Protein AF-A0A8S3SKM0-F1 (afdb_monomer)

Secondary structure (DSSP, 8-state):
-EETT-B----BTTEEEE---TTHHHHTHHHHHHHHHHHHHTSSS-EEEEESB-TTSBB--EE--HHHHHHIIIIIIHHHHHTSBSPPPGGGEEEEEEEEE-TTS-EEEEEEEEEEEE---S---S--B-TTS---EEETTEEE-SPPHHHHHHHHHHHHHHHHHHHHHHHHHHHHHHHHHHHHHHHHHHHHHHHHHHHHHHHHHHHHHHHHHHHHHHHHHHHHHHHHHHHHHHHHHHHHHHHHHHHHHHHHHHHHHHHHHHHHHHHHHHHHHHHHHHHHHHHHHHHHHHHHHHHHHHHHHHHHHHHHHHHHHHHHHHHHHHHHHHHHHHHHHHHHHHHHHHHHHHHHHTTSSSSHHHHHHHHHHHHHHHHHHHHHHHTTHHHHHHHHTTS-TT-S---------------

Mean predicted aligned error: 19.41 Å

Solvent-accessible surface area (backbone atoms only — not comparable to full-atom values): 22201 Å² total; per-residue (Å²): 118,45,44,42,86,43,65,82,49,68,63,32,62,42,33,44,57,32,65,28,61,87,64,32,69,77,78,41,42,29,58,51,44,22,48,52,52,26,9,28,56,51,22,83,40,52,22,34,42,34,37,8,17,33,83,79,21,35,30,74,23,22,88,48,47,80,80,47,49,57,49,49,40,66,72,27,46,48,50,17,48,68,40,26,39,69,82,71,57,77,88,45,44,48,80,46,79,35,44,24,15,46,98,85,68,47,69,46,81,46,25,21,29,42,38,41,37,37,48,53,44,94,74,77,86,70,75,34,20,31,81,86,70,42,29,29,32,51,42,91,54,44,80,47,61,69,58,51,71,70,57,54,52,49,52,53,52,51,53,52,54,52,50,56,51,50,53,56,47,51,55,50,51,55,55,46,52,56,49,52,54,56,47,53,56,49,52,55,56,48,53,57,49,51,56,51,49,54,52,51,51,51,52,51,53,52,50,52,52,51,52,53,53,50,49,54,52,48,57,53,48,51,53,53,48,55,53,49,50,54,53,48,52,52,52,53,53,51,50,50,52,53,51,50,52,51,50,53,52,48,50,53,49,50,52,50,50,52,52,50,48,53,50,49,52,52,51,48,55,52,48,52,54,48,50,53,53,49,52,52,51,53,54,51,51,51,55,51,50,52,53,51,52,55,51,50,52,53,53,52,51,53,50,54,56,49,55,53,51,51,54,53,53,53,52,52,52,54,54,53,52,54,53,52,52,54,50,52,54,51,48,53,54,51,54,52,52,51,53,54,53,52,54,54,52,54,61,58,55,74,68,63,68,73,57,60,62,58,52,51,57,50,51,56,54,52,52,56,49,51,59,52,51,59,58,58,60,47,65,43,52,66,53,52,53,62,50,54,74,66,69,58,96,72,66,93,59,78,82,78,76,86,85,81,85,84,88,78,91,86,133

Structure (mmCIF, N/CA/C/O backbone):
data_AF-A0A8S3SKM0-F1
#
_entry.id   AF-A0A8S3SKM0-F1
#
loop_
_atom_site.group_PDB
_atom_site.id
_atom_site.type_symbol
_atom_site.label_atom_id
_atom_site.label_alt_id
_atom_site.label_comp_id
_atom_site.label_asym_id
_atom_site.label_entity_id
_atom_site.label_seq_id
_atom_site.pdbx_PDB_ins_code
_atom_site.Cartn_x
_atom_site.Cartn_y
_atom_site.Cartn_z
_atom_site.occupancy
_atom_site.B_iso_or_equiv
_atom_site.auth_seq_id
_atom_site.auth_comp_id
_atom_site.auth_asym_id
_atom_site.auth_atom_id
_atom_site.pdbx_PDB_model_num
ATOM 1 N N . MET A 1 1 ? 50.215 23.364 -49.208 1.00 65.25 1 MET A N 1
ATOM 2 C CA . MET A 1 1 ? 51.535 23.162 -49.844 1.00 65.25 1 MET A CA 1
ATOM 3 C C . MET A 1 1 ? 52.084 21.810 -49.416 1.00 65.25 1 MET A C 1
ATOM 5 O O . MET A 1 1 ? 52.097 21.535 -48.217 1.00 65.25 1 MET A O 1
ATOM 9 N N . LEU A 1 2 ? 52.495 20.975 -50.371 1.00 75.94 2 LEU A N 1
ATOM 10 C CA . LEU A 1 2 ? 53.088 19.649 -50.145 1.00 75.94 2 LEU A CA 1
ATOM 11 C C . LEU A 1 2 ? 54.585 19.679 -50.475 1.00 75.94 2 LEU A C 1
ATOM 13 O O . LEU A 1 2 ? 55.017 20.489 -51.280 1.00 75.94 2 LEU A O 1
ATOM 17 N N . ARG A 1 3 ? 55.396 18.837 -49.830 1.00 76.69 3 ARG A N 1
ATOM 18 C CA . ARG A 1 3 ? 56.860 18.814 -50.017 1.00 76.69 3 ARG A CA 1
ATOM 19 C C . ARG A 1 3 ? 57.258 17.658 -50.941 1.00 76.69 3 ARG A C 1
ATOM 21 O O . ARG A 1 3 ? 56.814 16.548 -50.668 1.00 76.69 3 ARG A O 1
ATOM 28 N N . SER A 1 4 ? 58.100 17.884 -51.954 1.00 67.69 4 SER A N 1
ATOM 29 C CA . SER A 1 4 ? 58.366 16.897 -53.027 1.00 67.69 4 SER A CA 1
ATOM 30 C C . SER A 1 4 ? 59.002 15.568 -52.574 1.00 67.69 4 SER A C 1
ATOM 32 O O . SER A 1 4 ? 58.715 14.517 -53.127 1.00 67.69 4 SER A O 1
ATOM 34 N N . TRP A 1 5 ? 59.812 15.547 -51.513 1.00 62.16 5 TRP A N 1
ATOM 35 C CA . TRP A 1 5 ? 60.407 14.304 -50.971 1.00 62.16 5 TRP A CA 1
ATOM 36 C C . TRP A 1 5 ? 59.648 13.752 -49.753 1.00 62.16 5 TRP A C 1
ATOM 38 O O . TRP A 1 5 ? 60.113 12.817 -49.099 1.00 62.16 5 TRP A O 1
ATOM 48 N N . ARG A 1 6 ? 58.516 14.358 -49.369 1.00 72.69 6 ARG A N 1
ATOM 49 C CA . ARG A 1 6 ? 57.767 13.931 -48.182 1.00 72.69 6 ARG A CA 1
ATOM 50 C C . ARG A 1 6 ? 56.782 12.833 -48.562 1.00 72.69 6 ARG A C 1
ATOM 52 O O . ARG A 1 6 ? 55.899 13.064 -49.381 1.00 72.69 6 ARG A O 1
ATOM 59 N N . LYS A 1 7 ? 56.874 11.691 -47.879 1.00 79.12 7 LYS A N 1
ATOM 60 C CA . LYS A 1 7 ? 55.834 10.660 -47.925 1.00 79.12 7 LYS A CA 1
ATOM 61 C C . LYS A 1 7 ? 54.557 11.185 -47.271 1.00 79.12 7 LYS A C 1
ATOM 63 O O . LYS A 1 7 ? 54.585 11.577 -46.102 1.00 79.12 7 LYS A O 1
ATOM 68 N N . ILE A 1 8 ? 53.456 11.221 -48.020 1.00 82.31 8 ILE A N 1
ATOM 69 C CA . ILE A 1 8 ? 52.147 11.688 -47.522 1.00 82.31 8 ILE A CA 1
ATOM 70 C C . ILE A 1 8 ? 51.291 10.560 -46.922 1.00 82.31 8 ILE A C 1
ATOM 72 O O . ILE A 1 8 ? 50.182 10.803 -46.446 1.00 82.31 8 ILE A O 1
ATOM 76 N N . GLY A 1 9 ? 51.834 9.342 -46.889 1.00 84.06 9 GLY A N 1
ATOM 77 C CA . GLY A 1 9 ? 51.214 8.139 -46.342 1.00 84.06 9 GLY A CA 1
ATOM 78 C C . GLY A 1 9 ? 51.423 6.954 -47.277 1.00 84.06 9 GLY A C 1
ATOM 79 O O . GLY A 1 9 ? 52.206 7.041 -48.218 1.00 84.06 9 GLY A O 1
ATOM 80 N N . SER A 1 10 ? 50.709 5.865 -47.016 1.00 83.88 10 SER A N 1
ATOM 81 C CA . SER A 1 10 ? 50.500 4.771 -47.965 1.00 83.88 10 SER A CA 1
ATOM 82 C C . SER A 1 10 ? 49.074 4.838 -48.507 1.00 83.88 10 SER A C 1
ATOM 84 O O . SER A 1 10 ? 48.193 5.423 -47.863 1.00 83.88 10 SER A O 1
ATOM 86 N N . GLU A 1 11 ? 48.834 4.216 -49.660 1.00 85.19 11 GLU A N 1
ATOM 87 C CA . GLU A 1 11 ? 47.469 3.976 -50.121 1.00 85.19 11 GLU A CA 1
ATOM 88 C C . GLU A 1 11 ? 46.674 3.213 -49.054 1.00 85.19 11 GLU A C 1
ATOM 90 O O . GLU A 1 11 ? 47.198 2.374 -48.314 1.00 85.19 11 GLU A O 1
ATOM 95 N N . SER A 1 12 ? 45.398 3.556 -48.933 1.00 85.69 12 SER A N 1
ATOM 96 C CA . SER A 1 12 ? 44.498 2.990 -47.933 1.00 85.69 12 SER A CA 1
ATOM 97 C C . SER A 1 12 ? 43.090 2.885 -48.500 1.00 85.69 12 SER A C 1
ATOM 99 O O . SER A 1 12 ? 42.807 3.291 -49.630 1.00 85.69 12 SER A O 1
ATOM 101 N N . ARG A 1 13 ? 42.158 2.356 -47.705 1.00 86.12 13 ARG A N 1
ATOM 102 C CA . ARG A 1 13 ? 40.736 2.330 -48.066 1.00 86.12 13 ARG A CA 1
ATOM 103 C C . ARG A 1 13 ? 40.221 3.716 -48.475 1.00 86.12 13 ARG A C 1
ATOM 105 O O . ARG A 1 13 ? 39.498 3.816 -49.447 1.00 86.12 13 ARG A O 1
ATOM 112 N N . ASN A 1 14 ? 40.676 4.782 -47.829 1.00 90.69 14 ASN A N 1
ATOM 113 C CA . ASN A 1 14 ? 40.256 6.160 -48.094 1.00 90.69 14 ASN A CA 1
ATOM 114 C C . ASN A 1 14 ? 41.277 7.022 -48.862 1.00 90.69 14 ASN A C 1
ATOM 116 O O . ASN A 1 14 ? 41.064 8.226 -49.000 1.00 90.69 14 ASN A O 1
ATOM 120 N N . ARG A 1 15 ? 42.392 6.461 -49.346 1.00 91.62 15 ARG A N 1
ATOM 121 C CA . ARG A 1 15 ? 43.408 7.215 -50.099 1.00 91.62 15 ARG A CA 1
ATOM 122 C C . ARG A 1 15 ? 43.912 6.429 -51.295 1.00 91.62 15 ARG A C 1
ATOM 124 O O . ARG A 1 15 ? 44.290 5.271 -51.148 1.00 91.62 15 ARG A O 1
ATOM 131 N N . GLU A 1 16 ? 43.943 7.085 -52.446 1.00 93.75 16 GLU A N 1
ATOM 132 C CA . GLU A 1 16 ? 44.497 6.547 -53.689 1.00 93.75 16 GLU A CA 1
ATOM 133 C C . GLU A 1 16 ? 45.525 7.519 -54.269 1.00 93.75 16 GLU A C 1
ATOM 135 O O . GLU A 1 16 ? 45.275 8.728 -54.294 1.00 93.75 16 GLU A O 1
ATOM 140 N N . PHE A 1 17 ? 46.647 6.998 -54.762 1.00 93.69 17 PHE A N 1
ATOM 141 C CA . PHE A 1 17 ? 47.714 7.766 -55.391 1.00 93.69 17 PHE A CA 1
ATOM 142 C C . PHE A 1 17 ? 47.797 7.456 -56.890 1.00 93.69 17 PHE A C 1
ATOM 144 O O . PHE A 1 17 ? 47.601 6.328 -57.348 1.00 93.69 17 PHE A O 1
ATOM 151 N N . LYS A 1 18 ? 48.048 8.490 -57.693 1.00 93.75 18 LYS A N 1
ATOM 152 C CA . LYS A 1 18 ? 48.291 8.374 -59.131 1.00 93.75 18 LYS A CA 1
ATOM 153 C C . LYS A 1 18 ? 49.439 9.282 -59.541 1.00 93.75 18 LYS A C 1
ATOM 155 O O . LYS A 1 18 ? 49.450 10.483 -59.244 1.00 93.75 18 LYS A O 1
ATOM 160 N N . ARG A 1 19 ? 50.392 8.724 -60.286 1.00 91.88 19 ARG A N 1
ATOM 161 C CA . ARG A 1 19 ? 51.505 9.486 -60.863 1.00 91.88 19 ARG A CA 1
ATOM 162 C C . ARG A 1 19 ? 50.976 10.412 -61.953 1.00 91.88 19 ARG A C 1
ATOM 164 O O . ARG A 1 19 ? 50.227 9.986 -62.821 1.00 91.88 19 ARG A O 1
ATOM 171 N N . GLY A 1 20 ? 51.361 11.685 -61.900 1.00 82.06 20 GLY A N 1
ATOM 172 C CA . GLY A 1 20 ? 50.853 12.730 -62.798 1.00 82.06 20 GLY A CA 1
ATOM 173 C C . GLY A 1 20 ? 51.740 13.035 -64.010 1.00 82.06 20 GLY A C 1
ATOM 174 O O . GLY A 1 20 ? 51.517 14.045 -64.669 1.00 82.06 20 GLY A O 1
ATOM 175 N N . GLY A 1 21 ? 52.771 12.228 -64.276 1.00 81.88 21 GLY A N 1
ATOM 176 C CA . GLY A 1 21 ? 53.769 12.504 -65.315 1.00 81.88 21 GLY A CA 1
ATOM 177 C C . GLY A 1 21 ? 53.271 12.302 -66.754 1.00 81.88 21 GLY A C 1
ATOM 178 O O . GLY A 1 21 ? 52.314 11.572 -67.015 1.00 81.88 21 GLY A O 1
ATOM 179 N N . GLY A 1 22 ? 53.962 12.924 -67.715 1.00 82.56 22 GLY A N 1
ATOM 180 C CA . GLY A 1 22 ? 53.690 12.758 -69.147 1.00 82.56 22 GLY A CA 1
ATOM 181 C C . GLY A 1 22 ? 52.309 13.277 -69.566 1.00 82.56 22 GLY A C 1
ATOM 182 O O . GLY A 1 22 ? 51.889 14.356 -69.158 1.00 82.56 22 GLY A O 1
ATOM 183 N N . LYS A 1 23 ? 51.593 12.508 -70.397 1.00 82.62 23 LYS A N 1
ATOM 184 C CA . LYS A 1 23 ? 50.250 12.857 -70.901 1.00 82.62 23 LYS A CA 1
ATOM 185 C C . LYS A 1 23 ? 49.100 12.399 -69.990 1.00 82.62 23 LYS A C 1
ATOM 187 O O . LYS A 1 23 ? 47.937 12.522 -70.367 1.00 82.62 23 LYS A O 1
ATOM 192 N N . TYR A 1 24 ? 49.400 11.928 -68.775 1.00 87.56 24 TYR A N 1
ATOM 193 C CA . TYR A 1 24 ? 48.413 11.361 -67.846 1.00 87.56 24 TYR A CA 1
ATOM 194 C C . TYR A 1 24 ? 47.194 12.271 -67.613 1.00 87.56 24 TYR A C 1
ATOM 196 O O . TYR A 1 24 ? 46.057 11.794 -67.626 1.00 87.56 24 TYR A O 1
ATOM 204 N N . ALA A 1 25 ? 47.420 13.582 -67.449 1.00 82.56 25 ALA A N 1
ATOM 205 C CA . ALA A 1 25 ? 46.348 14.560 -67.245 1.00 82.56 25 ALA A CA 1
ATOM 206 C C . ALA A 1 25 ? 45.284 14.541 -68.349 1.00 82.56 25 ALA A C 1
ATOM 208 O O . ALA A 1 25 ? 44.127 14.804 -68.049 1.00 82.56 25 ALA A O 1
ATOM 209 N N . TYR A 1 26 ? 45.659 14.236 -69.590 1.00 81.69 26 TYR A N 1
ATOM 210 C CA . TYR A 1 26 ? 44.753 14.269 -70.737 1.00 81.69 26 TYR A CA 1
ATOM 211 C C . TYR A 1 26 ? 44.230 12.876 -71.099 1.00 81.69 26 TYR A C 1
ATOM 213 O O . TYR A 1 26 ? 43.053 12.740 -71.426 1.00 81.69 26 TYR A O 1
ATOM 221 N N . ASP A 1 27 ? 45.071 11.846 -70.978 1.00 86.38 27 ASP A N 1
ATOM 222 C CA . ASP A 1 27 ? 44.755 10.505 -71.483 1.00 86.38 27 ASP A CA 1
ATOM 223 C C . ASP A 1 27 ? 44.021 9.628 -70.451 1.00 86.38 27 ASP A C 1
ATOM 225 O O . ASP A 1 27 ? 43.181 8.802 -70.814 1.00 86.38 27 ASP A O 1
ATOM 229 N N . HIS A 1 28 ? 44.317 9.793 -69.156 1.00 90.44 28 HIS A N 1
ATOM 230 C CA . HIS A 1 28 ? 43.879 8.849 -68.115 1.00 90.44 28 HIS A CA 1
ATOM 231 C C . HIS A 1 28 ? 43.112 9.496 -66.965 1.00 90.44 28 HIS A C 1
ATOM 233 O O . HIS A 1 28 ? 42.230 8.859 -66.388 1.00 90.44 28 HIS A O 1
ATOM 239 N N . LEU A 1 29 ? 43.375 10.774 -66.671 1.00 92.44 29 LEU A N 1
ATOM 240 C CA . LEU A 1 29 ? 42.788 11.460 -65.521 1.00 92.44 29 LEU A CA 1
ATOM 241 C C . LEU A 1 29 ? 41.256 11.403 -65.509 1.00 92.44 29 LEU A C 1
ATOM 243 O O . LEU A 1 29 ? 40.680 11.123 -64.466 1.00 92.44 29 LEU A O 1
ATOM 247 N N . LYS A 1 30 ? 40.582 11.620 -66.645 1.00 93.56 30 LYS A N 1
ATOM 248 C CA . LYS A 1 30 ? 39.110 11.569 -66.712 1.00 93.56 30 LYS A CA 1
ATOM 249 C C . LYS A 1 30 ? 38.563 10.202 -66.289 1.00 93.56 30 LYS A C 1
ATOM 251 O O . LYS A 1 30 ? 37.610 10.132 -65.513 1.00 93.56 30 LYS A O 1
ATOM 256 N N . THR A 1 31 ? 39.168 9.133 -66.801 1.00 92.38 31 THR A N 1
ATOM 257 C CA . THR A 1 31 ? 38.761 7.751 -66.521 1.00 92.38 31 THR A CA 1
ATOM 258 C C . THR A 1 31 ? 39.038 7.390 -65.068 1.00 92.38 31 THR A C 1
ATOM 260 O O . THR A 1 31 ? 38.145 6.893 -64.384 1.00 92.38 31 THR A O 1
ATOM 263 N N . ASP A 1 32 ? 40.233 7.706 -64.565 1.00 93.50 32 ASP A N 1
ATOM 264 C CA . ASP A 1 32 ? 40.599 7.430 -63.176 1.00 93.50 32 ASP A CA 1
ATOM 265 C C . ASP A 1 32 ? 39.731 8.228 -62.197 1.00 93.50 32 ASP A C 1
ATOM 267 O O . ASP A 1 32 ? 39.242 7.672 -61.215 1.00 93.50 32 ASP A O 1
ATOM 271 N N . VAL A 1 33 ? 39.440 9.498 -62.490 1.00 94.88 33 VAL A N 1
ATOM 272 C CA . VAL A 1 33 ? 38.486 10.293 -61.707 1.00 94.88 33 VAL A CA 1
ATOM 273 C C . VAL A 1 33 ? 37.133 9.593 -61.640 1.00 94.88 33 VAL A C 1
ATOM 275 O O . VAL A 1 33 ? 36.631 9.384 -60.541 1.00 94.88 33 VAL A O 1
ATOM 278 N N . GLY A 1 34 ? 36.567 9.175 -62.776 1.00 94.38 34 GLY A N 1
ATOM 279 C CA . GLY A 1 34 ? 35.285 8.466 -62.799 1.00 94.38 34 GLY A CA 1
ATOM 280 C C . GLY A 1 34 ? 35.302 7.200 -61.936 1.00 94.38 34 GLY A C 1
ATOM 281 O O . GLY A 1 34 ? 34.452 7.020 -61.065 1.00 94.38 34 GLY A O 1
ATOM 282 N N . VAL A 1 35 ? 36.310 6.347 -62.126 1.00 94.19 35 VAL A N 1
ATOM 283 C CA . VAL A 1 35 ? 36.425 5.054 -61.437 1.00 94.19 35 VAL A CA 1
ATOM 284 C C . VAL A 1 35 ? 36.625 5.219 -59.930 1.00 94.19 35 VAL A C 1
ATOM 286 O O . VAL A 1 35 ? 35.926 4.582 -59.140 1.00 94.19 35 VAL A O 1
ATOM 289 N N . TYR A 1 36 ? 37.570 6.057 -59.507 1.00 94.62 36 TYR A N 1
ATOM 290 C CA . TYR A 1 36 ? 37.900 6.198 -58.090 1.00 94.62 36 TYR A CA 1
ATOM 291 C C . TYR A 1 36 ? 36.865 7.022 -57.331 1.00 94.62 36 TYR A C 1
ATOM 293 O O . TYR A 1 36 ? 36.547 6.672 -56.196 1.00 94.62 36 TYR A O 1
ATOM 301 N N . VAL A 1 37 ? 36.276 8.051 -57.949 1.00 94.81 37 VAL A N 1
ATOM 302 C CA . VAL A 1 37 ? 35.158 8.780 -57.333 1.00 94.81 37 VAL A CA 1
ATOM 303 C C . VAL A 1 37 ? 33.952 7.857 -57.163 1.00 94.81 37 VAL A C 1
ATOM 305 O O . VAL A 1 37 ? 33.386 7.817 -56.073 1.00 94.81 37 VAL A O 1
ATOM 308 N N . CYS A 1 38 ? 33.614 7.047 -58.173 1.00 94.62 38 CYS A N 1
ATOM 309 C CA . CYS A 1 38 ? 32.574 6.019 -58.067 1.00 94.62 38 CYS A CA 1
ATOM 310 C C . CYS A 1 38 ? 32.870 5.027 -56.925 1.00 94.62 38 CYS A C 1
ATOM 312 O O . CYS A 1 38 ? 32.029 4.804 -56.053 1.00 94.62 38 CYS A O 1
ATOM 314 N N . ALA A 1 39 ? 34.100 4.508 -56.856 1.00 93.81 39 ALA A N 1
ATOM 315 C CA . ALA A 1 39 ? 34.514 3.583 -55.802 1.00 93.81 39 ALA A CA 1
ATOM 316 C C . ALA A 1 39 ? 34.422 4.180 -54.390 1.00 93.81 39 ALA A C 1
ATOM 318 O O . ALA A 1 39 ? 34.027 3.469 -53.462 1.00 93.81 39 ALA A O 1
ATOM 319 N N . PHE A 1 40 ? 34.775 5.459 -54.221 1.00 94.50 40 PHE A N 1
ATOM 320 C CA . PHE A 1 40 ? 34.655 6.157 -52.942 1.00 94.50 40 PHE A CA 1
ATOM 321 C C . PHE A 1 40 ? 33.202 6.461 -52.576 1.00 94.50 40 PHE A C 1
ATOM 323 O O . PHE A 1 40 ? 32.838 6.267 -51.424 1.00 94.50 40 PHE A O 1
ATOM 330 N N . LEU A 1 41 ? 32.346 6.852 -53.524 1.00 92.81 41 LEU A N 1
ATOM 331 C CA . LEU A 1 41 ? 30.915 7.071 -53.259 1.00 92.81 41 LEU A CA 1
ATOM 332 C C . LEU A 1 41 ? 30.184 5.791 -52.859 1.00 92.81 41 LEU A C 1
ATOM 334 O O . LEU A 1 41 ? 29.281 5.819 -52.024 1.00 92.81 41 LEU A O 1
ATOM 338 N N . ASN A 1 42 ? 30.598 4.664 -53.438 1.00 92.50 42 ASN A N 1
ATOM 339 C CA . ASN A 1 42 ? 30.105 3.346 -53.057 1.00 92.50 42 ASN A CA 1
ATOM 340 C C . ASN A 1 42 ? 30.741 2.801 -51.776 1.00 92.50 42 ASN A C 1
ATOM 342 O O . ASN A 1 42 ? 30.366 1.728 -51.296 1.00 92.50 42 ASN A O 1
ATOM 346 N N . SER A 1 43 ? 31.706 3.530 -51.218 1.00 84.44 43 SER A N 1
ATOM 347 C CA . SER A 1 43 ? 32.221 3.294 -49.882 1.00 84.44 43 SER A CA 1
ATOM 348 C C . SER A 1 43 ? 31.453 4.163 -48.882 1.00 84.44 43 SER A C 1
ATOM 350 O O . SER A 1 43 ? 31.091 5.301 -49.157 1.00 84.44 43 SER A O 1
ATOM 352 N N . GLU A 1 44 ? 31.181 3.639 -47.691 1.00 79.19 44 GLU A N 1
ATOM 353 C CA . GLU A 1 44 ? 30.495 4.389 -46.623 1.00 79.19 44 GLU A CA 1
ATOM 354 C C . GLU A 1 44 ? 31.422 5.381 -45.896 1.00 79.19 44 GLU A C 1
ATOM 356 O O . GLU A 1 44 ? 31.136 5.822 -44.780 1.00 79.19 44 GLU A O 1
ATOM 361 N N . GLU A 1 45 ? 32.560 5.706 -46.501 1.00 85.81 45 GLU A N 1
ATOM 362 C CA . GLU A 1 45 ? 33.641 6.491 -45.924 1.00 85.81 45 GLU A CA 1
ATOM 363 C C . GLU A 1 45 ? 34.022 7.633 -46.869 1.00 85.81 45 GLU A C 1
ATOM 365 O O . GLU A 1 45 ? 33.766 7.594 -48.070 1.00 85.81 45 GLU A O 1
ATOM 370 N N . GLU A 1 46 ? 34.628 8.678 -46.311 1.00 92.06 46 GLU A N 1
ATOM 371 C CA . GLU A 1 46 ? 35.256 9.726 -47.113 1.00 92.06 46 GLU A CA 1
ATOM 372 C C . GLU A 1 46 ? 36.522 9.172 -47.777 1.00 92.06 46 GLU A C 1
ATOM 374 O O . GLU A 1 46 ? 37.279 8.441 -47.139 1.00 92.06 46 GLU A O 1
ATOM 379 N N . GLY A 1 47 ? 36.768 9.534 -49.036 1.00 94.12 47 GLY A N 1
ATOM 380 C CA . GLY A 1 47 ? 37.937 9.095 -49.797 1.00 94.12 47 GLY A CA 1
ATOM 381 C C . GLY A 1 47 ? 38.633 10.244 -50.517 1.00 94.12 47 GLY A C 1
ATOM 382 O O . GLY A 1 47 ? 37.989 11.219 -50.890 1.00 94.12 47 GLY A O 1
ATOM 383 N N . THR A 1 48 ? 39.949 10.160 -50.720 1.00 95.25 48 THR A N 1
ATOM 384 C CA . THR A 1 48 ? 40.718 11.164 -51.474 1.00 95.25 48 THR A CA 1
ATOM 385 C C . THR A 1 48 ? 41.607 10.520 -52.534 1.00 95.25 48 THR A C 1
ATOM 387 O O . THR A 1 48 ? 42.417 9.644 -52.232 1.00 95.25 48 THR A O 1
ATOM 390 N N . LEU A 1 49 ? 41.472 10.990 -53.776 1.00 95.38 49 LEU A N 1
ATOM 391 C CA . LEU A 1 49 ? 42.364 10.679 -54.891 1.00 95.38 49 LEU A CA 1
ATOM 392 C C . LEU A 1 49 ? 43.422 11.783 -55.015 1.00 95.38 49 LEU A C 1
ATOM 394 O O . LEU A 1 49 ? 43.074 12.953 -55.190 1.00 95.38 49 LEU A O 1
ATOM 398 N N . PHE A 1 50 ? 44.698 11.409 -54.948 1.00 95.69 50 PHE A N 1
ATOM 399 C CA . PHE A 1 50 ? 45.833 12.309 -55.137 1.00 95.69 50 PHE A CA 1
ATOM 400 C C . PHE A 1 50 ? 46.498 12.045 -56.485 1.00 95.69 50 PHE A C 1
ATOM 402 O O . PHE A 1 50 ? 46.986 10.945 -56.737 1.00 95.69 50 PHE A O 1
ATOM 409 N N . ILE A 1 51 ? 46.574 13.072 -57.328 1.00 95.44 51 ILE A N 1
ATOM 410 C CA . ILE A 1 51 ? 47.286 13.028 -58.608 1.00 95.44 51 ILE A CA 1
ATOM 411 C C . ILE A 1 51 ? 48.570 13.847 -58.506 1.00 95.44 51 ILE A C 1
ATOM 413 O O . ILE A 1 51 ? 48.548 14.989 -58.045 1.00 95.44 51 ILE A O 1
ATOM 417 N N . GLY A 1 52 ? 49.683 13.272 -58.959 1.00 93.12 52 GLY A N 1
ATOM 418 C CA . GLY A 1 52 ? 51.030 13.800 -58.726 1.00 93.12 52 GLY A CA 1
ATOM 419 C C . GLY A 1 52 ? 51.707 13.168 -57.506 1.00 93.12 52 GLY A C 1
ATOM 420 O O . GLY A 1 52 ? 52.595 13.773 -56.910 1.00 93.12 52 GLY A O 1
ATOM 421 N N . VAL A 1 53 ? 51.277 11.971 -57.106 1.00 93.25 53 VAL A N 1
ATOM 422 C CA . VAL A 1 53 ? 51.864 11.202 -56.001 1.00 93.25 53 VAL A CA 1
ATOM 423 C C . VAL A 1 53 ? 52.089 9.784 -56.500 1.00 93.25 53 VAL A C 1
ATOM 425 O O . VAL A 1 53 ? 51.200 9.214 -57.127 1.00 93.25 53 VAL A O 1
ATOM 428 N N . ASN A 1 54 ? 53.275 9.230 -56.274 1.00 90.50 54 ASN A N 1
ATOM 429 C CA . ASN A 1 54 ? 53.564 7.858 -56.677 1.00 90.50 54 ASN A CA 1
ATOM 430 C C . ASN A 1 54 ? 53.039 6.826 -55.672 1.00 90.50 54 ASN A C 1
ATOM 432 O O . ASN A 1 54 ? 52.618 7.175 -54.570 1.00 90.50 54 ASN A O 1
ATOM 436 N N . ASP A 1 55 ? 53.075 5.552 -56.056 1.00 87.56 55 ASP A N 1
ATOM 437 C CA . ASP A 1 55 ? 52.507 4.444 -55.273 1.00 87.56 55 ASP A CA 1
ATOM 438 C C . ASP A 1 55 ? 53.192 4.281 -53.898 1.00 87.56 55 ASP A C 1
ATOM 440 O O . ASP A 1 55 ? 52.606 3.785 -52.939 1.00 87.56 55 ASP A O 1
ATOM 444 N N . GLU A 1 56 ? 54.424 4.781 -53.760 1.00 88.06 56 GLU A N 1
ATOM 445 C CA . GLU A 1 56 ? 55.185 4.818 -52.504 1.00 88.06 56 GLU A CA 1
ATOM 446 C C . GLU A 1 56 ? 54.790 5.997 -51.591 1.00 88.06 56 GLU A C 1
ATOM 448 O O . GLU A 1 56 ? 55.352 6.163 -50.500 1.00 88.06 56 GLU A O 1
ATOM 453 N N . GLY A 1 57 ? 53.858 6.841 -52.045 1.00 87.88 57 GLY A N 1
ATOM 454 C CA . GLY A 1 57 ? 53.370 8.030 -51.354 1.00 87.88 57 GLY A CA 1
ATOM 455 C C . GLY A 1 57 ? 54.268 9.259 -51.482 1.00 87.88 57 GLY A C 1
ATOM 456 O O . GLY A 1 57 ? 54.103 10.204 -50.706 1.00 87.88 57 GLY A O 1
ATOM 457 N N . THR A 1 58 ? 55.227 9.263 -52.410 1.00 90.75 58 THR A N 1
ATOM 458 C CA . THR A 1 58 ? 56.144 10.389 -52.647 1.00 90.75 58 THR A CA 1
ATOM 459 C C . THR A 1 58 ? 55.519 11.403 -53.605 1.00 90.75 58 THR A C 1
ATOM 461 O O . THR A 1 58 ? 54.933 11.040 -54.626 1.00 90.75 58 THR A O 1
ATOM 464 N N . VAL A 1 59 ? 55.633 12.691 -53.273 1.00 92.12 59 VAL A N 1
ATOM 465 C CA . VAL A 1 59 ? 55.016 13.795 -54.022 1.00 92.12 59 VAL A CA 1
ATOM 466 C C . VAL A 1 59 ? 55.874 14.187 -55.226 1.00 92.12 59 VAL A C 1
ATOM 468 O O . VAL A 1 59 ? 56.834 14.938 -55.106 1.00 92.12 59 VAL A O 1
ATOM 471 N N . GLU A 1 60 ? 55.492 13.734 -56.413 1.00 90.56 60 GLU A N 1
ATOM 472 C CA . GLU A 1 60 ? 56.177 14.082 -57.668 1.00 90.56 60 GLU A CA 1
ATOM 473 C C . GLU A 1 60 ? 55.614 15.373 -58.290 1.00 90.56 60 GLU A C 1
ATOM 475 O O . GLU A 1 60 ? 56.331 16.136 -58.933 1.00 90.56 60 GLU A O 1
ATOM 480 N N . GLY A 1 61 ? 54.336 15.657 -58.035 1.00 90.19 61 GLY A N 1
ATOM 481 C CA . GLY A 1 61 ? 53.584 16.734 -58.665 1.00 90.19 61 GLY A CA 1
ATOM 482 C C . GLY A 1 61 ? 53.183 16.432 -60.110 1.00 90.19 61 GLY A C 1
ATOM 483 O O . GLY A 1 61 ? 53.618 15.466 -60.734 1.00 90.19 61 GLY A O 1
ATOM 484 N N . ILE A 1 62 ? 52.311 17.282 -60.633 1.00 90.81 62 ILE A N 1
ATOM 485 C CA . ILE A 1 62 ? 51.970 17.403 -62.044 1.00 90.81 62 ILE A CA 1
ATOM 486 C C . ILE A 1 62 ? 52.239 18.840 -62.484 1.00 90.81 62 ILE A C 1
ATOM 488 O O . ILE A 1 62 ? 51.982 19.786 -61.734 1.00 90.81 62 ILE A O 1
ATOM 492 N N . GLU A 1 63 ? 52.768 19.012 -63.693 1.00 89.38 63 GLU A N 1
ATOM 493 C CA . GLU A 1 63 ? 52.981 20.333 -64.271 1.00 89.38 63 GLU A CA 1
ATOM 494 C C . GLU A 1 63 ? 51.632 20.990 -64.590 1.00 89.38 63 GLU A C 1
ATOM 496 O O . GLU A 1 63 ? 50.909 20.589 -65.503 1.00 89.38 63 GLU A O 1
ATOM 501 N N . CYS A 1 64 ? 51.271 21.998 -63.799 1.00 88.81 64 CYS A N 1
ATOM 502 C CA . CYS A 1 64 ? 49.968 22.638 -63.844 1.00 88.81 64 CYS A CA 1
ATOM 503 C C . CYS A 1 64 ? 50.094 24.139 -63.548 1.00 88.81 64 CYS A C 1
ATOM 505 O O . CYS A 1 64 ? 50.083 24.600 -62.404 1.00 88.81 64 CYS A O 1
ATOM 507 N N . GLU A 1 65 ? 50.212 24.925 -64.616 1.00 87.25 65 GLU A N 1
ATOM 508 C CA . GLU A 1 65 ? 50.101 26.382 -64.554 1.00 87.25 65 GLU A CA 1
ATOM 509 C C . GLU A 1 65 ? 48.705 26.823 -64.110 1.00 87.25 65 GLU A C 1
ATOM 511 O O . GLU A 1 65 ? 47.715 26.136 -64.354 1.00 87.25 65 GLU A O 1
ATOM 516 N N . GLN A 1 66 ? 48.602 28.032 -63.552 1.00 84.06 66 GLN A N 1
ATOM 517 C CA . GLN A 1 66 ? 47.324 28.586 -63.096 1.00 84.06 66 GLN A CA 1
ATOM 518 C C . GLN A 1 66 ? 46.244 28.593 -64.190 1.00 84.06 66 GLN A C 1
ATOM 520 O O . GLN A 1 66 ? 45.090 28.290 -63.913 1.00 84.06 66 GLN A O 1
ATOM 525 N N . ARG A 1 67 ? 46.615 28.875 -65.448 1.00 84.62 67 ARG A N 1
ATOM 526 C CA . ARG A 1 67 ? 45.680 28.845 -66.589 1.00 84.62 67 ARG A CA 1
ATOM 527 C C . ARG A 1 67 ? 45.185 27.434 -66.926 1.00 84.62 67 ARG A C 1
ATOM 529 O O . ARG A 1 67 ? 44.090 27.299 -67.457 1.00 84.62 67 ARG A O 1
ATOM 536 N N . LYS A 1 68 ? 45.976 26.398 -66.620 1.00 87.44 68 LYS A N 1
ATOM 537 C CA . LYS A 1 68 ? 45.649 24.989 -66.891 1.00 87.44 68 LYS A CA 1
ATOM 538 C C . LYS A 1 68 ? 44.768 24.371 -65.800 1.00 87.44 68 LYS A C 1
ATOM 540 O O . LYS A 1 68 ? 44.118 23.369 -66.079 1.00 87.44 68 LYS A O 1
ATOM 545 N N . GLU A 1 69 ? 44.711 24.948 -64.593 1.00 91.56 69 GLU A N 1
ATOM 546 C CA . GLU A 1 69 ? 43.838 24.454 -63.511 1.00 91.56 69 GLU A CA 1
ATOM 547 C C . GLU A 1 69 ? 42.370 24.427 -63.932 1.00 91.56 69 GLU A C 1
ATOM 549 O O . GLU A 1 69 ? 41.689 23.416 -63.766 1.00 91.56 69 GLU A O 1
ATOM 554 N N . ASP A 1 70 ? 41.905 25.529 -64.519 1.00 89.88 70 ASP A N 1
ATOM 555 C CA . ASP A 1 70 ? 40.529 25.686 -64.975 1.00 89.88 70 ASP A CA 1
ATOM 556 C C . ASP A 1 70 ? 40.175 24.676 -66.069 1.00 89.88 70 ASP A C 1
ATOM 558 O O . ASP A 1 70 ? 39.119 24.053 -65.994 1.00 89.88 70 ASP A O 1
ATOM 562 N N . THR A 1 71 ? 41.069 24.470 -67.040 1.00 91.31 71 THR A N 1
ATOM 563 C CA . THR A 1 71 ? 40.919 23.472 -68.112 1.00 91.31 71 THR A CA 1
ATOM 564 C C . THR A 1 71 ? 40.874 22.056 -67.541 1.00 91.31 71 THR A C 1
ATOM 566 O O . THR A 1 71 ? 39.935 21.310 -67.802 1.00 91.31 71 THR A O 1
ATOM 569 N N . ILE A 1 72 ? 41.835 21.682 -66.689 1.00 92.00 72 ILE A N 1
ATOM 570 C CA . ILE A 1 72 ? 41.861 20.352 -66.060 1.00 92.00 72 ILE A CA 1
ATOM 571 C C . ILE A 1 72 ? 40.593 20.127 -65.230 1.00 92.00 72 ILE A C 1
ATOM 573 O O . ILE A 1 72 ? 40.003 19.046 -65.266 1.00 92.00 72 ILE A O 1
ATOM 577 N N . ARG A 1 73 ? 40.130 21.146 -64.500 1.00 93.31 73 ARG A N 1
ATOM 578 C CA . ARG A 1 73 ? 38.912 21.027 -63.706 1.00 93.31 73 ARG A CA 1
ATOM 579 C C . ARG A 1 73 ? 37.660 20.892 -64.574 1.00 93.31 73 ARG A C 1
ATOM 581 O O . ARG A 1 73 ? 36.928 19.923 -64.395 1.00 93.31 73 ARG A O 1
ATOM 588 N N . LYS A 1 74 ? 37.418 21.835 -65.487 1.00 92.44 74 LYS A N 1
ATOM 589 C CA . LYS A 1 74 ? 36.165 21.940 -66.254 1.00 92.44 74 LYS A CA 1
ATOM 590 C C . LYS A 1 74 ? 36.052 20.907 -67.370 1.00 92.44 74 LYS A C 1
ATOM 592 O O . LYS A 1 74 ? 34.949 20.423 -67.612 1.00 92.44 74 LYS A O 1
ATOM 597 N N . ASP A 1 75 ? 37.166 20.552 -68.009 1.00 91.38 75 ASP A N 1
ATOM 598 C CA . ASP A 1 75 ? 37.156 19.729 -69.225 1.00 91.38 75 ASP A CA 1
ATOM 599 C C . ASP A 1 75 ? 37.503 18.260 -68.948 1.00 91.38 75 ASP A C 1
ATOM 601 O O . ASP A 1 75 ? 37.195 17.385 -69.760 1.00 91.38 75 ASP A O 1
ATOM 605 N N . ILE A 1 76 ? 38.103 17.960 -67.788 1.00 92.88 76 ILE A N 1
ATOM 606 C CA . ILE A 1 76 ? 38.590 16.610 -67.465 1.00 92.88 76 ILE A CA 1
ATOM 607 C C . ILE A 1 76 ? 37.951 16.072 -66.183 1.00 92.88 76 ILE A C 1
ATOM 609 O O . ILE A 1 76 ? 37.249 15.060 -66.230 1.00 92.88 76 ILE A O 1
ATOM 613 N N . ILE A 1 77 ? 38.142 16.755 -65.049 1.00 94.75 77 ILE A N 1
ATOM 614 C CA . ILE A 1 77 ? 37.666 16.276 -63.741 1.00 94.75 77 ILE A CA 1
ATOM 615 C C . ILE A 1 77 ? 36.139 16.329 -63.656 1.00 94.75 77 ILE A C 1
ATOM 617 O O . ILE A 1 77 ? 35.503 15.306 -63.405 1.00 94.75 77 ILE A O 1
ATOM 621 N N . ASP A 1 78 ? 35.535 17.496 -63.890 1.00 94.31 78 ASP A N 1
ATOM 622 C CA . ASP A 1 78 ? 34.085 17.663 -63.776 1.00 94.31 78 ASP A CA 1
ATOM 623 C C . ASP A 1 78 ? 33.322 16.758 -64.765 1.00 94.31 78 ASP A C 1
ATOM 625 O O . ASP A 1 78 ? 32.337 16.150 -64.349 1.00 94.31 78 ASP A O 1
ATOM 629 N N . PRO A 1 79 ? 33.750 16.564 -66.031 1.00 93.31 79 PRO A N 1
ATOM 630 C CA . PRO A 1 79 ? 33.120 15.599 -66.929 1.00 93.31 79 PRO A CA 1
ATOM 631 C C . PRO A 1 79 ? 33.289 14.144 -66.482 1.00 93.31 79 PRO A C 1
ATOM 633 O O . PRO A 1 79 ? 32.371 13.355 -66.684 1.00 93.31 79 PRO A O 1
ATOM 636 N N . GLY A 1 80 ? 34.422 13.782 -65.868 1.00 93.50 80 GLY A N 1
ATOM 637 C CA . GLY A 1 80 ? 34.621 12.453 -65.277 1.00 93.50 80 GLY A CA 1
ATOM 638 C C . GLY A 1 80 ? 33.654 12.175 -64.123 1.00 93.50 80 GLY A C 1
ATOM 639 O O . GLY A 1 80 ? 33.093 11.087 -64.038 1.00 93.50 80 GLY A O 1
ATOM 640 N N . ILE A 1 81 ? 33.391 13.179 -63.282 1.00 95.38 81 ILE A N 1
ATOM 641 C CA . ILE A 1 81 ? 32.433 13.086 -62.169 1.00 95.38 81 ILE A CA 1
ATOM 642 C C . ILE A 1 81 ? 30.983 13.111 -62.677 1.00 95.38 81 ILE A C 1
ATOM 644 O O . ILE A 1 81 ? 30.169 12.305 -62.245 1.00 95.38 81 ILE A O 1
ATOM 648 N N . LYS A 1 82 ? 30.650 13.988 -63.633 1.00 93.75 82 LYS A N 1
ATOM 649 C CA . LYS A 1 82 ? 29.304 14.086 -64.240 1.00 93.75 82 LYS A CA 1
ATOM 650 C C . LYS A 1 82 ? 28.879 12.829 -65.000 1.00 93.75 82 LYS A C 1
ATOM 652 O O . LYS A 1 82 ? 27.692 12.629 -65.238 1.00 93.75 82 LYS A O 1
ATOM 657 N N . ALA A 1 83 ? 29.843 12.015 -65.416 1.00 93.81 83 ALA A N 1
ATOM 658 C CA . ALA A 1 83 ? 29.600 10.738 -66.068 1.00 93.81 83 ALA A CA 1
ATOM 659 C C . ALA A 1 83 ? 29.111 9.644 -65.101 1.00 93.81 83 ALA A C 1
ATOM 661 O O . ALA A 1 83 ? 28.696 8.583 -65.563 1.00 93.81 83 ALA A O 1
ATOM 662 N N . ILE A 1 84 ? 29.174 9.882 -63.787 1.00 95.81 84 ILE A N 1
ATOM 663 C CA . ILE A 1 84 ? 28.727 8.940 -62.762 1.00 95.81 84 ILE A CA 1
ATOM 664 C C . ILE A 1 84 ? 27.220 9.092 -62.545 1.00 95.81 84 ILE A C 1
ATOM 666 O O . ILE A 1 84 ? 26.711 10.210 -62.444 1.00 95.81 84 ILE A O 1
ATOM 670 N N . LYS A 1 85 ? 26.516 7.963 -62.446 1.00 94.19 85 LYS A N 1
ATOM 671 C CA . LYS A 1 85 ? 25.094 7.892 -62.107 1.00 94.19 85 LYS A CA 1
ATOM 672 C C . LYS A 1 85 ? 24.894 7.156 -60.788 1.00 94.19 85 LYS A C 1
ATOM 674 O O . LYS A 1 85 ? 25.581 6.172 -60.563 1.00 94.19 85 LYS A O 1
ATOM 679 N N . PRO A 1 86 ? 23.970 7.587 -59.916 1.00 93.50 86 PRO A N 1
ATOM 680 C CA . PRO A 1 86 ? 23.197 8.833 -59.976 1.00 93.50 86 PRO A CA 1
ATOM 681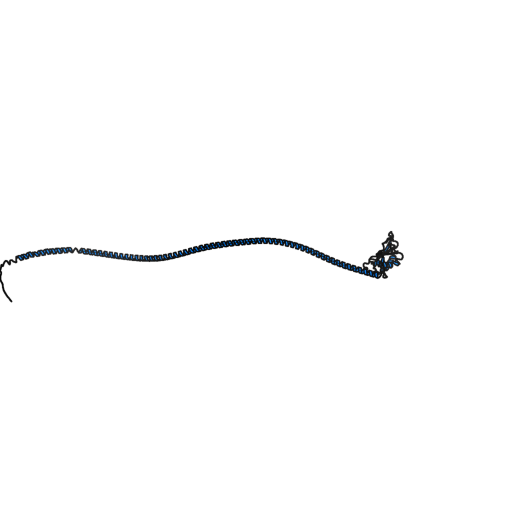 C C . PRO A 1 86 ? 24.070 10.094 -59.935 1.00 93.50 86 PRO A C 1
ATOM 683 O O . PRO A 1 86 ? 25.231 10.037 -59.534 1.00 93.50 86 PRO A O 1
ATOM 686 N N . ASP A 1 87 ? 23.498 11.230 -60.341 1.00 92.94 87 ASP A N 1
ATOM 687 C CA . ASP A 1 87 ? 24.231 12.497 -60.404 1.00 92.94 87 ASP A CA 1
ATOM 688 C C . ASP A 1 87 ? 24.798 12.896 -59.035 1.00 92.94 87 ASP A C 1
ATOM 690 O O . ASP A 1 87 ? 24.116 12.870 -58.007 1.00 92.94 87 ASP A O 1
ATOM 694 N N . ILE A 1 88 ? 26.064 13.307 -59.036 1.00 92.19 88 ILE A N 1
ATOM 695 C CA . ILE A 1 88 ? 26.784 13.695 -57.825 1.00 92.19 88 ILE A CA 1
ATOM 696 C C . ILE A 1 88 ? 26.603 15.191 -57.586 1.00 92.19 88 ILE A C 1
ATOM 698 O O . ILE A 1 88 ? 26.977 16.026 -58.412 1.00 92.19 88 ILE A O 1
ATOM 702 N N . PHE A 1 89 ? 26.089 15.551 -56.411 1.00 89.81 89 PHE A N 1
ATOM 703 C CA . PHE A 1 89 ? 25.979 16.954 -56.024 1.00 89.81 89 PHE A CA 1
ATOM 704 C C . PHE A 1 89 ? 27.366 17.598 -55.844 1.00 89.81 89 PHE A C 1
ATOM 706 O O . PHE A 1 89 ? 28.234 17.005 -55.200 1.00 89.81 89 PHE A O 1
ATOM 713 N N . PRO A 1 90 ? 27.580 18.855 -56.286 1.00 88.50 90 PRO A N 1
ATOM 714 C CA . PRO A 1 90 ? 28.870 19.543 -56.149 1.00 88.50 90 PRO A CA 1
ATOM 715 C C . PRO A 1 90 ? 29.407 19.635 -54.714 1.00 88.50 90 PRO A C 1
ATOM 717 O O . PRO A 1 90 ? 30.607 19.747 -54.505 1.00 88.50 90 PRO A O 1
ATOM 720 N N . LYS A 1 91 ? 28.530 19.583 -53.702 1.00 91.38 91 LYS A N 1
ATOM 721 C CA . LYS A 1 91 ? 28.929 19.598 -52.284 1.00 91.38 91 LYS A CA 1
ATOM 722 C C . LYS A 1 91 ? 29.502 18.265 -51.798 1.00 91.38 91 LYS A C 1
ATOM 724 O O . LYS A 1 91 ? 30.112 18.257 -50.726 1.00 91.38 91 LYS A O 1
ATOM 729 N N . SER A 1 92 ? 29.300 17.182 -52.547 1.00 91.06 92 SER A N 1
ATOM 730 C CA . SER A 1 92 ? 29.742 15.823 -52.220 1.00 91.06 92 SER A CA 1
ATOM 731 C C . SER A 1 92 ? 31.200 15.565 -52.589 1.00 91.06 92 SER A C 1
ATOM 733 O O . SER A 1 92 ? 31.738 14.529 -52.214 1.00 91.06 92 SER A O 1
ATOM 735 N N . TYR A 1 93 ? 31.864 16.500 -53.274 1.00 95.50 93 TYR A N 1
ATOM 736 C CA . TYR A 1 93 ? 33.294 16.416 -53.534 1.00 95.50 93 TYR A CA 1
ATOM 737 C C . TYR A 1 93 ? 33.978 17.783 -53.447 1.00 95.50 93 TYR A C 1
ATOM 739 O O . TYR A 1 93 ? 33.346 18.834 -53.532 1.00 95.50 93 TYR A O 1
ATOM 747 N N . THR A 1 94 ? 35.294 17.778 -53.270 1.00 96.69 94 THR A N 1
ATOM 748 C CA . THR A 1 94 ? 36.133 18.973 -53.375 1.00 96.69 94 THR A CA 1
ATOM 749 C C . THR A 1 94 ? 37.351 18.653 -54.220 1.00 96.69 94 THR A C 1
ATOM 751 O O . THR A 1 94 ? 37.942 17.593 -54.049 1.00 96.69 94 THR A O 1
ATOM 754 N N . VAL A 1 95 ? 37.728 19.572 -55.107 1.00 96.06 95 VAL A N 1
ATOM 755 C CA . VAL A 1 95 ? 38.964 19.478 -55.893 1.00 96.06 95 VAL A CA 1
ATOM 756 C C . VAL A 1 95 ? 39.868 20.624 -55.472 1.00 96.06 95 VAL A C 1
ATOM 758 O O . VAL A 1 95 ? 39.434 21.781 -55.512 1.00 96.06 95 VAL A O 1
ATOM 761 N N . LYS A 1 96 ? 41.094 20.306 -55.062 1.00 95.62 96 LYS A N 1
ATOM 762 C CA . LYS A 1 96 ? 42.120 21.276 -54.672 1.00 95.62 96 LYS A CA 1
ATOM 763 C C . LYS A 1 96 ? 43.370 21.076 -55.512 1.00 95.62 96 LYS A C 1
ATOM 765 O O . LYS A 1 96 ? 43.779 19.947 -55.755 1.00 95.62 96 LYS A O 1
ATOM 770 N N . PHE A 1 97 ? 43.986 22.182 -55.905 1.00 94.69 97 PHE A N 1
ATOM 771 C CA . PHE A 1 97 ? 45.286 22.193 -56.560 1.00 94.69 97 PHE A CA 1
ATOM 772 C C . PHE A 1 97 ? 46.311 22.722 -55.558 1.00 94.69 97 PHE A C 1
ATOM 774 O O . PHE A 1 97 ? 46.311 23.899 -55.199 1.00 94.69 97 PHE A O 1
ATOM 781 N N . THR A 1 98 ? 47.161 21.836 -55.050 1.00 93.44 98 THR A N 1
ATOM 782 C CA . THR A 1 98 ? 48.100 22.153 -53.975 1.00 93.44 98 THR A CA 1
ATOM 783 C C . THR A 1 98 ? 49.516 22.264 -54.523 1.00 93.44 98 THR A C 1
ATOM 785 O O . THR A 1 98 ? 50.065 21.286 -55.016 1.00 93.44 98 THR A O 1
ATOM 788 N N . HIS A 1 99 ? 50.153 23.427 -54.382 1.00 92.19 99 HIS A N 1
ATOM 789 C CA . HIS A 1 99 ? 51.548 23.622 -54.800 1.00 92.19 99 HIS A CA 1
ATOM 790 C C . HIS A 1 99 ? 52.526 22.645 -54.131 1.00 92.19 99 HIS A C 1
ATOM 792 O O . HIS A 1 99 ? 52.432 22.387 -52.919 1.00 92.19 99 HIS A O 1
ATOM 798 N N . VAL A 1 100 ? 53.488 22.167 -54.925 1.00 90.88 100 VAL A N 1
ATOM 799 C CA . VAL A 1 100 ? 54.634 21.370 -54.474 1.00 90.88 100 VAL A CA 1
ATOM 800 C C . VAL A 1 100 ? 55.810 22.292 -54.148 1.00 90.88 100 VAL A C 1
ATOM 802 O O . VAL A 1 100 ? 56.123 23.210 -54.904 1.00 90.88 100 VAL A O 1
ATOM 805 N N . CYS A 1 101 ? 56.467 22.053 -53.017 1.00 89.50 101 CYS A N 1
ATOM 806 C CA . CYS A 1 101 ? 57.559 22.866 -52.496 1.00 89.50 101 CYS A CA 1
ATOM 807 C C . CYS A 1 101 ? 58.821 22.044 -52.217 1.00 89.50 101 CYS A C 1
ATOM 809 O O . CYS A 1 101 ? 58.740 20.864 -51.867 1.00 89.50 101 CYS A O 1
ATOM 811 N N . ASP A 1 102 ? 59.974 22.707 -52.294 1.00 84.62 102 ASP A N 1
ATOM 812 C CA . ASP A 1 102 ? 61.286 22.172 -51.941 1.00 84.62 102 ASP A CA 1
ATOM 813 C C . ASP A 1 102 ? 61.541 22.209 -50.414 1.00 84.62 102 ASP A C 1
ATOM 815 O O . ASP A 1 102 ? 60.702 22.685 -49.638 1.00 84.62 102 ASP A O 1
ATOM 819 N N . LYS A 1 103 ? 62.692 21.693 -49.948 1.00 81.31 103 LYS A N 1
ATOM 820 C CA . LYS A 1 103 ? 63.123 21.548 -48.538 1.00 81.31 103 LYS A CA 1
ATOM 821 C C . LYS A 1 103 ? 62.969 22.820 -47.735 1.00 81.31 103 LYS A C 1
ATOM 823 O O . LYS A 1 103 ? 62.543 22.779 -46.578 1.00 81.31 103 LYS A O 1
ATOM 828 N N . ASN A 1 104 ? 63.183 23.932 -48.415 1.00 84.12 104 ASN A N 1
ATOM 829 C CA . ASN A 1 104 ? 63.137 25.282 -47.888 1.00 84.12 104 ASN A CA 1
ATOM 830 C C . ASN A 1 104 ? 61.739 25.932 -47.980 1.00 84.12 104 ASN A C 1
ATOM 832 O O . ASN A 1 104 ? 61.606 27.121 -47.725 1.00 84.12 104 ASN A O 1
ATOM 836 N N . LYS A 1 105 ? 60.690 25.164 -48.322 1.00 79.75 105 LYS A N 1
ATOM 837 C CA . LYS A 1 105 ? 59.297 25.612 -48.546 1.00 79.75 105 LYS A CA 1
ATOM 838 C C . LYS A 1 105 ? 59.095 26.554 -49.744 1.00 79.75 105 LYS A C 1
ATOM 840 O O . LYS A 1 105 ? 58.009 27.106 -49.892 1.00 79.75 105 LYS A O 1
ATOM 845 N N . TRP A 1 106 ? 60.084 26.691 -50.623 1.00 85.00 106 TRP A N 1
ATOM 846 C CA . TRP A 1 106 ? 59.928 27.391 -51.900 1.00 85.00 106 TRP A CA 1
ATOM 847 C C . TRP A 1 106 ? 59.151 26.530 -52.890 1.00 85.00 106 TRP A C 1
ATOM 849 O O . TRP A 1 106 ? 59.397 25.331 -52.979 1.00 85.00 106 TRP A O 1
ATOM 859 N N . GLN A 1 107 ? 58.213 27.121 -53.625 1.00 84.38 107 GLN A N 1
ATOM 860 C CA . GLN A 1 107 ? 57.459 26.427 -54.668 1.00 84.38 107 GLN A CA 1
ATOM 861 C C . GLN A 1 107 ? 58.392 25.920 -55.781 1.00 84.38 107 GLN A C 1
ATOM 863 O O . GLN A 1 107 ? 59.240 26.662 -56.271 1.00 84.38 107 GLN A O 1
ATOM 868 N N . ILE A 1 108 ? 58.213 24.664 -56.196 1.00 84.94 108 ILE A N 1
ATOM 869 C CA . ILE A 1 108 ? 58.970 24.052 -57.293 1.00 84.94 108 ILE A CA 1
ATOM 870 C C . ILE A 1 108 ? 58.209 24.287 -58.597 1.00 84.94 108 ILE A C 1
ATOM 872 O O . ILE A 1 108 ? 57.274 23.555 -58.924 1.00 84.94 108 ILE A O 1
ATOM 876 N N . GLY A 1 109 ? 58.608 25.324 -59.337 1.00 86.06 109 GLY A N 1
ATOM 877 C CA . GLY A 1 109 ? 58.033 25.651 -60.644 1.00 86.06 109 GLY A CA 1
ATOM 878 C C . GLY A 1 109 ? 56.500 25.702 -60.629 1.00 86.06 109 GLY A C 1
ATOM 879 O O . GLY A 1 109 ? 55.890 26.208 -59.687 1.00 86.06 109 GLY A O 1
ATOM 880 N N . ASN A 1 110 ? 55.873 25.134 -61.659 1.00 88.50 110 ASN A N 1
ATOM 881 C CA . ASN A 1 110 ? 54.415 25.003 -61.766 1.00 88.50 110 ASN A CA 1
ATOM 882 C C . ASN A 1 110 ? 53.903 23.630 -61.294 1.00 88.50 110 ASN A C 1
ATOM 884 O O . ASN A 1 110 ? 52.849 23.183 -61.742 1.00 88.50 110 ASN A O 1
ATOM 888 N N . LEU A 1 111 ? 54.638 22.933 -60.419 1.00 91.62 111 LEU A N 1
ATOM 889 C CA . LEU A 1 111 ? 54.218 21.622 -59.925 1.00 91.62 111 LEU A CA 1
ATOM 890 C C . LEU A 1 111 ? 53.125 21.749 -58.862 1.00 91.62 111 LEU A C 1
ATOM 892 O O . LEU A 1 111 ? 53.268 22.459 -57.858 1.00 91.62 111 LEU A O 1
ATOM 896 N N . LYS A 1 112 ? 52.038 21.007 -59.065 1.00 92.62 112 LYS A N 1
ATOM 897 C CA . LYS A 1 112 ? 50.904 20.920 -58.141 1.00 92.62 112 LYS A CA 1
ATOM 898 C C . LYS A 1 112 ? 50.510 19.465 -57.920 1.00 92.62 112 LYS A C 1
ATOM 900 O O . LYS A 1 112 ? 50.810 18.609 -58.737 1.00 92.62 112 LYS A O 1
ATOM 905 N N . VAL A 1 113 ? 49.839 19.181 -56.817 1.00 94.12 113 VAL A N 1
ATOM 906 C CA . VAL A 1 113 ? 49.114 17.928 -56.586 1.00 94.12 113 VAL A CA 1
ATOM 907 C C . VAL A 1 113 ? 47.634 18.240 -56.688 1.00 94.12 113 VAL A C 1
ATOM 909 O O . VAL A 1 113 ? 47.175 19.224 -56.107 1.00 94.12 113 VAL A O 1
ATOM 912 N N . ILE A 1 114 ? 46.895 17.418 -57.425 1.00 95.56 114 ILE A N 1
ATOM 913 C CA . ILE A 1 114 ? 45.437 17.528 -57.488 1.00 95.56 114 ILE A CA 1
ATOM 914 C C . ILE A 1 114 ?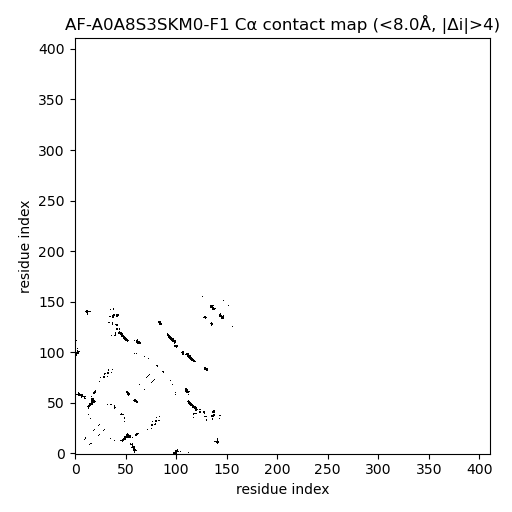 44.865 16.596 -56.425 1.00 95.56 114 ILE A C 1
ATOM 916 O O . ILE A 1 114 ? 45.145 15.400 -56.435 1.00 95.56 114 ILE A O 1
ATOM 920 N N . GLU A 1 115 ? 44.073 17.143 -55.514 1.00 95.75 115 GLU A N 1
ATOM 921 C CA . GLU A 1 115 ? 43.405 16.406 -54.445 1.00 95.75 115 GLU A CA 1
ATOM 922 C C . GLU A 1 115 ? 41.904 16.416 -54.720 1.00 95.75 115 GLU A C 1
ATOM 924 O O . GLU A 1 115 ? 41.281 17.480 -54.717 1.00 95.75 115 GLU A O 1
ATOM 929 N N . ILE A 1 116 ? 41.324 15.244 -54.971 1.00 97.19 116 ILE A N 1
ATOM 930 C CA . ILE A 1 116 ? 39.883 15.075 -55.170 1.00 97.19 116 ILE A CA 1
ATOM 931 C C . ILE A 1 116 ? 39.340 14.305 -53.975 1.00 97.19 116 ILE A C 1
ATOM 933 O O . ILE A 1 116 ? 39.482 13.087 -53.897 1.00 97.19 116 ILE A O 1
ATOM 937 N N . THR A 1 117 ? 38.729 15.024 -53.040 1.00 96.75 117 THR A N 1
ATOM 938 C CA . THR A 1 117 ? 38.103 14.444 -51.847 1.00 96.75 117 THR A CA 1
ATOM 939 C C . THR A 1 117 ? 36.619 14.235 -52.099 1.00 96.75 117 THR A C 1
ATOM 941 O O . THR A 1 117 ? 35.914 15.186 -52.427 1.00 96.75 117 THR A O 1
ATOM 944 N N . VAL A 1 118 ? 36.147 13.010 -51.913 1.00 96.12 118 VAL A N 1
ATOM 945 C CA . VAL A 1 118 ? 34.753 12.577 -52.008 1.00 96.12 118 VAL A CA 1
ATOM 946 C C . VAL A 1 118 ? 34.223 12.382 -50.598 1.00 96.12 118 VAL A C 1
ATOM 948 O O . VAL A 1 118 ? 34.759 11.573 -49.845 1.00 96.12 118 VAL A O 1
ATOM 951 N N . LYS A 1 119 ? 33.178 13.121 -50.233 1.00 93.94 119 LYS A N 1
ATOM 952 C CA . LYS A 1 119 ? 32.584 13.059 -48.897 1.00 93.94 119 LYS A CA 1
ATOM 953 C C . LYS A 1 119 ? 31.806 11.767 -48.694 1.00 93.94 119 LYS A C 1
ATOM 955 O O . LYS A 1 119 ? 31.202 11.234 -49.623 1.00 93.94 119 LYS A O 1
ATOM 960 N N . LYS A 1 120 ? 31.753 11.334 -47.435 1.00 88.81 120 LYS A N 1
ATOM 961 C CA . LYS A 1 120 ? 30.932 10.208 -46.994 1.00 88.81 120 LYS A CA 1
ATOM 962 C C . LYS A 1 120 ? 29.457 10.405 -47.367 1.00 88.81 120 LYS A C 1
ATOM 964 O O . LYS A 1 120 ? 28.875 11.455 -47.096 1.00 88.81 120 LYS A O 1
ATOM 969 N N . VAL A 1 121 ? 28.841 9.347 -47.892 1.00 85.19 121 VAL A N 1
ATOM 970 C CA . VAL A 1 121 ? 27.390 9.246 -48.094 1.00 85.19 121 VAL A CA 1
ATOM 971 C C . VAL A 1 121 ? 26.770 8.576 -46.863 1.00 85.19 121 VAL A C 1
ATOM 973 O O . VAL A 1 121 ? 27.066 7.420 -46.569 1.00 85.19 121 VAL A O 1
ATOM 976 N N . GLU A 1 122 ? 25.927 9.293 -46.113 1.00 76.81 122 GLU A N 1
ATOM 977 C CA . GLU A 1 122 ? 25.352 8.789 -44.848 1.00 76.81 122 GLU A CA 1
ATOM 978 C C . GLU A 1 122 ? 24.420 7.585 -45.042 1.00 76.81 122 GLU A C 1
ATOM 980 O O . GLU A 1 122 ? 24.389 6.678 -44.209 1.00 76.81 122 GLU A O 1
ATOM 985 N N . GLN A 1 123 ? 23.671 7.564 -46.147 1.00 76.38 123 GLN A N 1
ATOM 986 C CA . GLN A 1 123 ? 22.732 6.497 -46.487 1.00 76.38 123 GLN A CA 1
ATOM 987 C C . GLN A 1 123 ? 22.851 6.147 -47.969 1.00 76.38 123 GLN A C 1
ATOM 989 O O . GLN A 1 123 ? 22.190 6.726 -48.827 1.00 76.38 123 GLN A O 1
ATOM 994 N N . LEU A 1 124 ? 23.718 5.185 -48.273 1.00 82.56 124 LEU A N 1
ATOM 995 C CA . LEU A 1 124 ? 23.857 4.658 -49.625 1.00 82.56 124 LEU A CA 1
ATOM 996 C C . LEU A 1 124 ? 22.662 3.740 -49.944 1.00 82.56 124 LEU A C 1
ATOM 998 O O . LEU A 1 124 ? 22.624 2.588 -49.509 1.00 82.56 124 LEU A O 1
ATOM 1002 N N . THR A 1 125 ? 21.663 4.273 -50.652 1.00 80.88 125 THR A N 1
ATOM 1003 C CA . THR A 1 125 ? 20.428 3.559 -51.035 1.00 80.88 125 THR A CA 1
ATOM 1004 C C . THR A 1 125 ? 20.576 2.760 -52.330 1.00 80.88 125 THR A C 1
ATOM 1006 O O . THR A 1 125 ? 19.920 1.732 -52.502 1.00 80.88 125 THR A O 1
ATOM 1009 N N . GLN A 1 126 ? 21.467 3.203 -53.215 1.00 88.62 126 GLN A N 1
ATOM 1010 C CA . GLN A 1 126 ? 21.817 2.563 -54.480 1.00 88.62 126 GLN A CA 1
ATOM 1011 C C . GLN A 1 126 ? 23.310 2.738 -54.758 1.00 88.62 126 GLN A C 1
ATOM 1013 O O . GLN A 1 126 ? 23.932 3.647 -54.209 1.00 88.62 126 GLN A O 1
ATOM 1018 N N . LEU A 1 127 ? 23.873 1.861 -55.588 1.00 92.81 127 LEU A N 1
ATOM 1019 C CA . LEU A 1 127 ? 25.261 1.963 -56.030 1.00 92.81 127 LEU A CA 1
ATOM 1020 C C . LEU A 1 127 ? 25.382 2.997 -57.154 1.00 92.81 127 LEU A C 1
ATOM 1022 O O . LEU A 1 127 ? 24.498 3.118 -57.998 1.00 92.81 127 LEU A O 1
ATOM 1026 N N . TYR A 1 128 ? 26.490 3.725 -57.144 1.00 94.38 128 TYR A N 1
ATOM 1027 C CA . TYR A 1 128 ? 26.932 4.586 -58.223 1.00 94.38 128 TYR A CA 1
ATOM 1028 C C . TYR A 1 128 ? 27.632 3.756 -59.309 1.00 94.38 128 TYR A C 1
ATOM 1030 O O . TYR A 1 128 ? 28.360 2.808 -59.005 1.00 94.38 128 TYR A O 1
ATOM 1038 N N . GLU A 1 129 ? 27.452 4.138 -60.564 1.00 95.12 129 GLU A N 1
ATOM 1039 C CA . GLU A 1 129 ? 28.040 3.532 -61.758 1.00 95.12 129 GLU A CA 1
ATOM 1040 C C . GLU A 1 129 ? 28.690 4.610 -62.630 1.00 95.12 129 GLU A C 1
ATOM 1042 O O . GLU A 1 129 ? 28.264 5.764 -62.620 1.00 95.12 129 GLU A O 1
ATOM 1047 N N . VAL A 1 130 ? 29.737 4.265 -63.377 1.00 93.81 130 VAL A N 1
ATOM 1048 C CA . VAL A 1 130 ? 30.325 5.170 -64.384 1.00 93.81 130 VAL A CA 1
ATOM 1049 C C . VAL A 1 130 ? 29.601 5.020 -65.737 1.00 93.81 130 VAL A C 1
ATOM 1051 O O . VAL A 1 130 ? 28.724 4.178 -65.887 1.00 93.81 130 VAL A O 1
ATOM 1054 N N . PHE A 1 131 ? 29.969 5.822 -66.745 1.00 81.00 131 PHE A N 1
ATOM 1055 C CA . PHE A 1 131 ? 29.252 5.976 -68.030 1.00 81.00 131 PHE A CA 1
ATOM 1056 C C . PHE A 1 131 ? 28.869 4.685 -68.785 1.00 81.00 131 PHE A C 1
ATOM 1058 O O . PHE A 1 131 ? 27.939 4.706 -69.585 1.00 81.00 131 PHE A O 1
ATOM 1065 N N . ASN A 1 132 ? 29.568 3.571 -68.571 1.00 83.69 132 ASN A N 1
ATOM 1066 C CA . ASN A 1 132 ? 29.300 2.285 -69.224 1.00 83.69 132 ASN A CA 1
ATOM 1067 C C . ASN A 1 132 ? 28.494 1.296 -68.352 1.00 83.69 132 ASN A C 1
ATOM 1069 O O . ASN A 1 132 ? 28.389 0.128 -68.719 1.00 83.69 132 ASN A O 1
ATOM 1073 N N . GLY A 1 133 ? 27.946 1.739 -67.214 1.00 87.31 133 GLY A N 1
ATOM 1074 C CA . GLY A 1 133 ? 27.241 0.885 -66.249 1.00 87.31 133 GLY A CA 1
ATOM 1075 C C . GLY A 1 133 ? 28.170 0.112 -65.307 1.00 87.31 133 GLY A C 1
ATOM 1076 O O . GLY A 1 133 ? 27.716 -0.712 -64.514 1.00 87.31 133 GLY A O 1
ATOM 1077 N N . ASP A 1 134 ? 29.482 0.360 -65.367 1.00 94.56 134 ASP A N 1
ATOM 1078 C CA . ASP A 1 134 ? 30.428 -0.296 -64.476 1.00 94.56 134 ASP A CA 1
ATOM 1079 C C . ASP A 1 134 ? 30.332 0.271 -63.056 1.00 94.56 134 ASP A C 1
ATOM 1081 O O . ASP A 1 134 ? 30.493 1.471 -62.808 1.00 94.56 134 ASP A O 1
ATOM 1085 N N . VAL A 1 135 ? 30.158 -0.628 -62.093 1.00 95.00 135 VAL A N 1
ATOM 1086 C CA . VAL A 1 135 ? 30.154 -0.296 -60.669 1.00 95.00 135 VAL A CA 1
ATOM 1087 C C . VAL A 1 135 ? 31.498 -0.662 -60.058 1.00 95.00 135 VAL A C 1
ATOM 1089 O O . VAL A 1 135 ? 31.953 -1.804 -60.164 1.00 95.00 135 VAL A O 1
ATOM 1092 N N . TYR A 1 136 ? 32.107 0.290 -59.358 1.00 93.62 136 TYR A N 1
ATOM 1093 C CA . TYR A 1 136 ? 33.340 0.080 -58.606 1.00 93.62 136 TYR A CA 1
ATOM 1094 C C . TYR A 1 136 ? 33.083 0.303 -57.120 1.00 93.62 136 TYR A C 1
ATOM 1096 O O . TYR A 1 136 ? 32.328 1.193 -56.742 1.00 93.62 136 TYR A O 1
ATOM 1104 N N . ILE A 1 137 ? 33.725 -0.490 -56.267 1.00 90.69 137 ILE A N 1
ATOM 1105 C CA . ILE A 1 137 ? 33.695 -0.324 -54.810 1.00 90.69 137 ILE A CA 1
ATOM 1106 C C . ILE A 1 137 ? 35.110 -0.307 -54.259 1.00 90.69 137 ILE A C 1
ATOM 1108 O O . ILE A 1 137 ? 36.023 -0.932 -54.807 1.00 90.69 137 ILE A O 1
ATOM 1112 N N . ARG A 1 138 ? 35.301 0.385 -53.141 1.00 89.12 138 ARG A N 1
ATOM 1113 C CA . ARG A 1 138 ? 36.591 0.429 -52.460 1.00 89.12 138 ARG A CA 1
ATOM 1114 C C . ARG A 1 138 ? 36.723 -0.691 -51.419 1.00 89.12 138 ARG A C 1
ATOM 1116 O O . ARG A 1 138 ? 35.853 -0.870 -50.565 1.00 89.12 138 ARG A O 1
ATOM 1123 N N . ARG A 1 139 ? 37.823 -1.444 -51.501 1.00 81.56 139 ARG A N 1
ATOM 1124 C CA . ARG A 1 139 ? 38.304 -2.425 -50.511 1.00 81.56 139 ARG A CA 1
ATOM 1125 C C . ARG A 1 139 ? 39.595 -1.916 -49.866 1.00 81.56 139 ARG A C 1
ATOM 1127 O O . ARG A 1 139 ? 40.126 -0.887 -50.283 1.00 81.56 139 ARG A O 1
ATOM 1134 N N . ASP A 1 140 ? 40.080 -2.612 -48.844 1.00 74.56 140 ASP A N 1
ATOM 1135 C CA . ASP A 1 140 ? 41.226 -2.194 -48.026 1.00 74.56 140 ASP A CA 1
ATOM 1136 C C . ASP A 1 140 ? 42.505 -2.068 -48.874 1.00 74.56 140 ASP A C 1
ATOM 1138 O O . ASP A 1 140 ? 43.228 -3.033 -49.094 1.00 74.56 140 ASP A O 1
ATOM 1142 N N . GLY A 1 141 ? 42.736 -0.864 -49.410 1.00 69.31 141 GLY A N 1
ATOM 1143 C CA . GLY A 1 141 ? 43.866 -0.532 -50.282 1.00 69.31 141 GLY A CA 1
ATOM 1144 C C . GLY A 1 141 ? 43.692 -0.863 -51.770 1.00 69.31 141 GLY A C 1
ATOM 1145 O O . GLY A 1 141 ? 44.643 -0.713 -52.521 1.00 69.31 141 GLY A O 1
ATOM 1146 N N . SER A 1 142 ? 42.517 -1.301 -52.239 1.00 82.06 142 SER A N 1
ATOM 1147 C CA . SER A 1 142 ? 42.303 -1.563 -53.674 1.00 82.06 142 SER A CA 1
ATOM 1148 C C . SER A 1 142 ? 40.878 -1.271 -54.132 1.00 82.06 142 SER A C 1
ATOM 1150 O O . SER A 1 142 ? 39.917 -1.370 -53.368 1.00 82.06 142 SER A O 1
ATOM 1152 N N . LYS A 1 143 ? 40.716 -0.913 -55.409 1.00 88.00 143 LYS A N 1
ATOM 1153 C CA . LYS A 1 143 ? 39.395 -0.864 -56.046 1.00 88.00 143 LYS A CA 1
ATOM 1154 C C . LYS A 1 143 ? 38.974 -2.264 -56.497 1.00 88.00 143 LYS A C 1
ATOM 1156 O O . LYS A 1 143 ? 39.785 -3.029 -57.011 1.00 88.00 143 LYS A O 1
ATOM 1161 N N . GLN A 1 144 ? 37.699 -2.591 -56.332 1.00 89.44 144 GLN A N 1
ATOM 1162 C CA . GLN A 1 144 ? 37.068 -3.768 -56.915 1.00 89.44 144 GLN A CA 1
ATOM 1163 C C . GLN A 1 144 ? 36.058 -3.309 -57.954 1.00 89.44 144 GLN A C 1
ATOM 1165 O O . GLN A 1 144 ? 35.124 -2.584 -57.629 1.00 89.44 144 GLN A O 1
ATOM 1170 N N . GLY A 1 145 ? 36.226 -3.774 -59.182 1.00 88.81 145 GLY A N 1
ATOM 1171 C CA . GLY A 1 145 ? 35.245 -3.593 -60.232 1.00 88.81 145 GLY A CA 1
ATOM 1172 C C . GLY A 1 145 ? 35.849 -3.813 -61.620 1.00 88.81 145 GLY A C 1
ATOM 1173 O O . GLY A 1 145 ? 37.068 -3.979 -61.723 1.00 88.81 145 GLY A O 1
ATOM 1174 N N . PRO A 1 146 ? 35.011 -3.819 -62.663 1.00 93.38 146 PRO A N 1
ATOM 1175 C CA . PRO A 1 146 ? 33.558 -3.661 -62.576 1.00 93.38 146 PRO A CA 1
ATOM 1176 C C . PRO A 1 146 ? 32.879 -4.830 -61.850 1.00 93.38 146 PRO A C 1
ATOM 1178 O O . PRO A 1 146 ? 33.270 -5.991 -61.999 1.00 93.38 146 PRO A O 1
ATOM 1181 N N . LEU A 1 147 ? 31.918 -4.525 -60.974 1.00 92.81 147 LEU A N 1
ATOM 1182 C CA . LEU A 1 147 ? 31.171 -5.545 -60.244 1.00 92.81 147 LEU A CA 1
ATOM 1183 C C . LEU A 1 147 ? 30.248 -6.314 -61.186 1.00 92.81 147 LEU A C 1
ATOM 1185 O O . LEU A 1 147 ? 29.558 -5.740 -62.023 1.00 92.81 147 LEU A O 1
ATOM 1189 N N . LYS A 1 148 ? 30.184 -7.632 -60.995 1.00 92.50 148 LYS A N 1
ATOM 1190 C CA . LYS A 1 148 ? 29.216 -8.483 -61.691 1.00 92.50 148 LYS A CA 1
ATOM 1191 C C . LYS A 1 148 ? 27.822 -8.326 -61.079 1.00 92.50 148 LYS A C 1
ATOM 1193 O O . LYS A 1 148 ? 27.682 -8.043 -59.889 1.00 92.50 148 LYS A O 1
ATOM 1198 N N . VAL A 1 149 ? 26.787 -8.618 -61.868 1.00 90.00 149 VAL A N 1
ATOM 1199 C CA . VAL A 1 149 ? 25.369 -8.534 -61.458 1.00 90.00 149 VAL A CA 1
ATOM 1200 C C . VAL A 1 149 ? 25.091 -9.262 -60.136 1.00 90.00 149 VAL A C 1
ATOM 1202 O O . VAL A 1 149 ? 24.429 -8.717 -59.257 1.00 90.00 149 VAL A O 1
ATOM 1205 N N . ASN A 1 150 ? 25.649 -10.460 -59.945 1.00 90.94 150 ASN A N 1
ATOM 1206 C CA . ASN A 1 150 ? 25.487 -11.222 -58.703 1.00 90.94 150 ASN A CA 1
ATOM 1207 C C . ASN A 1 150 ? 26.096 -10.512 -57.478 1.00 90.94 150 ASN A C 1
ATOM 1209 O O . ASN A 1 150 ? 25.545 -10.592 -56.384 1.00 90.94 150 ASN A O 1
ATOM 1213 N N . GLN A 1 151 ? 27.207 -9.790 -57.650 1.00 91.25 151 GLN A N 1
ATOM 1214 C CA . GLN A 1 151 ? 27.847 -9.022 -56.577 1.00 91.25 151 GLN A CA 1
ATOM 1215 C C . GLN A 1 151 ? 27.015 -7.788 -56.204 1.00 91.25 151 GLN A C 1
ATOM 1217 O O . GLN A 1 151 ? 26.884 -7.474 -55.022 1.00 91.25 151 GLN A O 1
ATOM 1222 N N . ILE A 1 152 ? 26.409 -7.129 -57.196 1.00 91.00 152 ILE A N 1
ATOM 1223 C CA . ILE A 1 152 ? 25.488 -5.999 -56.997 1.00 91.00 152 ILE A CA 1
ATOM 1224 C C . ILE A 1 152 ? 24.226 -6.456 -56.242 1.00 91.00 152 ILE A C 1
ATOM 1226 O O . ILE A 1 152 ? 23.806 -5.818 -55.274 1.00 91.00 152 ILE A O 1
ATOM 1230 N N . GLN A 1 153 ? 23.642 -7.594 -56.633 1.00 89.81 153 GLN A N 1
ATOM 1231 C CA . GLN A 1 153 ? 22.479 -8.175 -55.950 1.00 89.81 153 GLN A CA 1
ATOM 1232 C C . GLN A 1 153 ? 22.788 -8.551 -54.497 1.00 89.81 153 GLN A C 1
ATOM 1234 O O . GLN A 1 153 ? 22.003 -8.252 -53.595 1.00 89.81 153 GLN A O 1
ATOM 1239 N N . GLU A 1 154 ? 23.943 -9.171 -54.255 1.00 89.06 154 GLU A N 1
ATOM 1240 C CA . GLU A 1 154 ? 24.359 -9.543 -52.905 1.00 89.06 154 GLU A CA 1
ATOM 1241 C C . GLU A 1 154 ? 24.567 -8.310 -52.014 1.00 89.06 154 GLU A C 1
ATOM 1243 O O . GLU A 1 154 ? 24.104 -8.292 -50.872 1.00 89.06 154 GLU A O 1
ATOM 1248 N N . TRP A 1 155 ? 25.155 -7.234 -52.548 1.00 89.44 155 TRP A N 1
ATOM 1249 C CA . TRP A 1 155 ? 25.271 -5.963 -51.831 1.00 89.44 155 TRP A CA 1
ATOM 1250 C C . TRP A 1 155 ? 23.898 -5.413 -51.405 1.00 89.44 155 TRP A C 1
ATOM 1252 O O . TRP A 1 155 ? 23.697 -5.077 -50.232 1.00 89.44 155 TRP A O 1
ATOM 1262 N N . HIS A 1 156 ? 22.911 -5.402 -52.310 1.00 87.81 156 HIS A N 1
ATOM 1263 C CA . HIS A 1 156 ? 21.545 -4.972 -51.982 1.00 87.81 156 HIS A CA 1
ATOM 1264 C C . HIS A 1 156 ? 20.898 -5.853 -50.903 1.00 87.81 156 HIS A C 1
ATOM 1266 O O . HIS A 1 156 ? 20.237 -5.340 -49.992 1.00 87.81 156 HIS A O 1
ATOM 1272 N N . ASN A 1 157 ? 21.096 -7.172 -50.969 1.00 88.19 157 ASN A N 1
ATOM 1273 C CA . ASN A 1 157 ? 20.578 -8.109 -49.973 1.00 88.19 157 ASN A CA 1
ATOM 1274 C C . ASN A 1 157 ? 21.184 -7.862 -48.588 1.00 88.19 157 ASN A C 1
ATOM 1276 O O . ASN A 1 157 ? 20.464 -7.873 -47.585 1.00 88.19 157 ASN A O 1
ATOM 1280 N N . GLN A 1 158 ? 22.491 -7.602 -48.518 1.00 85.88 158 GLN A N 1
ATOM 1281 C CA . GLN A 1 158 ? 23.170 -7.269 -47.267 1.00 85.88 158 GLN A CA 1
ATOM 1282 C C . GLN A 1 158 ? 22.633 -5.965 -46.677 1.00 85.88 158 GLN A C 1
ATOM 1284 O O . GLN A 1 158 ? 22.271 -5.936 -45.497 1.00 85.88 158 GLN A O 1
ATOM 1289 N N . LYS A 1 159 ? 22.464 -4.922 -47.500 1.00 84.69 159 LYS A N 1
ATOM 1290 C CA . LYS A 1 159 ? 21.875 -3.649 -47.065 1.00 84.69 159 LYS A CA 1
ATOM 1291 C C . LYS A 1 159 ? 20.472 -3.818 -46.490 1.00 84.69 159 LYS A C 1
ATOM 1293 O O . LYS A 1 159 ? 20.227 -3.385 -45.362 1.00 84.69 159 LYS A O 1
ATOM 1298 N N . LYS A 1 160 ? 19.587 -4.545 -47.180 1.00 84.44 160 LYS A N 1
ATOM 1299 C CA . LYS A 1 160 ? 18.234 -4.854 -46.678 1.00 84.44 160 LYS A CA 1
ATOM 1300 C C . LYS A 1 160 ? 18.266 -5.611 -45.347 1.00 84.44 160 LYS A C 1
ATOM 1302 O O . LYS A 1 160 ? 17.577 -5.224 -44.405 1.00 84.44 160 LYS A O 1
ATOM 1307 N N . LYS A 1 161 ? 19.105 -6.649 -45.228 1.00 85.00 161 LYS A N 1
ATOM 1308 C CA . LYS A 1 161 ? 19.264 -7.414 -43.976 1.00 85.00 161 LYS A CA 1
ATOM 1309 C C . LYS A 1 161 ? 19.749 -6.533 -42.822 1.00 85.00 161 LYS A C 1
ATOM 1311 O O . LYS A 1 161 ? 19.281 -6.706 -41.699 1.00 85.00 161 LYS A O 1
ATOM 1316 N N . THR A 1 162 ? 20.672 -5.602 -43.069 1.00 84.25 162 THR A N 1
ATOM 1317 C CA . THR A 1 162 ? 21.148 -4.675 -42.027 1.00 84.25 162 THR A CA 1
ATOM 1318 C C . THR A 1 162 ? 20.079 -3.675 -41.590 1.00 84.25 162 THR A C 1
ATOM 1320 O O . THR A 1 162 ? 19.964 -3.438 -40.390 1.00 84.25 162 THR A O 1
ATOM 1323 N N . GLY A 1 163 ? 19.261 -3.159 -42.516 1.00 83.00 163 GLY A N 1
ATOM 1324 C CA . GLY A 1 163 ? 18.113 -2.303 -42.192 1.00 83.00 163 GLY A CA 1
ATOM 1325 C C . GLY A 1 163 ? 17.111 -3.018 -41.285 1.00 83.00 163 GLY A C 1
ATOM 1326 O O . GLY A 1 163 ? 16.873 -2.576 -40.167 1.00 83.00 163 GLY A O 1
ATOM 1327 N N . LEU A 1 164 ? 16.669 -4.216 -41.684 1.00 83.12 164 LEU A N 1
ATOM 1328 C CA . LEU A 1 164 ? 15.746 -5.036 -40.885 1.00 83.12 164 LEU A CA 1
ATOM 1329 C C . LEU A 1 164 ? 16.290 -5.367 -39.487 1.00 83.12 164 LEU A C 1
ATOM 1331 O O . LEU A 1 164 ? 15.537 -5.431 -38.518 1.00 83.12 164 LEU A O 1
ATOM 1335 N N . LYS A 1 165 ? 17.603 -5.601 -39.356 1.00 85.81 165 LYS A N 1
ATOM 1336 C CA . LYS A 1 165 ? 18.228 -5.807 -38.041 1.00 85.81 165 LYS A CA 1
ATOM 1337 C C . LYS A 1 165 ? 18.159 -4.546 -37.180 1.00 85.81 165 LYS A C 1
ATOM 1339 O O . LYS A 1 165 ? 17.856 -4.676 -35.999 1.00 85.81 165 LYS A O 1
ATOM 1344 N N . LYS A 1 166 ? 18.426 -3.365 -37.748 1.00 85.56 166 LYS A N 1
ATOM 1345 C CA . LYS A 1 166 ? 18.332 -2.086 -37.026 1.00 85.56 166 LYS A CA 1
ATOM 1346 C C . LYS A 1 166 ? 16.906 -1.820 -36.547 1.00 85.56 166 LYS A C 1
ATOM 1348 O O . LYS A 1 166 ? 16.733 -1.495 -35.379 1.00 85.56 166 LYS A O 1
ATOM 1353 N N . ASP A 1 167 ? 15.907 -2.059 -37.392 1.00 85.44 167 ASP A N 1
ATOM 1354 C CA . ASP A 1 167 ? 14.499 -1.865 -37.023 1.00 85.44 167 ASP A CA 1
ATOM 1355 C C . ASP A 1 167 ? 14.082 -2.796 -35.876 1.00 85.44 167 ASP A C 1
ATOM 1357 O O . ASP A 1 167 ? 13.497 -2.356 -34.890 1.00 85.44 167 ASP A O 1
ATOM 1361 N N . ARG A 1 168 ? 14.482 -4.075 -35.936 1.00 91.19 168 ARG A N 1
ATOM 1362 C CA . ARG A 1 168 ? 14.237 -5.044 -34.852 1.00 91.19 168 ARG A CA 1
ATOM 1363 C C . ARG A 1 168 ? 14.956 -4.697 -33.551 1.00 91.19 168 ARG A C 1
ATOM 1365 O O . ARG A 1 168 ? 14.480 -5.073 -32.483 1.00 91.19 168 ARG A O 1
ATOM 1372 N N . ILE A 1 169 ? 16.135 -4.079 -33.627 1.00 92.38 169 ILE A N 1
ATOM 1373 C CA . ILE A 1 169 ? 16.861 -3.610 -32.440 1.00 92.38 169 ILE A CA 1
ATOM 1374 C C . ILE A 1 169 ? 16.096 -2.449 -31.816 1.00 92.38 169 ILE A C 1
ATOM 1376 O O . ILE A 1 169 ? 15.782 -2.522 -30.633 1.00 92.38 169 ILE A O 1
ATOM 1380 N N . LYS A 1 170 ? 15.704 -1.460 -32.622 1.00 91.81 170 LYS A N 1
ATOM 1381 C CA . LYS A 1 170 ? 14.931 -0.307 -32.159 1.00 91.81 170 LYS A CA 1
ATOM 1382 C C . LYS A 1 170 ? 13.610 -0.724 -31.502 1.00 91.81 170 LYS A C 1
ATOM 1384 O O . LYS A 1 170 ? 13.309 -0.292 -30.398 1.00 91.81 170 LYS A O 1
ATOM 1389 N N . GLU A 1 171 ? 12.877 -1.658 -32.110 1.00 93.25 171 GLU A N 1
ATOM 1390 C CA . GLU A 1 171 ? 11.646 -2.210 -31.524 1.00 93.25 171 GLU A CA 1
ATOM 1391 C C . GLU A 1 171 ? 11.901 -2.882 -30.160 1.00 93.25 171 GLU A C 1
ATOM 1393 O O . GLU A 1 171 ? 11.112 -2.754 -29.223 1.00 93.25 171 GLU A O 1
ATOM 1398 N N . LYS A 1 172 ? 13.014 -3.613 -30.020 1.00 93.31 172 LYS A N 1
ATOM 1399 C CA . LYS A 1 172 ? 13.390 -4.223 -28.737 1.00 93.31 172 LYS A CA 1
ATOM 1400 C C . LYS A 1 172 ? 13.775 -3.179 -27.693 1.00 93.31 172 LYS A C 1
ATOM 1402 O O . LYS A 1 172 ? 13.424 -3.374 -26.534 1.00 93.31 172 LYS A O 1
ATOM 1407 N N . GLU A 1 173 ? 14.478 -2.121 -28.084 1.00 93.50 173 GLU A N 1
ATOM 1408 C CA . GLU A 1 173 ? 14.846 -1.009 -27.201 1.00 93.50 173 GLU A CA 1
ATOM 1409 C C . GLU A 1 173 ? 13.597 -0.299 -26.665 1.00 93.50 173 GLU A C 1
ATOM 1411 O O . GLU A 1 173 ? 13.462 -0.143 -25.451 1.00 93.50 173 GLU A O 1
ATOM 1416 N N . ASP A 1 174 ? 12.631 0.012 -27.533 1.00 94.00 174 ASP A N 1
ATOM 1417 C CA . ASP A 1 174 ? 11.361 0.632 -27.136 1.00 94.00 174 ASP A CA 1
ATOM 1418 C C . ASP A 1 174 ? 10.580 -0.260 -26.149 1.00 94.00 174 ASP A C 1
ATOM 1420 O O . ASP A 1 174 ? 10.097 0.206 -25.114 1.00 94.00 174 ASP A O 1
ATOM 1424 N N . ARG A 1 175 ? 10.531 -1.578 -26.400 1.00 95.06 175 ARG A N 1
ATOM 1425 C CA . ARG A 1 175 ? 9.892 -2.554 -25.493 1.00 95.06 175 ARG A CA 1
ATOM 1426 C C . ARG A 1 175 ? 10.608 -2.716 -24.154 1.00 95.06 175 ARG A C 1
ATOM 1428 O O . ARG A 1 175 ? 9.966 -3.077 -23.166 1.00 95.06 175 ARG A O 1
ATOM 1435 N N . ILE A 1 176 ? 11.930 -2.556 -24.116 1.00 95.38 176 ILE A N 1
ATOM 1436 C CA . ILE A 1 176 ? 12.697 -2.587 -22.863 1.00 95.38 176 ILE A CA 1
ATOM 1437 C C . ILE A 1 176 ? 12.353 -1.350 -22.042 1.00 95.38 176 ILE A C 1
ATOM 1439 O O . ILE A 1 176 ? 11.997 -1.495 -20.876 1.00 95.38 176 ILE A O 1
ATOM 1443 N N . LYS A 1 177 ? 12.348 -0.175 -22.672 1.00 95.50 177 LYS A N 1
ATOM 1444 C CA . LYS A 1 177 ? 12.015 1.088 -22.014 1.00 95.50 177 LYS A CA 1
ATOM 1445 C C . LYS A 1 177 ? 10.618 1.065 -21.382 1.00 95.50 177 LYS A C 1
ATOM 1447 O O . LYS A 1 177 ? 10.470 1.385 -20.209 1.00 95.50 177 LYS A O 1
ATOM 1452 N N . GLU A 1 178 ? 9.613 0.569 -22.107 1.00 95.88 178 GLU A N 1
ATOM 1453 C CA . GLU A 1 178 ? 8.253 0.409 -21.567 1.00 95.88 178 GLU A CA 1
ATOM 1454 C C . GLU A 1 178 ? 8.216 -0.516 -20.334 1.00 95.88 178 GLU A C 1
ATOM 1456 O O . GLU A 1 178 ? 7.499 -0.271 -19.361 1.00 95.88 178 GLU A O 1
ATOM 1461 N N . LYS A 1 179 ? 9.000 -1.602 -20.344 1.00 95.00 179 LYS A N 1
ATOM 1462 C CA . LYS A 1 179 ? 9.086 -2.516 -19.197 1.00 95.00 179 LYS A CA 1
ATOM 1463 C C . LYS A 1 179 ? 9.793 -1.885 -18.003 1.00 95.00 179 LYS A C 1
ATOM 1465 O O . LYS A 1 179 ? 9.368 -2.148 -16.882 1.00 95.00 179 LYS A O 1
ATOM 1470 N N . GLU A 1 180 ? 10.840 -1.099 -18.228 1.00 95.19 180 GLU A N 1
ATOM 1471 C CA . GLU A 1 180 ? 11.551 -0.378 -17.168 1.00 95.19 180 GLU A CA 1
ATOM 1472 C C . GLU A 1 180 ? 10.628 0.619 -16.463 1.00 95.19 180 GLU A C 1
ATOM 1474 O O . GLU A 1 180 ? 10.575 0.635 -15.234 1.00 95.19 180 GLU A O 1
ATOM 1479 N N . ASP A 1 181 ? 9.829 1.375 -17.218 1.00 95.25 181 ASP A N 1
ATOM 1480 C CA . ASP A 1 181 ? 8.867 2.323 -16.647 1.00 95.25 181 ASP A CA 1
ATOM 1481 C C . ASP A 1 181 ? 7.794 1.602 -15.807 1.00 95.25 181 ASP A C 1
ATOM 1483 O O . ASP A 1 181 ? 7.500 2.001 -14.679 1.00 95.25 181 ASP A O 1
ATOM 1487 N N . ARG A 1 182 ? 7.285 0.456 -16.286 1.00 95.50 182 ARG A N 1
ATOM 1488 C CA . ARG A 1 182 ? 6.348 -0.390 -15.518 1.00 95.50 182 ARG A CA 1
ATOM 1489 C C . ARG A 1 182 ? 6.963 -1.011 -14.262 1.00 95.50 182 ARG A C 1
ATOM 1491 O O . ARG A 1 182 ? 6.226 -1.347 -13.334 1.00 95.50 182 ARG A O 1
ATOM 1498 N N . ILE A 1 183 ? 8.272 -1.261 -14.249 1.00 95.88 183 ILE A N 1
ATOM 1499 C CA . ILE A 1 183 ? 8.974 -1.773 -13.065 1.00 95.88 183 ILE A CA 1
ATOM 1500 C C . ILE A 1 183 ? 9.081 -0.665 -12.019 1.00 95.88 183 ILE A C 1
ATOM 1502 O O . ILE A 1 183 ? 8.696 -0.910 -10.880 1.00 95.88 183 ILE A O 1
ATOM 1506 N N . LYS A 1 184 ? 9.477 0.550 -12.414 1.00 95.19 184 LYS A N 1
ATOM 1507 C CA . LYS A 1 184 ? 9.549 1.705 -11.503 1.00 95.19 184 LYS A CA 1
ATOM 1508 C C . LYS A 1 184 ? 8.212 1.985 -10.815 1.00 95.19 184 LYS A C 1
ATOM 1510 O O . LYS A 1 184 ? 8.165 2.107 -9.597 1.00 95.19 184 LYS A O 1
ATOM 1515 N N . GLU A 1 185 ? 7.111 1.978 -11.569 1.00 95.50 185 GLU A N 1
ATOM 1516 C CA . GLU A 1 185 ? 5.765 2.157 -10.999 1.00 95.50 185 GLU A CA 1
ATOM 1517 C C . GLU A 1 185 ? 5.428 1.063 -9.964 1.00 95.50 185 GLU A C 1
ATOM 1519 O O . GLU A 1 185 ? 4.823 1.315 -8.921 1.00 95.50 185 GLU A O 1
ATOM 1524 N N . LYS A 1 186 ? 5.829 -0.188 -10.224 1.00 94.94 186 LYS A N 1
ATOM 1525 C CA . LYS A 1 186 ? 5.621 -1.288 -9.271 1.00 94.94 186 LYS A CA 1
ATOM 1526 C C . LYS A 1 186 ? 6.486 -1.154 -8.023 1.00 94.94 186 LYS A C 1
ATOM 1528 O O . LYS A 1 186 ? 6.007 -1.509 -6.950 1.00 94.94 186 LYS A O 1
ATOM 1533 N N . GLU A 1 187 ? 7.720 -0.682 -8.154 1.00 95.25 187 GLU A N 1
ATOM 1534 C CA . GLU A 1 187 ? 8.627 -0.453 -7.025 1.00 95.25 187 GLU A CA 1
ATOM 1535 C C . GLU A 1 187 ? 8.073 0.617 -6.076 1.00 95.25 187 GLU A C 1
ATOM 1537 O O . GLU A 1 187 ? 8.030 0.391 -4.867 1.00 95.25 187 GLU A O 1
ATOM 1542 N N . GLU A 1 188 ? 7.538 1.721 -6.605 1.00 95.44 188 GLU A N 1
ATOM 1543 C CA . GLU A 1 188 ? 6.873 2.752 -5.793 1.00 95.44 188 GLU A CA 1
ATOM 1544 C C . GLU A 1 188 ? 5.665 2.186 -5.031 1.00 95.44 188 GLU A C 1
ATOM 1546 O O . GLU A 1 188 ? 5.545 2.360 -3.816 1.00 95.44 188 GLU A O 1
ATOM 1551 N N . ARG A 1 189 ? 4.819 1.398 -5.706 1.00 95.50 189 ARG A N 1
ATOM 1552 C CA . ARG A 1 189 ? 3.668 0.733 -5.070 1.00 95.50 189 ARG A CA 1
ATOM 1553 C C . ARG A 1 189 ? 4.066 -0.288 -4.004 1.00 95.50 189 ARG A C 1
ATOM 1555 O O . ARG A 1 189 ? 3.288 -0.537 -3.081 1.00 95.50 189 ARG A O 1
ATOM 1562 N N . ILE A 1 190 ? 5.218 -0.944 -4.149 1.00 96.06 190 ILE A N 1
ATOM 1563 C CA . ILE A 1 190 ? 5.746 -1.863 -3.131 1.00 96.06 190 ILE A CA 1
ATOM 1564 C C . ILE A 1 190 ? 6.178 -1.065 -1.903 1.00 96.06 190 ILE A C 1
ATOM 1566 O O . ILE A 1 190 ? 5.768 -1.414 -0.799 1.00 96.06 190 ILE A O 1
ATOM 1570 N N . LYS A 1 191 ? 6.895 0.045 -2.096 1.00 96.31 191 LYS A N 1
ATOM 1571 C CA . LYS A 1 191 ? 7.338 0.914 -1.004 1.00 96.31 191 LYS A CA 1
ATOM 1572 C C . LYS A 1 191 ? 6.166 1.452 -0.171 1.00 96.31 191 LYS A C 1
ATOM 1574 O O . LYS A 1 191 ? 6.178 1.341 1.051 1.00 96.31 191 LYS A O 1
ATOM 1579 N N . GLU A 1 192 ? 5.100 1.931 -0.816 1.00 96.00 192 GLU A N 1
ATOM 1580 C CA . GLU A 1 192 ? 3.880 2.368 -0.112 1.00 96.00 192 GLU A CA 1
ATOM 1581 C C . GLU A 1 192 ? 3.227 1.237 0.702 1.00 96.00 192 GLU A C 1
ATOM 1583 O O . GLU A 1 192 ? 2.705 1.445 1.802 1.00 96.00 192 GLU A O 1
ATOM 1588 N N . ARG A 1 193 ? 3.235 0.009 0.167 1.00 95.88 193 ARG A N 1
ATOM 1589 C CA . ARG A 1 193 ? 2.697 -1.160 0.875 1.00 95.88 193 ARG A CA 1
ATOM 1590 C C . ARG A 1 193 ? 3.540 -1.524 2.090 1.00 95.88 193 ARG A C 1
ATOM 1592 O O . ARG A 1 193 ? 2.959 -1.883 3.111 1.00 95.88 193 ARG A O 1
ATOM 1599 N N . GLU A 1 194 ? 4.861 -1.430 1.997 1.00 95.69 194 GLU A N 1
ATOM 1600 C CA . GLU A 1 194 ? 5.770 -1.684 3.119 1.00 95.69 194 GLU A CA 1
ATOM 1601 C C . GLU A 1 194 ? 5.538 -0.691 4.264 1.00 95.69 194 GLU A C 1
ATOM 1603 O O . GLU A 1 194 ? 5.380 -1.108 5.412 1.00 95.69 194 GLU A O 1
ATOM 1608 N N . GLU A 1 195 ? 5.401 0.602 3.961 1.00 96.06 195 GLU A N 1
ATOM 1609 C CA . GLU A 1 195 ? 5.075 1.630 4.961 1.00 96.06 195 GLU A CA 1
ATOM 1610 C C . GLU A 1 195 ? 3.721 1.357 5.640 1.00 96.06 195 GLU A C 1
ATOM 1612 O O . GLU A 1 195 ? 3.581 1.457 6.866 1.00 96.06 195 GLU A O 1
ATOM 1617 N N . ARG A 1 196 ? 2.717 0.929 4.863 1.00 95.81 196 ARG A N 1
ATOM 1618 C CA . ARG A 1 196 ? 1.410 0.536 5.406 1.00 95.81 196 ARG A CA 1
ATOM 1619 C C . ARG A 1 196 ? 1.503 -0.686 6.322 1.00 95.81 196 ARG A C 1
ATOM 1621 O O . ARG A 1 196 ? 0.834 -0.707 7.355 1.00 95.81 196 ARG A O 1
ATOM 1628 N N . ILE A 1 197 ? 2.304 -1.691 5.963 1.00 95.88 197 ILE A N 1
ATOM 1629 C CA . ILE A 1 197 ? 2.518 -2.888 6.791 1.00 95.88 197 ILE A CA 1
ATOM 1630 C C . ILE A 1 197 ? 3.164 -2.500 8.124 1.00 95.88 197 ILE A C 1
ATOM 1632 O O . ILE A 1 197 ? 2.638 -2.876 9.169 1.00 95.88 197 ILE A O 1
ATOM 1636 N N . GLN A 1 198 ? 4.210 -1.669 8.112 1.00 95.44 198 GLN A N 1
ATOM 1637 C CA . GLN A 1 198 ? 4.864 -1.196 9.341 1.00 95.44 198 GLN A CA 1
ATOM 1638 C C . GLN A 1 198 ? 3.895 -0.445 10.270 1.00 95.44 198 GLN A C 1
ATOM 1640 O O . GLN A 1 198 ? 3.914 -0.622 11.491 1.00 95.44 198 GLN A O 1
ATOM 1645 N N . SER A 1 199 ? 3.009 0.379 9.701 1.00 96.00 199 SER A N 1
ATOM 1646 C CA . SER A 1 199 ? 1.971 1.076 10.469 1.00 96.00 199 SER A CA 1
ATOM 1647 C C . SER A 1 199 ? 0.996 0.099 11.143 1.00 96.00 199 SER A C 1
ATOM 1649 O O . SER A 1 199 ? 0.713 0.220 12.338 1.00 96.00 199 SER A O 1
ATOM 1651 N N . LEU A 1 200 ? 0.533 -0.914 10.402 1.00 94.50 200 LEU A N 1
ATOM 1652 C CA . LEU A 1 200 ? -0.363 -1.951 10.921 1.00 94.50 200 LEU A CA 1
ATOM 1653 C C . LEU A 1 200 ? 0.304 -2.806 12.005 1.00 94.50 200 LEU A C 1
ATOM 1655 O O . LEU A 1 200 ? -0.329 -3.130 13.009 1.00 94.50 200 LEU A O 1
ATOM 1659 N N . GLU A 1 201 ? 1.584 -3.140 11.852 1.00 95.12 201 GLU A N 1
ATOM 1660 C CA . GLU A 1 201 ? 2.351 -3.863 12.871 1.00 95.12 201 GLU A CA 1
ATOM 1661 C C . GLU A 1 201 ? 2.447 -3.071 14.177 1.00 95.12 201 GLU A C 1
ATOM 1663 O O . GLU A 1 201 ? 2.250 -3.626 15.262 1.00 95.12 201 GLU A O 1
ATOM 1668 N N . LYS A 1 202 ? 2.679 -1.755 14.093 1.00 95.12 202 LYS A N 1
ATOM 1669 C CA . LYS A 1 202 ? 2.679 -0.880 15.270 1.00 95.12 202 LYS A CA 1
ATOM 1670 C C . LYS A 1 202 ? 1.320 -0.889 15.976 1.00 95.12 202 LYS A C 1
ATOM 1672 O O . LYS A 1 202 ? 1.278 -1.063 17.195 1.00 95.12 202 LYS A O 1
ATOM 1677 N N . GLN A 1 203 ? 0.224 -0.769 15.224 1.00 94.62 203 GLN A N 1
ATOM 1678 C CA . GLN A 1 203 ? -1.133 -0.835 15.779 1.00 94.62 203 GLN A CA 1
ATOM 1679 C C . GLN A 1 203 ? -1.422 -2.189 16.440 1.00 94.62 203 GLN A C 1
ATOM 1681 O O . GLN A 1 203 ? -1.953 -2.231 17.550 1.00 94.62 203 GLN A O 1
ATOM 1686 N N . ASN A 1 204 ? -1.029 -3.297 15.809 1.00 94.00 204 ASN A N 1
ATOM 1687 C CA . ASN A 1 204 ? -1.194 -4.632 16.386 1.00 94.00 204 ASN A CA 1
ATOM 1688 C C . ASN A 1 204 ? -0.405 -4.797 17.691 1.00 94.00 204 ASN A C 1
ATOM 1690 O O . ASN A 1 204 ? -0.925 -5.355 18.656 1.00 94.00 204 ASN A O 1
ATOM 1694 N N . ASN A 1 205 ? 0.817 -4.267 17.761 1.00 94.75 205 ASN A N 1
ATOM 1695 C CA . ASN A 1 205 ? 1.622 -4.294 18.982 1.00 94.75 205 ASN A CA 1
ATOM 1696 C C . ASN A 1 205 ? 0.986 -3.475 20.118 1.00 94.75 205 ASN A C 1
ATOM 1698 O O . ASN A 1 205 ? 0.983 -3.905 21.274 1.00 94.75 205 ASN A O 1
ATOM 1702 N N . GLU A 1 206 ? 0.417 -2.309 19.811 1.00 94.69 206 GLU A N 1
ATOM 1703 C CA . GLU A 1 206 ? -0.331 -1.503 20.784 1.00 94.69 206 GLU A CA 1
ATOM 1704 C C . GLU A 1 206 ? -1.593 -2.230 21.268 1.00 94.69 206 GLU A C 1
ATOM 1706 O O . GLU A 1 206 ? -1.854 -2.280 22.473 1.00 94.69 206 GLU A O 1
ATOM 1711 N N . MET A 1 207 ? -2.326 -2.871 20.355 1.00 94.62 207 MET A N 1
ATOM 1712 C CA . MET A 1 207 ? -3.505 -3.671 20.684 1.00 94.62 207 MET A CA 1
ATOM 1713 C C . MET A 1 207 ? -3.152 -4.876 21.565 1.00 94.62 207 MET A C 1
ATOM 1715 O O . MET A 1 207 ? -3.844 -5.141 22.548 1.00 94.62 207 MET A O 1
ATOM 1719 N N . ALA A 1 208 ? -2.048 -5.570 21.280 1.00 94.19 208 ALA A N 1
ATOM 1720 C CA . ALA A 1 208 ? -1.559 -6.673 22.104 1.00 94.19 208 ALA A CA 1
ATOM 1721 C C . ALA A 1 208 ? -1.222 -6.209 23.533 1.00 94.19 208 ALA A C 1
ATOM 1723 O O . ALA A 1 208 ? -1.620 -6.851 24.508 1.00 94.19 208 ALA A O 1
ATOM 1724 N N . ARG A 1 209 ? -0.570 -5.046 23.677 1.00 94.19 209 ARG A N 1
ATOM 1725 C CA . ARG A 1 209 ? -0.305 -4.431 24.990 1.00 94.19 209 ARG A CA 1
ATOM 1726 C C . ARG A 1 209 ? -1.596 -4.061 25.719 1.00 94.19 209 ARG A C 1
ATOM 1728 O O . ARG A 1 209 ? -1.707 -4.313 26.916 1.00 94.19 209 ARG A O 1
ATOM 1735 N N . ALA A 1 210 ? -2.574 -3.483 25.021 1.00 93.44 210 ALA A N 1
ATOM 1736 C CA . ALA A 1 210 ? -3.876 -3.155 25.601 1.00 93.44 210 ALA A CA 1
ATOM 1737 C C . ALA A 1 210 ? -4.614 -4.414 26.083 1.00 93.44 210 ALA A C 1
ATOM 1739 O O . ALA A 1 210 ? -5.128 -4.430 27.200 1.00 93.44 210 ALA A O 1
ATOM 1740 N N . LYS A 1 211 ? -4.589 -5.491 25.290 1.00 95.19 211 LYS A N 1
ATOM 1741 C CA . LYS A 1 211 ? -5.162 -6.790 25.659 1.00 95.19 211 LYS A CA 1
ATOM 1742 C C . LYS A 1 211 ? -4.497 -7.371 26.908 1.00 95.19 211 LYS A C 1
ATOM 1744 O O . LYS A 1 211 ? -5.202 -7.814 27.805 1.00 95.19 211 LYS A O 1
ATOM 1749 N N . SER A 1 212 ? -3.168 -7.295 27.014 1.00 93.81 212 SER A N 1
ATOM 1750 C CA . SER A 1 212 ? -2.439 -7.731 28.215 1.00 93.81 212 SER A CA 1
ATOM 1751 C C . SER A 1 212 ? -2.831 -6.930 29.462 1.00 93.81 212 SER A C 1
ATOM 1753 O O . SER A 1 212 ? -3.018 -7.509 30.527 1.00 93.81 212 SER A O 1
ATOM 1755 N N . ARG A 1 213 ? -3.002 -5.604 29.340 1.00 94.50 213 ARG A N 1
ATOM 1756 C CA . ARG A 1 213 ? -3.464 -4.750 30.451 1.00 94.50 213 ARG A CA 1
ATOM 1757 C C . ARG A 1 213 ? -4.886 -5.090 30.884 1.00 94.50 213 ARG A C 1
ATOM 1759 O O . ARG A 1 213 ? -5.175 -5.074 32.075 1.00 94.50 213 ARG A O 1
ATOM 1766 N N . LEU A 1 214 ? -5.772 -5.360 29.926 1.00 93.19 214 LEU A N 1
ATOM 1767 C CA . LEU A 1 214 ? -7.133 -5.798 30.225 1.00 93.19 214 LEU A CA 1
ATOM 1768 C C . LEU A 1 214 ? -7.138 -7.164 30.913 1.00 93.19 214 LEU A C 1
ATOM 1770 O O . LEU A 1 214 ? -7.892 -7.318 31.862 1.00 93.19 214 LEU A O 1
ATOM 1774 N N . GLY A 1 215 ? -6.265 -8.090 30.501 1.00 92.94 215 GLY A N 1
ATOM 1775 C CA . GLY A 1 215 ? -6.062 -9.369 31.188 1.00 92.94 215 GLY A CA 1
ATOM 1776 C C . GLY A 1 215 ? -5.756 -9.178 32.673 1.00 92.94 215 GLY A C 1
ATOM 1777 O O . GLY A 1 215 ? -6.533 -9.618 33.506 1.00 92.94 215 GLY A O 1
ATOM 1778 N N . HIS A 1 216 ? -4.727 -8.393 33.010 1.00 91.94 216 HIS A N 1
ATOM 1779 C CA . HIS A 1 216 ? -4.403 -8.109 34.416 1.00 91.94 216 HIS A CA 1
ATOM 1780 C C . HIS A 1 216 ? -5.555 -7.460 35.195 1.00 91.94 216 HIS A C 1
ATOM 1782 O O . HIS A 1 216 ? -5.787 -7.799 36.348 1.00 91.94 216 HIS A O 1
ATOM 1788 N N . ARG A 1 217 ? -6.311 -6.548 34.568 1.00 92.94 217 ARG A N 1
ATOM 1789 C CA . ARG A 1 217 ? -7.487 -5.940 35.212 1.00 92.94 217 ARG A CA 1
ATOM 1790 C C . ARG A 1 217 ? -8.591 -6.956 35.488 1.00 92.94 217 ARG A C 1
ATOM 1792 O O . ARG A 1 217 ? -9.281 -6.810 36.492 1.00 92.94 217 ARG A O 1
ATOM 1799 N N . ILE A 1 218 ? -8.795 -7.920 34.592 1.00 92.81 218 ILE A N 1
ATOM 1800 C CA . ILE A 1 218 ? -9.760 -9.003 34.795 1.00 92.81 218 ILE A CA 1
ATOM 1801 C C . ILE A 1 218 ? -9.301 -9.853 35.979 1.00 92.81 218 ILE A C 1
ATOM 1803 O O . ILE A 1 218 ? -10.074 -9.975 36.921 1.00 92.81 218 ILE A O 1
ATOM 1807 N N . ASP A 1 219 ? -8.039 -10.292 35.997 1.00 92.69 219 ASP A N 1
ATOM 1808 C CA . ASP A 1 219 ? -7.473 -11.088 37.098 1.00 92.69 219 ASP A CA 1
ATOM 1809 C C . ASP A 1 219 ? -7.627 -10.382 38.463 1.00 92.69 219 ASP A C 1
ATOM 1811 O O . ASP A 1 219 ? -8.015 -10.991 39.461 1.00 92.69 219 ASP A O 1
ATOM 1815 N N . ASP A 1 220 ? -7.353 -9.073 38.522 1.00 93.31 220 ASP A N 1
ATOM 1816 C CA . ASP A 1 220 ? -7.528 -8.273 39.742 1.00 93.31 220 ASP A CA 1
ATOM 1817 C C . ASP A 1 220 ? -9.002 -8.179 40.161 1.00 93.31 220 ASP A C 1
ATOM 1819 O O . ASP A 1 220 ? -9.324 -8.220 41.350 1.00 93.31 220 ASP A O 1
ATOM 1823 N N . THR A 1 221 ? -9.910 -8.053 39.190 1.00 91.69 221 THR A N 1
ATOM 1824 C CA . THR A 1 221 ? -11.353 -7.980 39.456 1.00 91.69 221 THR A CA 1
ATOM 1825 C C . THR A 1 221 ? -11.889 -9.328 39.933 1.00 91.69 221 THR A C 1
ATOM 1827 O O . THR A 1 221 ? -12.697 -9.360 40.856 1.00 91.69 221 THR A O 1
ATOM 1830 N N . GLU A 1 222 ? -11.421 -10.436 39.356 1.00 93.88 222 GLU A N 1
ATOM 1831 C CA . GLU A 1 222 ? -11.763 -11.795 39.786 1.00 93.88 222 GLU A CA 1
ATOM 1832 C C . GLU A 1 222 ? -11.324 -12.038 41.231 1.00 93.88 222 GLU A C 1
ATOM 1834 O O . GLU A 1 222 ? -12.142 -12.453 42.049 1.00 93.88 222 GLU A O 1
ATOM 1839 N N . LYS A 1 223 ? -10.096 -11.650 41.602 1.00 93.88 223 LYS A N 1
ATOM 1840 C CA . LYS A 1 223 ? -9.641 -11.719 43.003 1.00 93.88 223 LYS A CA 1
ATOM 1841 C C . LYS A 1 223 ? -10.519 -10.908 43.954 1.00 93.88 223 LYS A C 1
ATOM 1843 O O . LYS A 1 223 ? -10.860 -11.383 45.034 1.00 93.88 223 LYS A O 1
ATOM 1848 N N . GLN A 1 224 ? -10.904 -9.690 43.565 1.00 92.88 224 GLN A N 1
ATOM 1849 C CA . GLN A 1 224 ? -11.809 -8.867 44.377 1.00 92.88 224 GLN A CA 1
ATOM 1850 C C . GLN A 1 224 ? -13.202 -9.491 44.509 1.00 92.88 224 GLN A C 1
ATOM 1852 O O . GLN A 1 224 ? -13.849 -9.340 45.546 1.00 92.88 224 GLN A O 1
ATOM 1857 N N . MET A 1 225 ? -13.685 -10.160 43.462 1.00 91.62 225 MET A N 1
ATOM 1858 C CA . MET A 1 225 ? -14.959 -10.875 43.484 1.00 91.62 225 MET A CA 1
ATOM 1859 C C . MET A 1 225 ? -14.896 -12.087 44.415 1.00 91.62 225 MET A C 1
ATOM 1861 O O . MET A 1 225 ? -15.772 -12.208 45.265 1.00 91.62 225 MET A O 1
ATOM 1865 N N . GLU A 1 226 ? -13.842 -12.906 44.339 1.00 93.44 226 GLU A N 1
ATOM 1866 C CA . GLU A 1 226 ? -13.628 -14.037 45.256 1.00 93.44 226 GLU A CA 1
ATOM 1867 C C . GLU A 1 226 ? -13.555 -13.585 46.724 1.00 93.44 226 GLU A C 1
ATOM 1869 O O . GLU A 1 226 ? -14.117 -14.221 47.616 1.00 93.44 226 GLU A O 1
ATOM 1874 N N . GLU A 1 227 ? -12.879 -12.467 47.001 1.00 93.56 227 GLU A N 1
ATOM 1875 C CA . GLU A 1 227 ? -12.798 -11.914 48.356 1.00 93.56 227 GLU A CA 1
ATOM 1876 C C . GLU A 1 227 ? -14.169 -11.435 48.855 1.00 93.56 227 GLU A C 1
ATOM 1878 O O . GLU A 1 227 ? -14.558 -11.722 49.990 1.00 93.56 227 GLU A O 1
ATOM 1883 N N . LYS A 1 228 ? -14.947 -10.763 47.997 1.00 92.50 228 LYS A N 1
ATOM 1884 C CA . LYS A 1 228 ? -16.323 -10.363 48.323 1.00 92.50 228 LYS A CA 1
ATOM 1885 C C . LYS A 1 228 ? -17.246 -11.557 48.534 1.00 92.50 228 LYS A C 1
ATOM 1887 O O . LYS A 1 228 ? -18.102 -11.484 49.412 1.00 92.50 228 LYS A O 1
ATOM 1892 N N . GLU A 1 229 ? -17.089 -12.622 47.757 1.00 94.25 229 GLU A N 1
ATOM 1893 C CA . GLU A 1 229 ? -17.875 -13.847 47.892 1.00 94.25 229 GLU A CA 1
ATOM 1894 C C . GLU A 1 229 ? -17.606 -14.519 49.241 1.00 94.25 229 GLU A C 1
ATOM 1896 O O . GLU A 1 229 ? -18.552 -14.796 49.975 1.00 94.25 229 GLU A O 1
ATOM 1901 N N . LYS A 1 230 ? -16.336 -14.622 49.658 1.00 93.69 230 LYS A N 1
ATOM 1902 C CA . LYS A 1 230 ? -15.976 -15.095 51.009 1.00 93.69 230 LYS A CA 1
ATOM 1903 C C . LYS A 1 230 ? -16.589 -14.245 52.119 1.00 93.69 230 LYS A C 1
ATOM 1905 O O . LYS A 1 230 ? -17.102 -14.785 53.096 1.00 93.69 230 LYS A O 1
ATOM 1910 N N . ILE A 1 231 ? -16.548 -12.917 51.986 1.00 92.94 231 ILE A N 1
ATOM 1911 C CA . ILE A 1 231 ? -17.174 -12.010 52.964 1.00 92.94 231 ILE A CA 1
ATOM 1912 C C . ILE A 1 231 ? -18.692 -12.231 53.004 1.00 92.94 231 ILE A C 1
ATOM 1914 O O . ILE A 1 231 ? -19.297 -12.195 54.076 1.00 92.94 231 ILE A O 1
ATOM 1918 N N . LEU A 1 232 ? -19.322 -12.441 51.848 1.00 92.56 232 LEU A N 1
ATOM 1919 C CA . LEU A 1 232 ? -20.757 -12.681 51.763 1.00 92.56 232 LEU A CA 1
ATOM 1920 C C . LEU A 1 232 ? -21.142 -14.015 52.412 1.00 92.56 232 LEU A C 1
ATOM 1922 O O . LEU A 1 232 ? -22.107 -14.048 53.172 1.00 92.56 232 LEU A O 1
ATOM 1926 N N . GLU A 1 233 ? -20.376 -15.081 52.174 1.00 93.12 233 GLU A N 1
ATOM 1927 C CA . GLU A 1 233 ? -20.566 -16.377 52.834 1.00 93.12 233 GLU A CA 1
ATOM 1928 C C . GLU A 1 233 ? -20.440 -16.264 54.356 1.00 93.12 233 GLU A C 1
ATOM 1930 O O . GLU A 1 233 ? -21.294 -16.777 55.080 1.00 93.12 233 GLU A O 1
ATOM 1935 N N . GLN A 1 234 ? -19.434 -15.535 54.852 1.00 92.56 234 GLN A N 1
ATOM 1936 C CA . GLN A 1 234 ? -19.276 -15.277 56.287 1.00 92.56 234 GLN A CA 1
ATOM 1937 C C . GLN A 1 234 ? -20.492 -14.554 56.874 1.00 92.56 234 GLN A C 1
ATOM 1939 O O . GLN A 1 234 ? -21.035 -14.991 57.887 1.00 92.56 234 GLN A O 1
ATOM 1944 N N . LYS A 1 235 ? -20.966 -13.491 56.213 1.00 92.31 235 LYS A N 1
ATOM 1945 C CA . LYS A 1 235 ? -22.159 -12.752 56.654 1.00 92.31 235 LYS A CA 1
ATOM 1946 C C . LYS A 1 235 ? -23.421 -13.606 56.638 1.00 92.31 235 LYS A C 1
ATOM 1948 O O . LYS A 1 235 ? -24.255 -13.464 57.525 1.00 92.31 235 LYS A O 1
ATOM 1953 N N . LEU A 1 236 ? -23.573 -14.479 55.644 1.00 93.12 236 LEU A N 1
ATOM 1954 C CA . LEU A 1 236 ? -24.711 -15.392 55.570 1.00 93.12 236 LEU A CA 1
ATOM 1955 C C . LEU A 1 236 ? -24.695 -16.378 56.745 1.00 93.12 236 LEU A C 1
ATOM 1957 O O . LEU A 1 236 ? -25.743 -16.682 57.310 1.00 93.12 236 LEU A O 1
ATOM 1961 N N . GLU A 1 237 ? -23.516 -16.863 57.128 1.00 91.88 237 GLU A N 1
ATOM 1962 C CA . GLU A 1 237 ? -23.360 -17.764 58.268 1.00 91.88 237 GLU A CA 1
ATOM 1963 C C . GLU A 1 237 ? -23.615 -17.058 59.610 1.00 91.88 237 GLU A C 1
ATOM 1965 O O . GLU A 1 237 ? -24.286 -17.609 60.483 1.00 91.88 237 GLU A O 1
ATOM 1970 N N . GLU A 1 238 ? -23.161 -15.810 59.759 1.00 90.31 238 GLU A N 1
ATOM 1971 C CA . GLU A 1 238 ? -23.519 -14.954 60.898 1.00 90.31 238 GLU A CA 1
ATOM 1972 C C . GLU A 1 238 ? -25.033 -14.710 60.970 1.00 90.31 238 GLU A C 1
ATOM 1974 O O . GLU A 1 238 ? -25.628 -14.843 62.037 1.00 90.31 238 GLU A O 1
ATOM 1979 N N . GLU A 1 239 ? -25.685 -14.418 59.840 1.00 90.19 239 GLU A N 1
ATOM 1980 C CA . GLU A 1 239 ? -27.136 -14.217 59.792 1.00 90.19 239 GLU A CA 1
ATOM 1981 C C . GLU A 1 239 ? -27.901 -15.486 60.197 1.00 90.19 239 GLU A C 1
ATOM 1983 O O . GLU A 1 239 ? -28.903 -15.400 60.910 1.00 90.19 239 GLU A O 1
ATOM 1988 N N . LYS A 1 240 ? -27.433 -16.674 59.783 1.00 90.62 240 LYS A N 1
ATOM 1989 C CA . LYS A 1 240 ? -28.014 -17.948 60.236 1.00 90.62 240 LYS A CA 1
ATOM 1990 C C . LYS A 1 240 ? -27.883 -18.115 61.746 1.00 90.62 240 LYS A C 1
ATOM 1992 O O . LYS A 1 240 ? -28.888 -18.425 62.380 1.00 90.62 240 LYS A O 1
ATOM 1997 N N . LYS A 1 241 ? -26.700 -17.857 62.319 1.00 90.31 241 LYS A N 1
ATOM 1998 C CA . LYS A 1 241 ? -26.491 -17.917 63.776 1.00 90.31 241 LYS A CA 1
ATOM 1999 C C . LYS A 1 241 ? -27.427 -16.975 64.522 1.00 90.31 241 LYS A C 1
ATOM 2001 O O . LYS A 1 241 ? -28.113 -17.413 65.435 1.00 90.31 241 LYS A O 1
ATOM 2006 N N . ILE A 1 242 ? -27.527 -15.721 64.079 1.00 89.75 242 ILE A N 1
ATOM 2007 C CA . ILE A 1 242 ? -28.428 -14.732 64.687 1.00 89.75 242 ILE A CA 1
ATOM 2008 C C . ILE A 1 242 ? -29.889 -15.193 64.596 1.00 89.75 242 ILE A C 1
ATOM 2010 O O . ILE A 1 242 ? -30.648 -15.042 65.549 1.00 89.75 242 ILE A O 1
ATOM 2014 N N . LYS A 1 243 ? -30.314 -15.767 63.462 1.00 86.94 243 LYS A N 1
ATOM 2015 C CA . LYS A 1 243 ? -31.676 -16.312 63.322 1.00 86.94 243 LYS A CA 1
ATOM 2016 C C . LYS A 1 243 ? -31.937 -17.485 64.261 1.00 86.94 243 LYS A C 1
ATOM 2018 O O . LYS A 1 243 ? -33.062 -17.622 64.735 1.00 86.94 243 LYS A O 1
ATOM 2023 N N . GLU A 1 244 ? -30.941 -18.329 64.494 1.00 89.12 244 GLU A N 1
ATOM 2024 C CA . GLU A 1 244 ? -31.047 -19.471 65.399 1.00 89.12 244 GLU A CA 1
ATOM 2025 C C . GLU A 1 244 ? -31.106 -19.009 66.862 1.00 89.12 244 GLU A C 1
ATOM 2027 O O . GLU A 1 244 ? -32.036 -19.391 67.567 1.00 89.12 244 GLU A O 1
ATOM 2032 N N . GLU A 1 245 ? -30.248 -18.067 67.265 1.00 87.81 245 GLU A N 1
ATOM 2033 C CA . GLU A 1 245 ? -30.304 -17.409 68.582 1.00 87.81 245 GLU A CA 1
ATOM 2034 C C . GLU A 1 245 ? -31.655 -16.713 68.818 1.00 87.81 245 GLU A C 1
ATOM 2036 O O . GLU A 1 245 ? -32.282 -16.903 69.858 1.00 87.81 245 GLU A O 1
ATOM 2041 N N . LEU A 1 246 ? -32.171 -15.967 67.832 1.00 87.56 246 LEU A N 1
ATOM 2042 C CA . LEU A 1 246 ? -33.493 -15.332 67.921 1.00 87.56 246 LEU A CA 1
ATOM 2043 C C . LEU A 1 246 ? -34.630 -16.352 68.021 1.00 87.56 246 LEU A C 1
ATOM 2045 O O . LEU A 1 246 ? -35.655 -16.075 68.647 1.00 87.56 246 LEU A O 1
ATOM 2049 N N . LYS A 1 247 ? -34.491 -17.516 67.380 1.00 89.31 247 LYS A N 1
ATOM 2050 C CA . LYS A 1 247 ? -35.476 -18.596 67.473 1.00 89.31 247 LYS A CA 1
ATOM 2051 C C . LYS A 1 247 ? -35.478 -19.194 68.879 1.00 89.31 247 LYS A C 1
ATOM 2053 O O . LYS A 1 247 ? -36.560 -19.353 69.440 1.00 89.31 247 LYS A O 1
ATOM 2058 N N . GLU A 1 248 ? -34.303 -19.466 69.442 1.00 86.62 248 GLU A N 1
ATOM 2059 C CA . GLU A 1 248 ? -34.155 -19.940 70.823 1.00 86.62 248 GLU A CA 1
ATOM 2060 C C . GLU A 1 248 ? -34.700 -18.915 71.825 1.00 86.62 248 GLU A C 1
ATOM 2062 O O . GLU A 1 248 ? -35.499 -19.260 72.694 1.00 86.62 248 GLU A O 1
ATOM 2067 N N . GLU A 1 249 ? -34.349 -17.636 71.672 1.00 85.88 249 GLU A N 1
ATOM 2068 C CA . GLU A 1 249 ? -34.821 -16.567 72.554 1.00 85.88 249 GLU A CA 1
ATOM 2069 C C . GLU A 1 249 ? -36.343 -16.397 72.466 1.00 85.88 249 GLU A C 1
ATOM 2071 O O . GLU A 1 249 ? -37.015 -16.258 73.492 1.00 85.88 249 GLU A O 1
ATOM 2076 N N . LYS A 1 250 ? -36.918 -16.492 71.259 1.00 86.88 250 LYS A N 1
ATOM 2077 C CA . LYS A 1 250 ? -38.372 -16.482 71.064 1.00 86.88 250 LYS A CA 1
ATOM 2078 C C . LYS A 1 250 ? -39.046 -17.671 71.753 1.00 86.88 250 LYS A C 1
ATOM 2080 O O . LYS A 1 250 ? -40.085 -17.478 72.381 1.00 86.88 250 LYS A O 1
ATOM 2085 N N . GLU A 1 251 ? -38.474 -18.869 71.659 1.00 87.50 251 GLU A N 1
ATOM 2086 C CA . GLU A 1 251 ? -39.009 -20.077 72.299 1.00 87.50 251 GLU A CA 1
ATOM 2087 C C . GLU A 1 251 ? -38.955 -19.971 73.833 1.00 87.50 251 GLU A C 1
ATOM 2089 O O . GLU A 1 251 ? -39.940 -20.268 74.514 1.00 87.50 251 GLU A O 1
ATOM 2094 N N . VAL A 1 252 ? -37.860 -19.438 74.387 1.00 85.38 252 VAL A N 1
ATOM 2095 C CA . VAL A 1 252 ? -37.739 -19.120 75.821 1.00 85.38 252 VAL A CA 1
ATOM 2096 C C . VAL A 1 252 ? -38.787 -18.087 76.248 1.00 85.38 252 VAL A C 1
ATOM 2098 O O . VAL A 1 252 ? -39.415 -18.234 77.303 1.00 85.38 252 VAL A O 1
ATOM 2101 N N . LEU A 1 253 ? -39.011 -17.048 75.439 1.00 83.81 253 LEU A N 1
ATOM 2102 C CA . LEU A 1 253 ? -40.001 -16.014 75.734 1.00 83.81 253 LEU A CA 1
ATOM 2103 C C . LEU A 1 253 ? -41.435 -16.566 75.697 1.00 83.81 253 LEU A C 1
ATOM 2105 O O . LEU A 1 253 ? -42.230 -16.242 76.578 1.00 83.81 253 LEU A O 1
ATOM 2109 N N . GLU A 1 254 ? -41.760 -17.416 74.718 1.00 84.44 254 GLU A N 1
ATOM 2110 C CA . GLU A 1 254 ? -43.054 -18.109 74.620 1.00 84.44 254 GLU A CA 1
ATOM 2111 C C . GLU A 1 254 ? -43.292 -19.017 75.831 1.00 84.44 254 GLU A C 1
ATOM 2113 O O . GLU A 1 254 ? -44.362 -18.956 76.440 1.00 84.44 254 GLU A O 1
ATOM 2118 N N . GLN A 1 255 ? -42.286 -19.790 76.251 1.00 83.19 255 GLN A N 1
ATOM 2119 C CA . GLN A 1 255 ? -42.379 -20.616 77.457 1.00 83.19 255 GLN A CA 1
ATOM 2120 C C . GLN A 1 255 ? -42.613 -19.770 78.716 1.00 83.19 255 GLN A C 1
ATOM 2122 O O . GLN A 1 255 ? -43.455 -20.115 79.550 1.00 83.19 255 GLN A O 1
ATOM 2127 N N . LYS A 1 256 ? -41.910 -18.638 78.851 1.00 85.50 256 LYS A N 1
ATOM 2128 C CA . LYS A 1 256 ? -42.080 -17.716 79.982 1.00 85.50 256 LYS A CA 1
ATOM 2129 C C . LYS A 1 256 ? -43.466 -17.064 79.987 1.00 85.50 256 LYS A C 1
ATOM 2131 O O . LYS A 1 256 ? -44.106 -17.003 81.035 1.00 85.50 256 LYS A O 1
ATOM 2136 N N . MET A 1 257 ? -43.952 -16.629 78.825 1.00 81.50 257 MET A N 1
ATOM 2137 C CA . MET A 1 257 ? -45.303 -16.085 78.658 1.00 81.50 257 MET A CA 1
ATOM 2138 C C . MET A 1 257 ? -46.379 -17.115 79.021 1.00 81.50 257 MET A C 1
ATOM 2140 O O . MET A 1 257 ? -47.329 -16.777 79.726 1.00 81.50 257 MET A O 1
ATOM 2144 N N . GLU A 1 258 ? -46.233 -18.377 78.606 1.00 84.62 258 GLU A N 1
ATOM 2145 C CA . GLU A 1 258 ? -47.200 -19.428 78.947 1.00 84.62 258 GLU A CA 1
ATOM 2146 C C . GLU A 1 258 ? -47.153 -19.782 80.448 1.00 84.62 258 GLU A C 1
ATOM 2148 O O . GLU A 1 258 ? -48.194 -19.993 81.077 1.00 84.62 258 GLU A O 1
ATOM 2153 N N . GLN A 1 259 ? -45.975 -19.758 81.082 1.00 81.88 259 GLN A N 1
ATOM 2154 C CA . GLN A 1 259 ? -45.854 -19.878 82.543 1.00 81.88 259 GLN A CA 1
ATOM 2155 C C . GLN A 1 259 ? -46.521 -18.713 83.292 1.00 81.88 259 GLN A C 1
ATOM 2157 O O . GLN A 1 259 ? -47.221 -18.922 84.289 1.00 81.88 259 GLN A O 1
ATOM 2162 N N . GLU A 1 260 ? -46.341 -17.476 82.830 1.00 82.75 260 GLU A N 1
ATOM 2163 C CA . GLU A 1 260 ? -46.991 -16.309 83.432 1.00 82.75 260 GLU A CA 1
ATOM 2164 C C . GLU A 1 260 ? -48.509 -16.348 83.237 1.00 82.75 260 GLU A C 1
ATOM 2166 O O . GLU A 1 260 ? -49.258 -16.109 84.189 1.00 82.75 260 GLU A O 1
ATOM 2171 N N . LYS A 1 261 ? -48.977 -16.734 82.046 1.00 84.75 261 LYS A N 1
ATOM 2172 C CA . LYS A 1 261 ? -50.397 -16.919 81.734 1.00 84.75 261 LYS A CA 1
ATOM 2173 C C . LYS A 1 261 ? -51.034 -17.995 82.608 1.00 84.75 261 LYS A C 1
ATOM 2175 O O . LYS A 1 261 ? -52.041 -17.721 83.255 1.00 84.75 261 LYS A O 1
ATOM 2180 N N . THR A 1 262 ? -50.433 -19.179 82.719 1.00 82.00 262 THR A N 1
ATOM 2181 C CA . THR A 1 262 ? -50.939 -20.249 83.602 1.00 82.00 262 THR A CA 1
ATOM 2182 C C . THR A 1 262 ? -50.960 -19.815 85.070 1.00 82.00 262 THR A C 1
ATOM 2184 O O . THR A 1 262 ? -51.927 -20.083 85.789 1.00 82.00 262 THR A O 1
ATOM 2187 N N . THR A 1 263 ? -49.953 -19.057 85.516 1.00 83.12 263 THR A N 1
ATOM 2188 C CA . THR A 1 263 ? -49.919 -18.463 86.862 1.00 83.12 263 THR A CA 1
ATOM 2189 C C . THR A 1 263 ? -51.043 -17.442 87.066 1.00 83.12 263 THR A C 1
ATOM 2191 O O . THR A 1 263 ? -51.702 -17.437 88.113 1.00 83.12 263 THR A O 1
ATOM 2194 N N . ALA A 1 264 ? -51.293 -16.579 86.079 1.00 78.38 264 ALA A N 1
ATOM 2195 C CA . ALA A 1 264 ? -52.376 -15.602 86.105 1.00 78.38 264 ALA A CA 1
ATOM 2196 C C . ALA A 1 264 ? -53.751 -16.288 86.108 1.00 78.38 264 ALA A C 1
ATOM 2198 O O . ALA A 1 264 ? -54.594 -15.959 86.943 1.00 78.38 264 ALA A O 1
ATOM 2199 N N . GLU A 1 265 ? -53.957 -17.304 85.272 1.00 84.25 265 GLU A N 1
ATOM 2200 C CA . GLU A 1 265 ? -55.173 -18.123 85.245 1.00 84.25 265 GLU A CA 1
ATOM 2201 C C . GLU A 1 265 ? -55.417 -18.842 86.579 1.00 84.25 265 GLU A C 1
ATOM 2203 O O . GLU A 1 265 ? -56.553 -18.936 87.047 1.00 84.25 265 GLU A O 1
ATOM 2208 N N . GLN A 1 266 ? -54.363 -19.337 87.236 1.00 83.38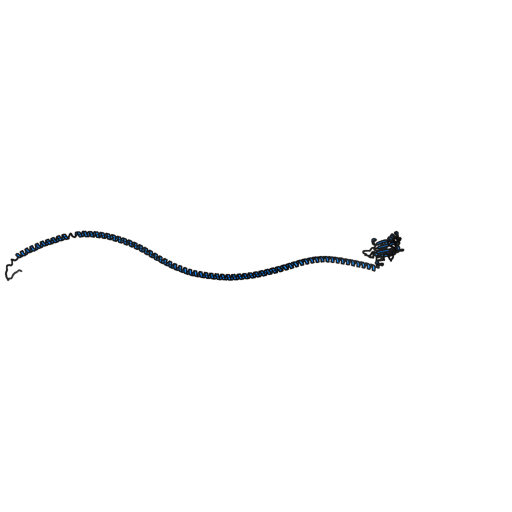 266 GLN A N 1
ATOM 2209 C CA . GLN A 1 266 ? -54.462 -19.946 88.564 1.00 83.38 266 GLN A CA 1
ATOM 2210 C C . GLN A 1 266 ? -54.891 -18.912 89.621 1.00 83.38 266 GLN A C 1
ATOM 2212 O O . GLN A 1 266 ? -55.743 -19.198 90.469 1.00 83.38 266 GLN A O 1
ATOM 2217 N N . LYS A 1 267 ? -54.337 -17.691 89.563 1.00 84.81 267 LYS A N 1
ATOM 2218 C CA . LYS A 1 267 ? -54.736 -16.572 90.435 1.00 84.81 267 LYS A CA 1
ATOM 2219 C C . LYS A 1 267 ? -56.190 -16.166 90.193 1.00 84.81 267 LYS A C 1
ATOM 2221 O O . LYS A 1 267 ? -56.921 -16.018 91.170 1.00 84.81 267 LYS A O 1
ATOM 2226 N N . ILE A 1 268 ? -56.621 -16.049 88.935 1.00 85.06 268 ILE A N 1
ATOM 2227 C CA . ILE A 1 268 ? -58.011 -15.742 88.566 1.00 85.06 268 ILE A CA 1
ATOM 2228 C C . ILE A 1 268 ? -58.950 -16.816 89.117 1.00 85.06 268 ILE A C 1
ATOM 2230 O O . ILE A 1 268 ? -59.847 -16.481 89.883 1.00 85.06 268 ILE A O 1
ATOM 2234 N N . ARG A 1 269 ? -58.678 -18.106 88.876 1.00 84.62 269 ARG A N 1
ATOM 2235 C CA . ARG A 1 269 ? -59.482 -19.214 89.428 1.00 84.62 269 ARG A CA 1
ATOM 2236 C C . ARG A 1 269 ? -59.591 -19.172 90.954 1.00 84.62 269 ARG A C 1
ATOM 2238 O O . ARG A 1 269 ? -60.640 -19.480 91.524 1.00 84.62 269 ARG A O 1
ATOM 2245 N N . ASN A 1 270 ? -58.517 -18.798 91.648 1.00 82.38 270 ASN A N 1
ATOM 2246 C CA . ASN A 1 270 ? -58.534 -18.643 93.103 1.00 82.38 270 ASN A CA 1
ATOM 2247 C C . ASN A 1 270 ? -59.357 -17.426 93.554 1.00 82.38 270 ASN A C 1
ATOM 2249 O O . ASN A 1 270 ? -60.070 -17.510 94.560 1.00 82.38 270 ASN A O 1
ATOM 2253 N N . MET A 1 271 ? -59.286 -16.314 92.820 1.00 82.94 271 MET A N 1
ATOM 2254 C CA . MET A 1 271 ? -60.111 -15.130 93.063 1.00 82.94 271 MET A CA 1
ATOM 2255 C C . MET A 1 271 ? -61.591 -15.408 92.791 1.00 82.94 271 MET A C 1
ATOM 2257 O O . MET A 1 271 ? -62.405 -15.098 93.651 1.00 82.94 271 MET A O 1
ATOM 2261 N N . GLU A 1 272 ? -61.943 -16.095 91.705 1.00 85.12 272 GLU A N 1
ATOM 2262 C CA . GLU A 1 272 ? -63.320 -16.514 91.398 1.00 85.12 272 GLU A CA 1
ATOM 2263 C C . GLU A 1 272 ? -63.894 -17.433 92.486 1.00 85.12 272 GLU A C 1
ATOM 2265 O O . GLU A 1 272 ? -65.033 -17.266 92.927 1.00 85.12 272 GLU A O 1
ATOM 2270 N N . LYS A 1 273 ? -63.096 -18.383 92.999 1.00 84.25 273 LYS A N 1
ATOM 2271 C CA . LYS A 1 273 ? -63.493 -19.219 94.148 1.00 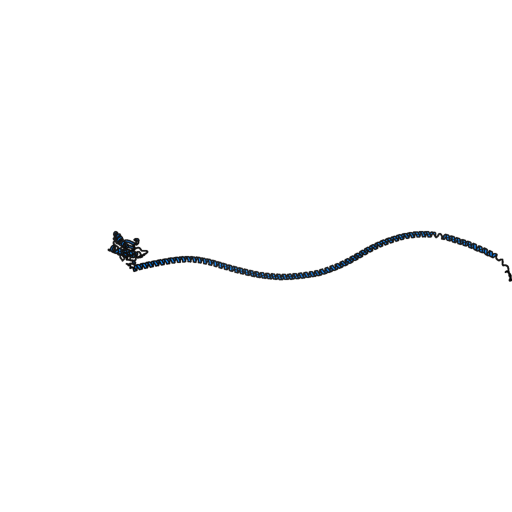84.25 273 LYS A CA 1
ATOM 2272 C C . LYS A 1 273 ? -63.772 -18.380 95.397 1.00 84.25 273 LYS A C 1
ATOM 2274 O O . LYS A 1 273 ? -64.725 -18.668 96.123 1.00 84.25 273 LYS A O 1
ATOM 2279 N N . ARG A 1 274 ? -62.950 -17.360 95.667 1.00 82.06 274 ARG A N 1
ATOM 2280 C CA . ARG A 1 274 ? -63.162 -16.415 96.777 1.00 82.06 274 ARG A CA 1
ATOM 2281 C C . ARG A 1 274 ? -64.400 -15.554 96.554 1.00 82.06 274 ARG A C 1
ATOM 2283 O O . ARG A 1 274 ? -65.202 -15.427 97.471 1.00 82.06 274 ARG A O 1
ATOM 2290 N N . GLU A 1 275 ? -64.590 -15.027 95.352 1.00 84.94 275 GLU A N 1
ATOM 2291 C CA . GLU A 1 275 ? -65.759 -14.234 94.980 1.00 84.94 275 GLU A CA 1
ATOM 2292 C C . GLU A 1 275 ? -67.045 -15.049 95.143 1.00 84.94 275 GLU A C 1
ATOM 2294 O O . GLU A 1 275 ? -68.004 -14.572 95.743 1.00 84.94 275 GLU A O 1
ATOM 2299 N N . LYS A 1 276 ? -67.051 -16.318 94.717 1.00 83.25 276 LYS A N 1
ATOM 2300 C CA . LYS A 1 276 ? -68.187 -17.228 94.915 1.00 83.25 276 LYS A CA 1
ATOM 2301 C C . LYS A 1 276 ? -68.489 -17.456 96.401 1.00 83.25 276 LYS A C 1
ATOM 2303 O O . LYS A 1 276 ? -69.654 -17.432 96.791 1.00 83.25 276 LYS A O 1
ATOM 2308 N N . LYS A 1 277 ? -67.458 -17.608 97.246 1.00 81.38 277 LYS A N 1
ATOM 2309 C CA . LYS A 1 277 ? -67.622 -17.674 98.713 1.00 81.38 277 LYS A CA 1
ATOM 2310 C C . LYS A 1 277 ? -68.179 -16.370 99.294 1.00 81.38 277 LYS A C 1
ATOM 2312 O O . LYS A 1 277 ? -69.075 -16.426 100.129 1.00 81.38 277 LYS A O 1
ATOM 2317 N N . PHE A 1 278 ? -67.698 -15.211 98.843 1.00 82.69 278 PHE A N 1
ATOM 2318 C CA . PHE A 1 278 ? -68.208 -13.913 99.294 1.00 82.69 278 PHE A CA 1
ATOM 2319 C C . PHE A 1 278 ? -69.654 -13.674 98.859 1.00 82.69 278 PHE A C 1
ATOM 2321 O O . PHE A 1 278 ? -70.461 -13.250 99.678 1.00 82.69 278 PHE A O 1
ATOM 2328 N N . LYS A 1 279 ? -70.019 -14.014 97.618 1.00 83.50 279 LYS A N 1
ATOM 2329 C CA . LYS A 1 279 ? -71.408 -13.940 97.136 1.00 83.50 279 LYS A CA 1
ATOM 2330 C C . LYS A 1 279 ? -72.339 -14.820 97.967 1.00 83.50 279 LYS A C 1
ATOM 2332 O O . LYS A 1 279 ? -73.412 -14.364 98.350 1.00 83.50 279 LYS A O 1
ATOM 2337 N N . GLN A 1 280 ? -71.907 -16.036 98.311 1.00 83.06 280 GLN A N 1
ATOM 2338 C CA . GLN A 1 280 ? -72.662 -16.906 99.215 1.00 83.06 280 GLN A CA 1
ATOM 2339 C C . GLN A 1 280 ? -72.836 -16.268 100.601 1.00 83.06 280 GLN A C 1
ATOM 2341 O O . GLN A 1 280 ? -73.930 -16.291 101.157 1.00 83.06 280 GLN A O 1
ATOM 2346 N N . HIS A 1 281 ? -71.778 -15.664 101.148 1.00 82.81 281 HIS A N 1
ATOM 2347 C CA . HIS A 1 281 ? -71.838 -14.998 102.448 1.00 82.81 281 HIS A CA 1
ATOM 2348 C C . HIS A 1 281 ? -72.777 -13.780 102.439 1.00 82.81 281 HIS A C 1
ATOM 2350 O O . HIS A 1 281 ? -73.605 -13.646 103.334 1.00 82.81 281 HIS A O 1
ATOM 2356 N N . ILE A 1 282 ? -72.726 -12.951 101.390 1.00 83.50 282 ILE A N 1
ATOM 2357 C CA . ILE A 1 282 ? -73.647 -11.820 101.191 1.00 83.50 282 ILE A CA 1
ATOM 2358 C C . ILE A 1 282 ? -75.098 -12.306 101.074 1.00 83.50 282 ILE A C 1
ATOM 2360 O O . ILE A 1 282 ? -75.994 -11.684 101.637 1.00 83.50 282 ILE A O 1
ATOM 2364 N N . SER A 1 283 ? -75.344 -13.419 100.375 1.00 82.12 283 SER A N 1
ATOM 2365 C CA . SER A 1 283 ? -76.686 -14.006 100.277 1.00 82.12 283 SER A CA 1
ATOM 2366 C C . SER A 1 283 ? -77.219 -14.455 101.637 1.00 82.12 283 SER A C 1
ATOM 2368 O O . SER A 1 283 ? -78.388 -14.229 101.932 1.00 82.12 283 SER A O 1
ATOM 2370 N N . ASN A 1 284 ? -76.374 -15.069 102.468 1.00 81.56 284 ASN A N 1
ATOM 2371 C CA . ASN A 1 284 ? -76.767 -15.485 103.813 1.00 81.56 284 ASN A CA 1
ATOM 2372 C C . ASN A 1 284 ? -77.083 -14.266 104.694 1.00 81.56 284 ASN A C 1
ATOM 2374 O O . ASN A 1 284 ? -78.141 -14.227 105.309 1.00 81.56 284 ASN A O 1
ATOM 2378 N N . LEU A 1 285 ? -76.228 -13.237 104.667 1.00 83.81 285 LEU A N 1
ATOM 2379 C CA . LEU A 1 285 ? -76.454 -11.994 105.411 1.00 83.81 285 LEU A CA 1
ATOM 2380 C C . LEU A 1 285 ? -77.738 -11.274 104.978 1.00 83.81 285 LEU A C 1
ATOM 2382 O O . LEU A 1 285 ? -78.448 -10.744 105.824 1.00 83.81 285 LEU A O 1
ATOM 2386 N N . LYS A 1 286 ? -78.075 -11.277 103.681 1.00 84.56 286 LYS A N 1
ATOM 2387 C CA . LYS A 1 286 ? -79.357 -10.733 103.200 1.00 84.5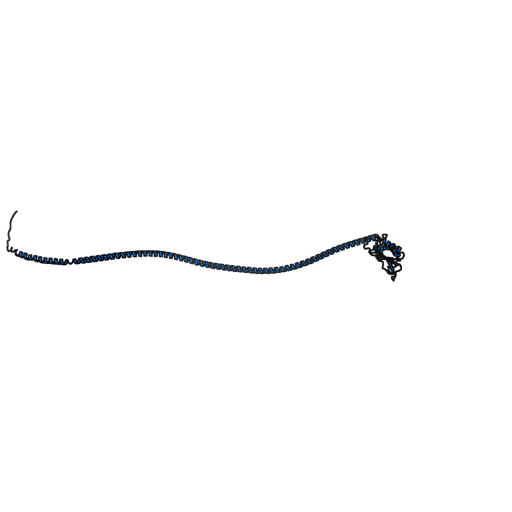6 286 LYS A CA 1
ATOM 2388 C C . LYS A 1 286 ? -80.558 -11.460 103.801 1.00 84.56 286 LYS A C 1
ATOM 2390 O O . LYS A 1 286 ? -81.504 -10.802 104.217 1.00 84.56 286 LYS A O 1
ATOM 2395 N N . ASN A 1 287 ? -80.506 -12.789 103.873 1.00 80.25 287 ASN A N 1
ATOM 2396 C CA . ASN A 1 287 ? -81.577 -13.578 104.483 1.00 80.25 287 ASN A CA 1
ATOM 2397 C C . ASN A 1 287 ? -81.702 -13.295 105.988 1.00 80.25 287 ASN A C 1
ATOM 2399 O O . ASN A 1 287 ? -82.812 -13.250 106.511 1.00 80.25 287 ASN A O 1
ATOM 2403 N N . ASP A 1 288 ? -80.579 -13.086 106.678 1.00 79.88 288 ASP A N 1
ATOM 2404 C CA . ASP A 1 288 ? -80.580 -12.740 108.102 1.00 79.88 288 ASP A CA 1
ATOM 2405 C C . ASP A 1 288 ? -81.142 -11.329 108.341 1.00 79.88 288 ASP A C 1
ATOM 2407 O O . ASP A 1 288 ? -81.958 -11.148 109.241 1.00 79.88 288 ASP A O 1
ATOM 2411 N N . ILE A 1 289 ? -80.787 -10.346 107.502 1.00 81.75 289 ILE A N 1
ATOM 2412 C CA . ILE A 1 289 ? -81.368 -8.992 107.550 1.00 81.75 289 ILE A CA 1
ATOM 2413 C C . ILE A 1 289 ? -82.883 -9.048 107.337 1.00 81.75 289 ILE A C 1
ATOM 2415 O O . ILE A 1 289 ? -83.618 -8.468 108.128 1.00 81.75 289 ILE A O 1
ATOM 2419 N N . GLN A 1 290 ? -83.357 -9.798 106.338 1.00 81.69 290 GLN A N 1
ATOM 2420 C CA . GLN A 1 290 ? -84.791 -9.941 106.076 1.00 81.69 290 GLN A CA 1
ATOM 2421 C C . GLN A 1 290 ? -85.535 -10.553 107.278 1.00 81.69 290 GLN A C 1
ATOM 2423 O O . GLN A 1 290 ? -86.599 -10.072 107.661 1.00 81.69 290 GLN A O 1
ATOM 2428 N N . LYS A 1 291 ? -84.949 -11.563 107.937 1.00 79.06 291 LYS A N 1
ATOM 2429 C CA . LYS A 1 291 ? -85.504 -12.127 109.180 1.00 79.06 291 LYS A CA 1
ATOM 2430 C C . LYS A 1 291 ? -85.545 -11.112 110.322 1.00 79.06 291 LYS A C 1
ATOM 2432 O O . LYS A 1 291 ? -86.516 -11.088 111.076 1.00 79.06 291 LYS A O 1
ATOM 2437 N N . PHE A 1 292 ? -84.509 -10.285 110.471 1.00 78.94 292 PHE A N 1
ATOM 2438 C CA . PHE A 1 292 ? -84.493 -9.233 111.489 1.00 78.94 292 PHE A CA 1
ATOM 2439 C C . PHE A 1 292 ? -85.505 -8.120 111.195 1.00 78.94 292 PHE A C 1
ATOM 2441 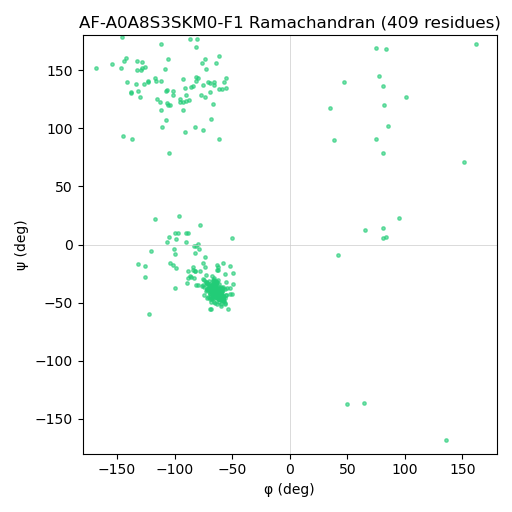O O . PHE A 1 292 ? -86.126 -7.616 112.127 1.00 78.94 292 PHE A O 1
ATOM 2448 N N . GLU A 1 293 ? -85.724 -7.764 109.928 1.00 80.25 293 GLU A N 1
ATOM 2449 C CA . GLU A 1 293 ? -86.764 -6.812 109.520 1.00 80.25 293 GLU A CA 1
ATOM 2450 C C . GLU A 1 293 ? -88.172 -7.342 109.830 1.00 80.25 293 GLU A C 1
ATOM 2452 O O . GLU A 1 293 ? -88.999 -6.612 110.378 1.00 80.25 293 GLU A O 1
ATOM 2457 N N . GLU A 1 294 ? -88.437 -8.625 109.565 1.00 76.25 294 GLU A N 1
ATOM 2458 C CA . GLU A 1 294 ? -89.701 -9.280 109.931 1.00 76.25 294 GLU A CA 1
ATOM 2459 C C . GLU A 1 294 ? -89.929 -9.264 111.453 1.00 76.25 294 GLU A C 1
ATOM 2461 O O . GLU A 1 294 ? -91.012 -8.887 111.905 1.00 76.25 294 GLU A O 1
ATOM 2466 N N . GLN A 1 295 ? -88.898 -9.569 112.251 1.00 74.44 295 GLN A N 1
ATOM 2467 C CA . GLN A 1 295 ? -88.961 -9.491 113.719 1.00 74.44 295 GLN A CA 1
ATOM 2468 C C . 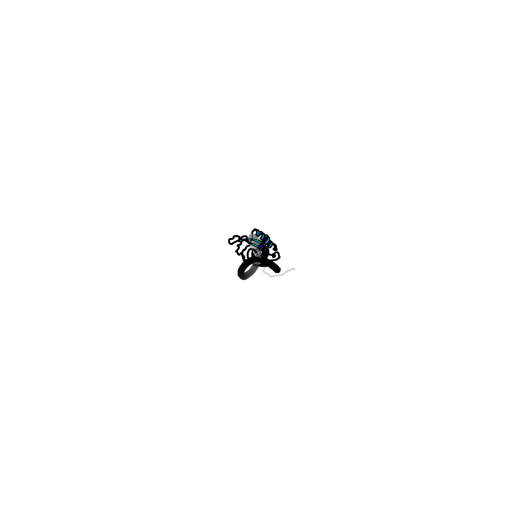GLN A 1 295 ? -89.136 -8.055 114.241 1.00 74.44 295 GLN A C 1
ATOM 2470 O O . GLN A 1 295 ? -89.855 -7.818 115.216 1.00 74.44 295 GLN A O 1
ATOM 2475 N N . HIS A 1 296 ? -88.490 -7.072 113.612 1.00 76.88 296 HIS A N 1
ATOM 2476 C CA . HIS A 1 296 ? -88.643 -5.667 113.983 1.00 76.88 296 HIS A CA 1
ATOM 2477 C C . HIS A 1 296 ? -90.073 -5.180 113.712 1.00 76.88 296 HIS A C 1
ATOM 2479 O O . HIS A 1 296 ? -90.662 -4.492 114.549 1.00 76.88 296 HIS A O 1
ATOM 2485 N N . ASN A 1 297 ? -90.670 -5.580 112.587 1.00 75.06 297 ASN A N 1
ATOM 2486 C CA . ASN A 1 297 ? -92.041 -5.214 112.235 1.00 75.06 297 ASN A CA 1
ATOM 2487 C C . ASN A 1 297 ? -93.073 -5.825 113.195 1.00 75.06 297 ASN A C 1
ATOM 2489 O O . ASN A 1 297 ? -93.989 -5.117 113.615 1.00 75.06 297 ASN A O 1
ATOM 2493 N N . THR A 1 298 ? -92.904 -7.084 113.621 1.00 74.25 298 THR A N 1
ATOM 2494 C CA . THR A 1 298 ? -93.776 -7.688 114.647 1.00 74.25 298 THR A CA 1
ATOM 2495 C C . THR A 1 298 ? -93.630 -6.991 115.999 1.00 74.25 298 THR A C 1
ATOM 2497 O O . THR A 1 298 ? -94.628 -6.644 116.621 1.00 74.25 298 THR A O 1
ATOM 2500 N N . THR A 1 299 ? -92.401 -6.677 116.417 1.00 74.00 299 THR A N 1
ATOM 2501 C CA . THR A 1 299 ? -92.153 -5.989 117.699 1.00 74.00 299 THR A CA 1
ATOM 2502 C C . THR A 1 299 ? -92.696 -4.554 117.693 1.00 74.00 299 THR A C 1
ATOM 2504 O O . THR A 1 299 ? -93.192 -4.060 118.704 1.00 74.00 299 THR A O 1
ATOM 2507 N N . THR A 1 300 ? -92.649 -3.879 116.540 1.00 75.88 300 THR A N 1
ATOM 2508 C CA . THR A 1 300 ? -93.236 -2.541 116.358 1.00 75.88 300 THR A CA 1
ATOM 2509 C C . THR A 1 300 ? -94.765 -2.591 116.441 1.00 75.88 300 THR A C 1
ATOM 2511 O O . THR A 1 300 ? -95.368 -1.720 117.068 1.00 75.88 300 THR A O 1
ATOM 2514 N N . ALA A 1 301 ? -95.392 -3.626 115.872 1.00 72.31 301 ALA A N 1
ATOM 2515 C CA . ALA A 1 301 ? -96.833 -3.847 115.987 1.00 72.31 301 ALA A CA 1
ATOM 2516 C C . ALA A 1 301 ? -97.259 -4.152 117.437 1.00 72.31 301 ALA A C 1
ATOM 2518 O O . ALA A 1 301 ? -98.227 -3.565 117.925 1.00 72.31 301 ALA A O 1
ATOM 2519 N N . ASP A 1 302 ? -96.498 -4.983 118.155 1.00 74.25 302 ASP A N 1
ATOM 2520 C CA . ASP A 1 302 ? -96.754 -5.296 119.567 1.00 74.25 302 ASP A CA 1
ATOM 2521 C C . ASP A 1 302 ? -96.608 -4.059 120.467 1.00 74.25 302 ASP A C 1
ATOM 2523 O O . ASP A 1 302 ? -97.417 -3.838 121.373 1.00 74.25 302 ASP A O 1
ATOM 2527 N N . LYS A 1 303 ? -95.617 -3.200 120.186 1.00 78.44 303 LYS A N 1
ATOM 2528 C CA . LYS A 1 303 ? -95.438 -1.920 120.884 1.00 78.44 303 LYS A CA 1
ATOM 2529 C C . LYS A 1 303 ? -96.633 -0.982 120.667 1.00 78.44 303 LYS A C 1
ATOM 2531 O O . LYS A 1 303 ? -97.137 -0.425 121.639 1.00 78.44 303 LYS A O 1
ATOM 2536 N N . ALA A 1 304 ? -97.120 -0.847 119.432 1.00 74.12 304 ALA A N 1
ATOM 2537 C CA . ALA A 1 304 ? -98.286 -0.013 119.123 1.00 74.12 304 ALA A CA 1
ATOM 2538 C C . ALA A 1 304 ? -99.575 -0.525 119.801 1.00 74.12 304 ALA A C 1
ATOM 2540 O O . ALA A 1 304 ? -100.379 0.267 120.297 1.00 74.12 304 ALA A O 1
ATOM 2541 N N . ALA A 1 305 ? -99.754 -1.849 119.886 1.00 75.38 305 ALA A N 1
ATOM 2542 C CA . ALA A 1 305 ? -100.884 -2.464 120.585 1.00 75.38 305 ALA A CA 1
ATOM 2543 C C . ALA A 1 305 ? -100.832 -2.245 122.111 1.00 75.38 305 ALA A C 1
ATOM 2545 O O . ALA A 1 305 ? -101.865 -2.046 122.757 1.00 75.38 305 ALA A O 1
ATOM 2546 N N . LEU A 1 306 ? -99.631 -2.254 122.700 1.00 76.00 306 LEU A N 1
ATOM 2547 C CA . LEU A 1 306 ? -99.422 -1.934 124.115 1.00 76.00 306 LEU A CA 1
ATOM 2548 C C . LEU A 1 306 ? -99.678 -0.453 124.420 1.00 76.00 306 LEU A C 1
ATOM 2550 O O . LEU A 1 306 ? -100.331 -0.156 125.420 1.00 76.00 306 LEU A O 1
ATOM 2554 N N . GLU A 1 307 ? -99.229 0.463 123.560 1.00 77.31 307 GLU A N 1
ATOM 2555 C CA . GLU A 1 307 ? -99.473 1.903 123.723 1.00 77.31 307 GLU A CA 1
ATOM 2556 C C . GLU A 1 307 ? -100.976 2.232 123.701 1.00 77.31 307 GLU A C 1
ATOM 2558 O O . GLU A 1 307 ? -101.440 2.956 124.581 1.00 77.31 307 GLU A O 1
ATOM 2563 N N . GLN A 1 308 ? -101.761 1.619 122.801 1.00 76.25 308 GLN A N 1
ATOM 2564 C CA . GLN A 1 308 ? -103.228 1.754 122.804 1.00 76.25 308 GLN A CA 1
ATOM 2565 C C . GLN A 1 308 ? -103.879 1.228 124.092 1.00 76.25 308 GLN A C 1
ATOM 2567 O O . GLN A 1 308 ? -104.797 1.853 124.624 1.00 76.25 308 GLN A O 1
ATOM 2572 N N . ARG A 1 309 ? -103.408 0.093 124.627 1.00 76.56 309 ARG A N 1
ATOM 2573 C CA . ARG A 1 309 ? -103.920 -0.463 125.893 1.00 76.56 309 ARG A CA 1
ATOM 2574 C C . ARG A 1 309 ? -103.649 0.448 127.087 1.00 76.56 309 ARG A C 1
ATOM 2576 O O . ARG A 1 309 ? -104.506 0.568 127.958 1.00 76.56 309 ARG A O 1
ATOM 2583 N N . ILE A 1 310 ? -102.484 1.091 127.127 1.00 77.31 310 ILE A N 1
ATOM 2584 C CA . ILE A 1 310 ? -102.147 2.057 128.180 1.00 77.31 310 ILE A CA 1
ATOM 2585 C C . ILE A 1 310 ? -103.105 3.254 128.123 1.00 77.31 310 ILE A C 1
ATOM 2587 O O . ILE A 1 310 ? -103.634 3.644 129.161 1.00 77.31 310 ILE A O 1
ATOM 2591 N N . THR A 1 311 ? -103.422 3.755 126.923 1.00 78.06 311 THR A N 1
ATOM 2592 C CA . THR A 1 311 ? -104.339 4.899 126.769 1.00 78.06 311 THR A CA 1
ATOM 2593 C C . THR A 1 311 ? -105.758 4.580 127.250 1.00 78.06 311 THR A C 1
ATOM 2595 O O . THR A 1 311 ? -106.383 5.405 127.914 1.00 78.06 311 THR A O 1
ATOM 2598 N N . VAL A 1 312 ? -106.263 3.375 126.951 1.00 78.81 312 VAL A N 1
ATOM 2599 C CA . VAL A 1 312 ? -107.586 2.913 127.416 1.00 78.81 312 VAL A CA 1
ATOM 2600 C C . VAL A 1 312 ? -107.618 2.788 128.942 1.00 78.81 312 VAL A C 1
ATOM 2602 O O . VAL A 1 312 ? -108.536 3.296 129.582 1.00 78.81 312 VAL A O 1
ATOM 2605 N N . ASN A 1 313 ? -106.583 2.192 129.540 1.00 77.69 313 ASN A N 1
ATOM 2606 C CA . ASN A 1 313 ? -106.502 2.037 130.994 1.00 77.69 313 ASN A CA 1
ATOM 2607 C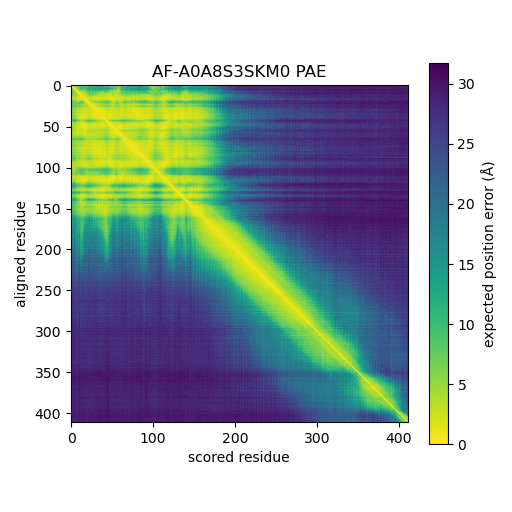 C . ASN A 1 313 ? -106.385 3.387 131.728 1.00 77.69 313 ASN A C 1
ATOM 2609 O O . ASN A 1 313 ? -106.896 3.540 132.839 1.00 77.69 313 ASN A O 1
ATOM 2613 N N . GLU A 1 314 ? -105.721 4.382 131.136 1.00 79.50 314 GLU A N 1
ATOM 2614 C CA . GLU A 1 314 ? -105.647 5.732 131.708 1.00 79.50 314 GLU A CA 1
ATOM 2615 C C . GLU A 1 314 ? -106.993 6.464 131.659 1.00 79.50 314 GLU A C 1
ATOM 2617 O O . GLU A 1 314 ? -107.330 7.164 132.615 1.00 79.50 314 GLU A O 1
ATOM 2622 N N . GLN A 1 315 ? -107.803 6.247 130.618 1.00 76.38 315 GLN A N 1
ATOM 2623 C CA . GLN A 1 315 ? -109.175 6.763 130.560 1.00 76.38 315 GLN A CA 1
ATOM 2624 C C . GLN A 1 315 ? -110.086 6.104 131.608 1.00 76.38 315 GLN A C 1
ATOM 2626 O O . GLN A 1 315 ? -110.780 6.821 132.331 1.00 76.38 315 GLN A O 1
ATOM 2631 N N . GLU A 1 316 ? -110.023 4.776 131.775 1.00 79.00 316 GLU A N 1
ATOM 2632 C CA . GLU A 1 316 ? -110.775 4.069 132.830 1.00 79.00 316 GLU A CA 1
ATOM 2633 C C . GLU A 1 316 ? -110.390 4.553 134.236 1.00 79.00 316 GLU A C 1
ATOM 2635 O O . GLU A 1 316 ? -111.247 4.737 135.103 1.00 79.00 316 GLU A O 1
ATOM 2640 N N . LYS A 1 317 ? -109.101 4.825 134.474 1.00 78.62 317 LYS A N 1
ATOM 2641 C CA . LYS A 1 317 ? -108.622 5.357 135.757 1.00 78.62 317 LYS A CA 1
ATOM 2642 C C . LYS A 1 317 ? -109.204 6.742 136.068 1.00 78.62 317 LYS A C 1
ATOM 2644 O O . LYS A 1 317 ? -109.547 7.008 137.221 1.00 78.62 317 LYS A O 1
ATOM 2649 N N . ILE A 1 318 ? -109.318 7.618 135.067 1.00 79.56 318 ILE A N 1
ATOM 2650 C CA . ILE A 1 318 ? -109.929 8.950 135.221 1.00 79.56 318 ILE A CA 1
ATOM 2651 C C . ILE A 1 318 ? -111.425 8.820 135.543 1.00 79.56 318 ILE A C 1
ATOM 2653 O O . ILE A 1 318 ? -111.935 9.523 136.417 1.00 79.56 318 ILE A O 1
ATOM 2657 N N . GLU A 1 319 ? -112.124 7.892 134.891 1.00 77.75 319 GLU A N 1
ATOM 2658 C CA . GLU A 1 319 ? -113.557 7.677 135.104 1.00 77.75 319 GLU A CA 1
ATOM 2659 C C . GLU A 1 319 ? -113.862 7.097 136.499 1.00 77.75 319 GLU A C 1
ATOM 2661 O O . GLU A 1 319 ? -114.785 7.551 137.182 1.00 77.75 319 GLU A O 1
ATOM 2666 N N . LEU A 1 320 ? -113.028 6.166 136.978 1.00 78.62 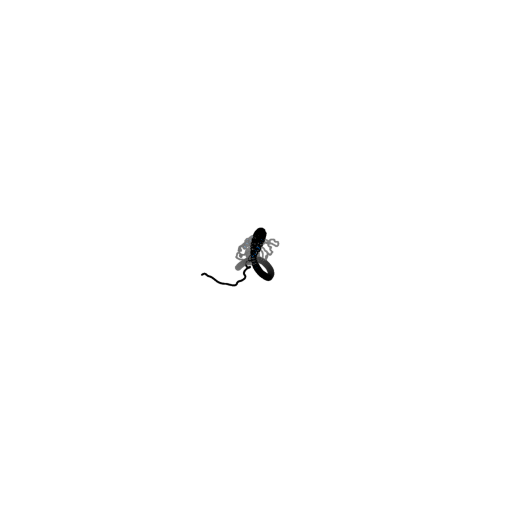320 LEU A N 1
ATOM 2667 C CA . LEU A 1 320 ? -113.110 5.627 138.339 1.00 78.62 320 LEU A CA 1
ATOM 2668 C C . LEU A 1 320 ? -112.839 6.693 139.411 1.00 78.62 320 LEU A C 1
ATOM 2670 O O . LEU A 1 320 ? -113.516 6.703 140.440 1.00 78.62 320 LEU A O 1
ATOM 2674 N N . ALA A 1 321 ? -111.901 7.615 139.170 1.00 77.06 321 ALA A N 1
ATOM 2675 C CA . ALA A 1 321 ? -111.630 8.725 140.085 1.00 77.06 321 ALA A CA 1
ATOM 2676 C C . ALA A 1 321 ? -112.835 9.677 140.209 1.00 77.06 321 ALA A C 1
ATOM 2678 O O . ALA A 1 321 ? -113.206 10.051 141.321 1.00 77.06 321 ALA A O 1
ATOM 2679 N N . ARG A 1 322 ? -113.507 9.990 139.092 1.00 81.25 322 ARG A N 1
ATOM 2680 C CA . ARG A 1 322 ? -114.727 10.820 139.080 1.00 81.25 322 ARG A CA 1
ATOM 2681 C C . ARG A 1 322 ? -115.862 10.180 139.886 1.00 81.25 322 ARG A C 1
ATOM 2683 O O . ARG A 1 322 ? -116.577 10.857 140.616 1.00 81.25 322 ARG A O 1
ATOM 2690 N N . ARG A 1 323 ? -116.006 8.856 139.782 1.00 79.62 323 ARG A N 1
ATOM 2691 C CA . ARG A 1 323 ? -117.045 8.091 140.487 1.00 79.62 323 ARG A CA 1
ATOM 2692 C C . ARG A 1 323 ? -116.782 7.978 141.991 1.00 79.62 323 ARG A C 1
ATOM 2694 O O . ARG A 1 323 ? -117.724 7.981 142.777 1.00 79.62 323 ARG A O 1
ATOM 2701 N N . ALA A 1 324 ? -115.513 7.913 142.394 1.00 75.25 324 ALA A N 1
ATOM 2702 C CA . ALA A 1 324 ? -115.124 7.976 143.802 1.00 75.25 324 ALA A CA 1
ATOM 2703 C C . ALA A 1 324 ? -115.434 9.352 144.421 1.00 75.25 324 ALA A C 1
ATOM 2705 O O . ALA A 1 324 ? -115.912 9.419 145.550 1.00 75.25 324 ALA A O 1
ATOM 2706 N N . GLU A 1 325 ? -115.231 10.437 143.671 1.00 82.38 325 GLU A N 1
ATOM 2707 C CA . GLU A 1 325 ? -115.561 11.797 144.116 1.00 82.38 325 GLU A CA 1
ATOM 2708 C C . GLU A 1 325 ? -117.081 12.016 144.260 1.00 82.38 325 GLU A C 1
ATOM 2710 O O . GLU A 1 325 ? -117.535 12.617 145.234 1.00 82.38 325 GLU A O 1
ATOM 2715 N N . GLU A 1 326 ? -117.889 11.474 143.341 1.00 79.12 326 GLU A N 1
ATOM 2716 C CA . GLU A 1 326 ? -119.358 11.486 143.450 1.00 79.12 326 GLU A CA 1
ATOM 2717 C C . GLU A 1 326 ? -119.845 10.759 144.719 1.00 79.12 326 GLU A C 1
ATOM 2719 O O . GLU A 1 326 ? -120.679 11.295 145.452 1.00 79.12 326 GLU A O 1
ATOM 2724 N N . LEU A 1 327 ? -119.272 9.590 145.027 1.00 80.00 327 LEU A N 1
ATOM 2725 C CA . LEU A 1 327 ? -119.607 8.816 146.227 1.00 80.00 327 LEU A CA 1
ATOM 2726 C C . LEU A 1 327 ? -119.177 9.508 147.531 1.00 80.00 327 LEU A C 1
ATOM 2728 O O . LEU A 1 327 ? -119.903 9.439 148.523 1.00 80.00 327 LEU A O 1
ATOM 2732 N N . GLU A 1 328 ? -118.034 10.199 147.551 1.00 80.25 328 GLU A N 1
ATOM 2733 C CA . GLU A 1 328 ? -117.588 10.947 148.737 1.00 80.25 328 GLU A CA 1
ATOM 2734 C C . GLU A 1 328 ? -118.501 12.156 149.016 1.00 80.25 328 GLU A C 1
ATOM 2736 O O . GLU A 1 328 ? -118.847 12.435 150.167 1.00 80.25 328 GLU A O 1
ATOM 2741 N N . ASN A 1 329 ? -118.976 12.834 147.967 1.00 79.62 329 ASN A N 1
ATOM 2742 C CA . ASN A 1 329 ? -119.955 13.914 148.102 1.00 79.62 329 ASN A CA 1
ATOM 2743 C C . ASN A 1 329 ? -121.317 13.406 148.604 1.00 79.62 329 ASN A C 1
ATOM 2745 O O . ASN A 1 329 ? -121.970 14.058 149.423 1.00 79.62 329 ASN A O 1
ATOM 2749 N N . GLU A 1 330 ? -121.742 12.225 148.154 1.00 79.00 330 GLU A N 1
ATOM 2750 C CA . GLU A 1 330 ? -122.972 11.583 148.620 1.00 79.00 330 GLU A CA 1
ATOM 2751 C C . GLU A 1 330 ? -122.862 11.126 150.085 1.00 79.00 330 GLU A C 1
ATOM 2753 O O . GLU A 1 330 ? -123.778 11.352 150.880 1.00 79.00 330 GLU A O 1
ATOM 2758 N N . LYS A 1 331 ? -121.697 10.602 150.485 1.00 78.75 331 LYS A N 1
ATOM 2759 C CA . LYS A 1 331 ? -121.372 10.289 151.882 1.00 78.75 331 LYS A CA 1
ATOM 2760 C C . LYS A 1 331 ? -121.425 11.529 152.779 1.00 78.75 331 LYS A C 1
ATOM 2762 O O . LYS A 1 331 ? -122.084 11.478 153.817 1.00 78.75 331 LYS A O 1
ATOM 2767 N N . MET A 1 332 ? -120.828 12.656 152.375 1.00 78.56 332 MET A N 1
ATOM 2768 C CA . MET A 1 332 ? -120.918 13.916 153.137 1.00 78.56 332 MET A CA 1
ATOM 2769 C C . MET A 1 332 ? -122.368 14.388 153.325 1.00 78.56 332 MET A C 1
ATOM 2771 O O . MET A 1 332 ? -122.733 14.897 154.389 1.00 78.56 332 MET A O 1
ATOM 2775 N N . ARG A 1 333 ? -123.226 14.198 152.316 1.00 79.19 333 ARG A N 1
ATOM 2776 C CA . ARG A 1 333 ? -124.647 14.565 152.392 1.00 79.19 333 ARG A CA 1
ATOM 2777 C C . ARG A 1 333 ? -125.415 13.692 153.391 1.00 79.19 333 ARG A C 1
ATOM 2779 O O . ARG A 1 333 ? -126.228 14.216 154.155 1.00 79.19 333 ARG A O 1
ATOM 2786 N N . LEU A 1 334 ? -125.134 12.389 153.414 1.00 77.31 334 LEU A N 1
ATOM 2787 C CA . LEU A 1 334 ? -125.723 11.446 154.369 1.00 77.31 334 LEU A CA 1
ATOM 2788 C C . LEU A 1 334 ? -125.229 11.693 155.801 1.00 77.31 334 LEU A C 1
ATOM 2790 O O . LEU A 1 334 ? -126.025 11.640 156.737 1.00 77.31 334 LEU A O 1
ATOM 2794 N N . GLU A 1 335 ? -123.953 12.033 155.992 1.00 76.25 335 GLU A N 1
ATOM 2795 C CA . GLU A 1 335 ? -123.409 12.401 157.308 1.00 76.25 335 GLU A CA 1
ATOM 2796 C C . GLU A 1 335 ? -124.091 13.649 157.889 1.00 76.25 335 GLU A C 1
ATOM 2798 O O . GLU A 1 335 ? -124.369 13.701 159.091 1.00 76.25 335 GLU A O 1
ATOM 2803 N N . HIS A 1 336 ? -124.433 14.630 157.046 1.00 76.44 336 HIS A N 1
ATOM 2804 C CA . HIS A 1 336 ? -125.194 15.802 157.479 1.00 76.44 336 HIS A CA 1
ATOM 2805 C C . HIS A 1 336 ? -126.628 15.432 157.894 1.00 76.44 336 HIS A C 1
ATOM 2807 O O . HIS A 1 336 ? -127.075 15.827 158.969 1.00 76.44 336 HIS A O 1
ATOM 2813 N N . GLN A 1 337 ? -127.306 14.572 157.123 1.00 73.50 337 GLN A N 1
ATOM 2814 C CA . GLN A 1 337 ? -128.645 14.076 157.468 1.00 73.50 337 GLN A CA 1
ATOM 2815 C C . GLN A 1 337 ? -128.670 13.267 158.770 1.00 73.50 337 GLN A C 1
ATOM 2817 O O . GLN A 1 337 ? -129.596 13.430 159.566 1.00 73.50 337 GLN A O 1
ATOM 2822 N N . ILE A 1 338 ? -127.652 12.434 159.019 1.00 72.56 338 ILE A N 1
ATOM 2823 C CA . ILE A 1 338 ? -127.503 11.666 160.267 1.00 72.56 338 ILE A CA 1
ATOM 2824 C C . ILE A 1 338 ? -127.302 12.605 161.463 1.00 72.56 338 ILE A C 1
ATOM 2826 O O . ILE A 1 338 ? -127.823 12.351 162.550 1.00 72.56 338 ILE A O 1
ATOM 2830 N N . LYS A 1 339 ? -126.565 13.706 161.284 1.00 75.25 339 LYS A N 1
ATOM 2831 C CA . LYS A 1 339 ? -126.349 14.705 162.338 1.00 75.25 339 LYS A CA 1
ATOM 2832 C C . LYS A 1 339 ? -127.644 15.432 162.711 1.00 75.25 339 LYS A C 1
ATOM 2834 O O . LYS A 1 339 ? -127.901 15.623 163.900 1.00 75.25 339 LYS A O 1
ATOM 2839 N N . ASP A 1 340 ? -128.474 15.759 161.727 1.00 70.75 340 ASP A N 1
ATOM 2840 C CA . ASP A 1 340 ? -129.764 16.418 161.954 1.00 70.75 340 ASP A CA 1
ATOM 2841 C C . ASP A 1 340 ? -130.773 15.483 162.637 1.00 70.75 340 ASP A C 1
ATOM 2843 O O . ASP A 1 340 ? -131.394 15.865 163.631 1.00 70.75 340 ASP A O 1
ATOM 2847 N N . THR A 1 341 ? -130.845 14.212 162.220 1.00 69.00 341 THR A N 1
ATOM 2848 C CA . THR A 1 341 ? -131.702 13.213 162.893 1.00 69.00 341 THR A CA 1
ATOM 2849 C C . THR A 1 341 ? -131.236 12.908 164.315 1.00 69.00 341 THR A C 1
ATOM 2851 O O . THR A 1 341 ? -132.056 12.694 165.207 1.00 69.00 341 THR A O 1
ATOM 2854 N N . LYS A 1 342 ? -129.924 12.930 164.578 1.00 68.88 342 LYS A N 1
ATOM 2855 C CA . LYS A 1 342 ? -129.378 12.724 165.928 1.00 68.88 342 LYS A CA 1
ATOM 2856 C C . LYS A 1 342 ? -129.753 13.863 166.887 1.00 68.88 342 LYS A C 1
ATOM 2858 O O . LYS A 1 342 ? -130.062 13.594 168.047 1.00 68.88 342 LYS A O 1
ATOM 2863 N N . ASN A 1 343 ? -129.813 15.100 166.393 1.00 64.06 343 ASN A N 1
ATOM 2864 C CA . ASN A 1 343 ? -130.267 16.257 167.170 1.00 64.06 343 ASN A CA 1
ATOM 2865 C C . ASN A 1 343 ? -131.789 16.240 167.432 1.00 64.06 343 ASN A C 1
ATOM 2867 O O . ASN A 1 343 ? -132.231 16.663 168.502 1.00 64.06 343 ASN A O 1
ATOM 2871 N N . GLU A 1 344 ? -132.603 15.709 166.513 1.00 65.25 344 GLU A N 1
ATOM 2872 C CA . GLU A 1 344 ? -134.050 15.521 166.734 1.00 65.25 344 GLU A CA 1
ATOM 2873 C C . GLU A 1 344 ? -134.362 14.391 167.732 1.00 65.25 344 GLU A C 1
ATOM 2875 O O . GLU A 1 344 ? -135.289 14.504 168.544 1.00 65.25 344 GLU A O 1
ATOM 2880 N N . VAL A 1 345 ? -133.544 13.333 167.755 1.00 65.12 345 VAL A N 1
ATOM 2881 C CA . VAL A 1 345 ? -133.658 12.238 168.733 1.00 65.12 345 VAL A CA 1
ATOM 2882 C C . VAL A 1 345 ? -133.258 12.687 170.148 1.00 65.12 345 VAL A C 1
ATOM 2884 O O . VAL A 1 345 ? -133.916 12.290 171.113 1.00 65.12 345 VAL A O 1
ATOM 2887 N N . GLU A 1 346 ? -132.259 13.563 170.313 1.00 60.31 346 GLU A N 1
ATOM 2888 C CA . GLU A 1 346 ? -131.933 14.151 171.630 1.00 60.31 346 GLU A CA 1
ATOM 2889 C C . GLU A 1 346 ? -133.020 15.110 172.145 1.00 60.31 346 GLU A C 1
ATOM 2891 O O . GLU A 1 346 ? -133.348 15.085 173.334 1.00 60.31 346 GLU A O 1
ATOM 2896 N N . LYS A 1 347 ? -133.668 15.880 171.259 1.00 57.88 347 LYS A N 1
ATOM 2897 C CA . LYS A 1 347 ? -134.839 16.708 171.609 1.00 57.88 347 LYS A CA 1
ATOM 2898 C C . LYS A 1 347 ? -136.039 15.876 172.077 1.00 57.88 347 LYS A C 1
ATOM 2900 O O . LYS A 1 347 ? -136.784 16.314 172.949 1.00 57.88 347 LYS A O 1
ATOM 2905 N N . SER A 1 348 ? -136.188 14.665 171.544 1.00 55.00 348 SER A N 1
ATOM 2906 C CA . SER A 1 348 ? -137.286 13.746 171.873 1.00 55.00 348 SER A CA 1
ATOM 2907 C C . SER A 1 348 ? -137.040 12.948 173.165 1.00 55.00 348 SER A C 1
ATOM 2909 O O . SER A 1 348 ? -137.991 12.538 173.827 1.00 55.00 348 SER A O 1
ATOM 2911 N N . LYS A 1 349 ? -135.777 12.782 173.591 1.00 51.91 349 LYS A N 1
ATOM 2912 C CA . LYS A 1 349 ? -135.420 12.159 174.882 1.00 51.91 349 LYS A CA 1
ATOM 2913 C C . LYS A 1 349 ? -135.653 13.078 176.090 1.00 51.91 349 LYS A C 1
ATOM 2915 O O . LYS A 1 349 ? -136.018 12.586 177.153 1.00 51.91 349 LYS A O 1
ATOM 2920 N N . ASN A 1 350 ? -135.544 14.396 175.916 1.00 51.75 350 ASN A N 1
ATOM 2921 C CA . ASN A 1 350 ? -135.751 15.385 176.985 1.00 51.75 350 ASN A CA 1
ATOM 2922 C C . ASN A 1 350 ? -137.230 15.704 177.307 1.00 51.75 350 ASN A C 1
ATOM 2924 O O . ASN A 1 350 ? -137.488 16.494 178.209 1.00 51.75 350 ASN A O 1
ATOM 2928 N N . MET A 1 351 ? -138.205 15.075 176.635 1.00 49.03 351 MET A N 1
ATOM 2929 C CA . MET A 1 351 ? -139.639 15.164 176.984 1.00 49.03 351 MET A CA 1
ATOM 2930 C C . MET A 1 351 ? -140.200 13.885 177.639 1.00 49.03 351 MET A C 1
ATOM 2932 O O . MET A 1 351 ? -141.380 13.830 177.968 1.00 49.03 351 MET A O 1
ATOM 2936 N N . SER A 1 352 ? -139.362 12.865 177.867 1.00 44.66 352 SER A N 1
ATOM 2937 C CA . SER A 1 352 ? -139.774 11.554 178.401 1.00 44.66 352 SER A CA 1
ATOM 2938 C C . SER A 1 352 ? -139.518 11.366 179.905 1.00 44.66 352 SER A C 1
ATOM 2940 O O . SER A 1 352 ? -139.984 10.375 180.457 1.00 44.66 352 SER A O 1
ATOM 2942 N N . SER A 1 353 ? -138.811 12.276 180.586 1.00 46.44 353 SER A N 1
ATOM 2943 C CA . SER A 1 353 ? -138.569 12.193 182.040 1.00 46.44 353 SER A CA 1
ATOM 2944 C C . SER A 1 353 ? -139.489 13.090 182.879 1.00 46.44 353 SER A C 1
ATOM 2946 O O . SER A 1 353 ? -139.446 13.018 184.097 1.00 46.44 353 SER A O 1
ATOM 2948 N N . GLY A 1 354 ? -140.351 13.897 182.247 1.00 48.66 354 GLY A N 1
ATOM 2949 C CA . GLY A 1 354 ? -141.411 14.666 182.920 1.00 48.66 354 GLY A CA 1
ATOM 2950 C C . GLY A 1 354 ? -142.693 13.868 183.194 1.00 48.66 354 GLY A C 1
ATOM 2951 O O . GLY A 1 354 ? -143.627 14.409 183.767 1.00 48.66 354 GLY A O 1
ATOM 2952 N N . VAL A 1 355 ? -142.750 12.593 182.787 1.00 55.12 355 VAL A N 1
ATOM 2953 C CA . VAL A 1 355 ? -143.931 11.715 182.932 1.00 55.12 355 VAL A CA 1
ATOM 2954 C C . VAL A 1 355 ? -143.765 10.696 184.079 1.00 55.12 355 VAL A C 1
ATOM 2956 O O . VAL A 1 355 ? -144.753 10.149 184.564 1.00 55.12 355 VAL A O 1
ATOM 2959 N N . ASP A 1 356 ? -142.544 10.479 184.585 1.00 49.34 356 ASP A N 1
ATOM 2960 C CA . ASP A 1 356 ? -142.294 9.590 185.738 1.00 49.34 356 ASP A CA 1
ATOM 2961 C C . ASP A 1 356 ? -142.502 10.282 187.105 1.00 49.34 356 ASP A C 1
ATOM 2963 O O . ASP A 1 356 ? -142.801 9.608 188.094 1.00 49.34 356 ASP A O 1
ATOM 2967 N N . GLU A 1 357 ? -142.435 11.618 187.166 1.00 54.91 357 GLU A N 1
ATOM 2968 C CA . GLU A 1 357 ? -142.747 12.403 188.374 1.00 54.91 357 GLU A CA 1
ATOM 2969 C C . GLU A 1 357 ? -144.270 12.435 188.659 1.00 54.91 357 GLU A C 1
ATOM 2971 O O . GLU A 1 357 ? -144.694 12.231 189.798 1.00 54.91 357 GLU A O 1
ATOM 2976 N N . ASP A 1 358 ? -145.107 12.558 187.619 1.00 54.56 358 ASP A N 1
ATOM 2977 C CA . ASP A 1 358 ? -146.578 12.536 187.736 1.00 54.56 358 ASP A CA 1
ATOM 2978 C C . ASP A 1 358 ? -147.132 11.128 188.029 1.00 54.56 358 ASP A C 1
ATOM 2980 O O . ASP A 1 358 ? -148.165 10.968 188.686 1.00 54.56 358 ASP A O 1
ATOM 2984 N N . ARG A 1 359 ? -146.412 10.072 187.622 1.00 57.97 359 ARG A N 1
ATOM 2985 C CA . ARG A 1 359 ? -146.771 8.681 187.940 1.00 57.97 359 ARG A CA 1
ATOM 2986 C C . ARG A 1 359 ? -146.518 8.334 189.411 1.00 57.97 359 ARG A C 1
ATOM 2988 O O . ARG A 1 359 ? -147.276 7.550 189.980 1.00 57.97 359 ARG A O 1
ATOM 2995 N N . LYS A 1 360 ? -145.505 8.927 190.056 1.00 59.28 360 LYS A N 1
ATOM 2996 C CA . LYS A 1 360 ? -145.257 8.743 191.500 1.00 59.28 360 LYS A CA 1
ATOM 2997 C C . LYS A 1 360 ? -146.291 9.459 192.372 1.00 59.28 360 LYS A C 1
ATOM 2999 O O . LYS A 1 360 ? -146.745 8.870 193.349 1.00 59.28 360 LYS A O 1
ATOM 3004 N N . LEU A 1 361 ? -146.724 10.659 191.978 1.00 60.69 361 LEU A N 1
ATOM 3005 C CA . LEU A 1 361 ? -147.812 11.396 192.641 1.00 60.69 361 LEU A CA 1
ATOM 3006 C C . LEU A 1 361 ? -149.152 10.638 192.598 1.00 60.69 361 LEU A C 1
ATOM 3008 O O . LEU A 1 361 ? -149.903 10.658 193.572 1.00 60.69 361 LEU A O 1
ATOM 3012 N N . LEU A 1 362 ? -149.422 9.898 191.517 1.00 57.94 362 LEU A N 1
ATOM 3013 C CA . LEU A 1 362 ? -150.601 9.031 191.395 1.00 57.94 362 LEU A CA 1
ATOM 3014 C C . LEU A 1 362 ? -150.523 7.765 192.261 1.00 57.94 362 LEU A C 1
ATOM 3016 O O . LEU A 1 362 ? -151.528 7.376 192.851 1.00 57.94 362 LEU A O 1
ATOM 3020 N N . VAL A 1 363 ? -149.349 7.139 192.388 1.00 65.31 363 VAL A N 1
ATOM 3021 C CA . VAL A 1 363 ? -149.172 5.959 193.259 1.00 65.31 363 VAL A CA 1
ATOM 3022 C C . VAL A 1 363 ? -149.334 6.337 194.735 1.00 65.31 363 VAL A C 1
ATOM 3024 O O . VAL A 1 363 ? -150.018 5.634 195.473 1.00 65.31 363 VAL A O 1
ATOM 3027 N N . GLN A 1 364 ? -148.823 7.504 195.132 1.00 63.53 364 GLN A N 1
ATOM 3028 C CA . GLN A 1 364 ? -148.971 8.032 196.489 1.00 63.53 364 GLN A CA 1
ATOM 3029 C C . GLN A 1 364 ? -150.434 8.391 196.825 1.00 63.53 364 GLN A C 1
ATOM 3031 O O . GLN A 1 364 ? -150.870 8.229 197.961 1.00 63.53 364 GLN A O 1
ATOM 3036 N N . HIS A 1 365 ? -151.233 8.791 195.827 1.00 68.56 365 HIS A N 1
ATOM 3037 C CA . HIS A 1 365 ? -152.669 9.041 195.998 1.00 68.56 365 HIS A CA 1
ATOM 3038 C C . HIS A 1 365 ? -153.501 7.749 196.117 1.00 68.56 365 HIS A C 1
ATOM 3040 O O . HIS A 1 365 ? -154.516 7.722 196.815 1.00 68.56 365 HIS A O 1
ATOM 3046 N N . VAL A 1 366 ? -153.067 6.663 195.467 1.00 68.56 366 VAL A N 1
ATOM 3047 C CA . VAL A 1 366 ? -153.715 5.344 195.566 1.00 68.56 366 VAL A CA 1
ATOM 3048 C C . VAL A 1 366 ? -153.408 4.671 196.909 1.00 68.56 366 VAL A C 1
ATOM 3050 O O . VAL A 1 366 ? -154.299 4.055 197.493 1.00 68.56 366 VAL A O 1
ATOM 3053 N N . GLU A 1 367 ? -152.199 4.833 197.449 1.00 68.81 367 GLU A N 1
ATOM 3054 C CA . GLU A 1 367 ? -151.849 4.308 198.779 1.00 68.81 367 GLU A CA 1
ATOM 3055 C C . GLU A 1 367 ? -152.589 5.041 199.913 1.00 68.81 367 GLU A C 1
ATOM 3057 O O . GLU A 1 367 ? -153.094 4.389 200.829 1.00 68.81 367 GLU A O 1
ATOM 3062 N N . ASP A 1 368 ? -152.784 6.361 199.805 1.00 67.75 368 ASP A N 1
ATOM 3063 C CA . ASP A 1 368 ? -153.611 7.140 200.745 1.00 67.75 368 ASP A CA 1
ATOM 3064 C C . ASP A 1 368 ? -155.106 6.764 200.684 1.00 67.75 368 ASP A C 1
ATOM 3066 O O . ASP A 1 368 ? -155.820 6.820 201.693 1.00 67.75 368 ASP A O 1
ATOM 3070 N N . MET A 1 369 ? -155.602 6.331 199.519 1.00 72.00 369 MET A N 1
ATOM 3071 C CA . MET A 1 369 ? -156.940 5.740 199.403 1.00 72.00 369 MET A CA 1
ATOM 3072 C C . MET A 1 369 ? -157.022 4.362 200.069 1.00 72.00 369 MET A C 1
ATOM 3074 O O . MET A 1 369 ? -158.040 4.044 200.688 1.00 72.00 369 MET A O 1
ATOM 3078 N N . TYR A 1 370 ? -155.953 3.567 199.996 1.00 69.50 370 TYR A N 1
ATOM 3079 C CA . TYR A 1 370 ? -155.888 2.253 200.637 1.00 69.50 370 TYR A CA 1
ATOM 3080 C C . TYR A 1 370 ? -155.842 2.367 202.171 1.00 69.50 370 TYR A C 1
ATOM 3082 O O . TYR A 1 370 ? -156.485 1.579 202.867 1.00 69.50 370 TYR A O 1
ATOM 3090 N N . LEU A 1 371 ? -155.189 3.412 202.702 1.00 61.66 371 LEU A N 1
ATOM 3091 C CA . LEU A 1 371 ? -155.281 3.787 204.119 1.00 61.66 371 LEU A CA 1
ATOM 3092 C C . LEU A 1 371 ? -156.721 4.111 204.555 1.00 61.66 371 LEU A C 1
ATOM 3094 O O . LEU A 1 371 ? -157.111 3.777 205.670 1.00 61.66 371 LEU A O 1
ATOM 3098 N N . LYS A 1 372 ? -157.534 4.736 203.695 1.00 69.94 372 LYS A N 1
ATOM 3099 C CA . LYS A 1 372 ? -158.921 5.101 204.036 1.00 69.94 372 LYS A CA 1
ATOM 3100 C C . LYS A 1 372 ? -159.906 3.944 203.927 1.00 69.94 372 LYS A C 1
ATOM 3102 O O . LYS A 1 372 ? -160.824 3.881 204.738 1.00 69.94 372 LYS A O 1
ATOM 3107 N N . MET A 1 373 ? -159.724 3.035 202.970 1.00 67.62 373 MET A N 1
ATOM 3108 C CA . MET A 1 373 ? -160.592 1.858 202.847 1.00 67.62 373 MET A CA 1
ATOM 3109 C C . MET A 1 373 ? -160.412 0.894 204.019 1.00 67.62 373 MET A C 1
ATOM 3111 O O . MET A 1 373 ? -161.404 0.444 204.576 1.00 67.62 373 MET A O 1
ATOM 3115 N N . LYS A 1 374 ? -159.173 0.647 204.458 1.00 68.19 374 LYS A N 1
ATOM 3116 C CA . LYS A 1 374 ? -158.915 -0.309 205.543 1.00 68.19 374 LYS A CA 1
ATOM 3117 C C . LYS A 1 374 ? -159.399 0.184 206.914 1.00 68.19 374 LYS A C 1
ATOM 3119 O O . LYS A 1 374 ? -159.835 -0.611 207.734 1.00 68.19 374 LYS A O 1
ATOM 3124 N N . GLN A 1 375 ? -159.373 1.499 207.137 1.00 65.38 375 GLN A N 1
ATOM 3125 C CA . GLN A 1 375 ? -159.971 2.132 208.316 1.00 65.38 375 GLN A CA 1
ATOM 3126 C C . GLN A 1 375 ? -161.508 1.998 208.317 1.00 65.38 375 GLN A C 1
ATOM 3128 O O . GLN A 1 375 ? -162.105 1.831 209.370 1.00 65.38 375 GLN A O 1
ATOM 3133 N N . LEU A 1 376 ? -162.138 2.025 207.136 1.00 59.81 376 LEU A N 1
ATOM 3134 C CA . LEU A 1 376 ? -163.584 1.843 206.957 1.00 59.81 376 LEU A CA 1
ATOM 3135 C C . LEU A 1 376 ? -164.032 0.374 207.036 1.00 59.81 376 LEU A C 1
ATOM 3137 O O . LEU A 1 376 ? -165.201 0.127 207.308 1.00 59.81 376 LEU A O 1
ATOM 3141 N N . GLU A 1 377 ? -163.134 -0.582 206.789 1.00 56.88 377 GLU A N 1
ATOM 3142 C CA . GLU A 1 377 ? -163.468 -2.010 206.712 1.00 56.88 377 GLU A CA 1
ATOM 3143 C C . GLU A 1 377 ? -163.551 -2.721 208.069 1.00 56.88 377 GLU A C 1
ATOM 3145 O O . GLU A 1 377 ? -164.273 -3.698 208.162 1.00 56.88 377 GLU A O 1
ATOM 3150 N N . GLU A 1 378 ? -162.917 -2.245 209.143 1.00 55.31 378 GLU A N 1
ATOM 3151 C CA . GLU A 1 378 ? -163.023 -2.922 210.460 1.00 55.31 378 GLU A CA 1
ATOM 3152 C C . GLU A 1 378 ? -163.601 -2.035 211.579 1.00 55.31 378 GLU A C 1
ATOM 3154 O O . GLU A 1 378 ? -164.052 -2.528 212.617 1.00 55.31 378 GLU A O 1
ATOM 3159 N N . ASP A 1 379 ? -163.828 -0.753 211.283 1.00 60.84 379 ASP A N 1
ATOM 3160 C CA . ASP A 1 379 ? -164.960 -0.028 211.871 1.00 60.84 379 ASP A CA 1
ATOM 3161 C C . ASP A 1 379 ? -166.315 -0.736 211.539 1.00 60.84 379 ASP A C 1
ATOM 3163 O O . ASP A 1 379 ? -167.313 -0.514 212.227 1.00 60.84 379 ASP A O 1
ATOM 3167 N N . ILE A 1 380 ? -166.347 -1.652 210.546 1.00 60.22 380 ILE A N 1
ATOM 3168 C CA . ILE A 1 380 ? -167.456 -2.600 210.282 1.00 60.22 380 ILE A CA 1
ATOM 3169 C C . ILE A 1 380 ? -167.403 -3.846 211.197 1.00 60.22 380 ILE A C 1
ATOM 3171 O O . ILE A 1 380 ? -168.448 -4.294 211.668 1.00 60.22 380 ILE A O 1
ATOM 3175 N N . ASP A 1 381 ? -166.224 -4.357 211.562 1.00 56.41 381 ASP A N 1
ATOM 3176 C CA . ASP A 1 381 ? -166.091 -5.518 212.469 1.00 56.41 381 ASP A CA 1
ATOM 3177 C C . ASP A 1 381 ? -166.421 -5.165 213.926 1.00 56.41 381 ASP A C 1
ATOM 3179 O O . ASP A 1 381 ? -167.058 -5.937 214.649 1.00 56.41 381 ASP A O 1
ATOM 3183 N N . THR A 1 382 ? -166.125 -3.928 214.332 1.00 59.94 382 THR A N 1
ATOM 3184 C CA . THR A 1 382 ? -166.676 -3.346 215.567 1.00 59.94 382 THR A CA 1
ATOM 3185 C C . THR A 1 382 ? -168.207 -3.213 215.535 1.00 59.94 382 THR A C 1
ATOM 3187 O O . THR A 1 382 ? -168.820 -3.163 216.602 1.00 59.94 382 THR A O 1
ATOM 3190 N N . THR A 1 383 ? -168.853 -3.240 214.359 1.00 59.84 383 THR A N 1
ATOM 3191 C CA . THR A 1 383 ? -170.321 -3.231 214.221 1.00 59.84 383 THR A CA 1
ATOM 3192 C C . THR A 1 383 ? -170.956 -4.612 213.985 1.00 59.84 383 THR A C 1
ATOM 3194 O O . THR A 1 383 ? -172.137 -4.775 214.306 1.00 59.84 383 THR A O 1
ATOM 3197 N N . GLU A 1 384 ? -170.221 -5.631 213.515 1.00 59.06 384 GLU A N 1
ATOM 3198 C CA . GLU A 1 384 ? -170.739 -7.004 213.363 1.00 59.06 384 GLU A CA 1
ATOM 3199 C C . GLU A 1 384 ? -170.626 -7.884 214.628 1.00 59.06 384 GLU A C 1
ATOM 3201 O O . GLU A 1 384 ? -171.525 -8.695 214.859 1.00 59.06 384 GLU A O 1
ATOM 3206 N N . GLU A 1 385 ? -169.683 -7.678 215.558 1.00 56.78 385 GLU A N 1
ATOM 3207 C CA . GLU A 1 385 ? -169.711 -8.418 216.845 1.00 56.78 385 GLU A CA 1
ATOM 3208 C C . GLU A 1 385 ? -170.546 -7.735 217.944 1.00 56.78 385 GLU A C 1
ATOM 3210 O O . GLU A 1 385 ? -171.155 -8.416 218.779 1.00 56.78 385 GLU A O 1
ATOM 3215 N N . GLU A 1 386 ? -170.769 -6.418 217.859 1.00 57.03 386 GLU A N 1
ATOM 3216 C CA . GLU A 1 386 ? -171.910 -5.786 218.540 1.00 57.03 386 GLU A CA 1
ATOM 3217 C C . GLU A 1 386 ? -173.273 -6.289 218.002 1.00 57.03 386 GLU A C 1
ATOM 3219 O O . GLU A 1 386 ? -174.277 -6.196 218.713 1.00 57.03 386 GLU A O 1
ATOM 3224 N N . LYS A 1 387 ? -173.321 -6.912 216.810 1.00 54.28 387 LYS A N 1
ATOM 3225 C CA . LYS A 1 387 ? -174.506 -7.615 216.272 1.00 54.28 387 LYS A CA 1
ATOM 3226 C C . LYS A 1 387 ? -174.627 -9.052 216.819 1.00 54.28 387 LYS A C 1
ATOM 3228 O O . LYS A 1 387 ? -175.747 -9.504 217.065 1.00 54.28 387 LYS A O 1
ATOM 3233 N N . SER A 1 388 ? -173.512 -9.713 217.164 1.00 54.25 388 SER A N 1
ATOM 3234 C CA . SER A 1 388 ? -173.492 -10.964 217.961 1.00 54.25 388 SER A CA 1
ATOM 3235 C C . SER A 1 388 ? -173.795 -10.755 219.457 1.00 54.25 388 SER A C 1
ATOM 3237 O O . SER A 1 388 ? -174.276 -11.668 220.124 1.00 54.25 388 SER A O 1
ATOM 3239 N N . ARG A 1 389 ? -173.657 -9.529 219.983 1.00 55.81 389 ARG A N 1
ATOM 3240 C CA . ARG A 1 389 ? -174.148 -9.094 221.313 1.00 55.81 389 ARG A CA 1
ATOM 3241 C C . ARG A 1 389 ? -175.638 -9.396 221.572 1.00 55.81 389 ARG A C 1
ATOM 3243 O O . ARG A 1 389 ? -176.088 -9.315 222.713 1.00 55.81 389 ARG A O 1
ATOM 3250 N N . LEU A 1 390 ? -176.446 -9.653 220.543 1.00 49.03 390 LEU A N 1
ATOM 3251 C CA . LEU A 1 390 ? -177.910 -9.542 220.623 1.00 49.03 390 LEU A CA 1
ATOM 3252 C C . LEU A 1 390 ? -178.672 -10.743 220.055 1.00 49.03 390 LEU A C 1
ATOM 3254 O O . LEU A 1 390 ? -179.835 -10.939 220.407 1.00 49.03 390 LEU A O 1
ATOM 3258 N N . GLN A 1 391 ? -177.996 -11.572 219.267 1.00 44.09 391 GLN A N 1
ATOM 3259 C CA . GLN A 1 391 ? -178.468 -12.862 218.789 1.00 44.09 391 GLN A CA 1
ATOM 3260 C C . GLN A 1 391 ? -177.721 -13.919 219.621 1.00 44.09 391 GLN A C 1
ATOM 3262 O O . GLN A 1 391 ? -176.688 -14.426 219.221 1.00 44.09 391 GLN A O 1
ATOM 3267 N N . GLN A 1 392 ? -178.081 -14.225 220.866 1.00 53.69 392 GLN A N 1
ATOM 3268 C CA . GLN A 1 392 ? -179.099 -15.243 221.148 1.00 53.69 392 GLN A CA 1
ATOM 3269 C C . GLN A 1 392 ? -178.770 -15.864 222.529 1.00 53.69 392 GLN A C 1
ATOM 3271 O O . GLN A 1 392 ? -178.389 -17.018 222.617 1.00 53.69 392 GLN A O 1
ATOM 3276 N N . LYS A 1 393 ? -178.922 -15.204 223.686 1.00 43.59 393 LYS A N 1
ATOM 3277 C CA . LYS A 1 393 ? -180.041 -14.357 224.155 1.00 43.59 393 LYS A CA 1
ATOM 3278 C C . LYS A 1 393 ? -181.451 -14.881 223.842 1.00 43.59 393 LYS A C 1
ATOM 3280 O O . LYS A 1 393 ? -182.413 -14.328 224.352 1.00 43.59 393 LYS A O 1
ATOM 3285 N N . ASN A 1 394 ? -181.583 -15.927 223.032 1.00 38.53 394 ASN A N 1
ATOM 3286 C CA . ASN A 1 394 ? -182.871 -16.443 222.589 1.00 38.53 394 ASN A CA 1
ATOM 3287 C C . ASN A 1 394 ? -183.043 -17.939 222.885 1.00 38.53 394 ASN A C 1
ATOM 3289 O O . ASN A 1 394 ? -184.185 -18.362 222.996 1.00 38.53 394 ASN A O 1
ATOM 3293 N N . ASP A 1 395 ? -181.968 -18.706 223.134 1.00 48.75 395 ASP A N 1
ATOM 3294 C CA . ASP A 1 395 ? -182.090 -20.165 223.321 1.00 48.75 395 ASP A CA 1
ATOM 3295 C C . ASP A 1 395 ? -181.661 -20.638 224.730 1.00 48.75 395 ASP A C 1
ATOM 3297 O O . ASP A 1 395 ? -181.432 -21.818 224.971 1.00 48.75 395 ASP A O 1
ATOM 3301 N N . ASP A 1 396 ? -181.682 -19.725 225.708 1.00 40.03 396 ASP A N 1
ATOM 3302 C CA . ASP A 1 396 ? -181.770 -19.958 227.167 1.00 40.03 396 ASP A CA 1
ATOM 3303 C C . ASP A 1 396 ? -182.903 -20.914 227.615 1.00 40.03 396 ASP A C 1
ATOM 3305 O O . ASP A 1 396 ? -183.186 -21.066 228.802 1.00 40.03 396 ASP A O 1
ATOM 3309 N N . MET A 1 397 ? -183.636 -21.544 226.712 1.00 32.97 397 MET A N 1
ATOM 3310 C CA . MET A 1 397 ? -184.897 -22.191 227.015 1.00 32.97 397 MET A CA 1
ATOM 3311 C C . MET A 1 397 ? -184.986 -23.489 226.230 1.00 32.97 397 MET A C 1
ATOM 3313 O O . MET A 1 397 ? -184.634 -23.536 225.063 1.00 32.97 397 MET A O 1
ATOM 3317 N N . GLU A 1 398 ? -185.505 -24.526 226.883 1.00 44.12 398 GLU A N 1
ATOM 3318 C CA . GLU A 1 398 ? -185.939 -25.780 226.254 1.00 44.12 398 GLU A CA 1
ATOM 3319 C C . GLU A 1 398 ? -184.783 -26.757 225.978 1.00 44.12 398 GLU A C 1
ATOM 3321 O O . GLU A 1 398 ? -184.269 -26.914 224.880 1.00 44.12 398 GLU A O 1
ATOM 3326 N N . ILE A 1 399 ? -184.290 -27.487 226.986 1.00 37.75 399 ILE A N 1
ATOM 3327 C CA . ILE A 1 399 ? -185.079 -28.420 227.810 1.00 37.75 399 ILE A CA 1
ATOM 3328 C C . ILE A 1 399 ? -186.103 -29.157 226.947 1.00 37.75 399 ILE A C 1
ATOM 3330 O O . ILE A 1 399 ? -187.277 -28.810 226.889 1.00 37.75 399 ILE A O 1
ATOM 3334 N N . GLY A 1 400 ? -185.644 -30.290 226.433 1.00 30.02 400 GLY A N 1
ATOM 3335 C CA . GLY A 1 400 ? -186.407 -31.515 226.545 1.00 30.02 400 GLY A CA 1
ATOM 3336 C C . GLY A 1 400 ? -187.496 -31.747 225.512 1.00 30.02 400 GLY A C 1
ATOM 3337 O O . GLY A 1 400 ? -187.950 -30.874 224.789 1.00 30.02 400 GLY A O 1
ATOM 3338 N N . LYS A 1 401 ? -187.944 -33.003 225.563 1.00 32.47 401 LYS A N 1
ATOM 3339 C CA . LYS A 1 401 ? -189.112 -33.549 224.873 1.00 32.47 401 LYS A CA 1
ATOM 3340 C C . LYS A 1 401 ? -188.821 -33.751 223.384 1.00 32.47 401 LYS A C 1
ATOM 3342 O O . LYS A 1 401 ? -188.949 -32.874 222.552 1.00 32.47 401 LYS A O 1
ATOM 3347 N N . GLN A 1 402 ? -188.344 -34.926 222.981 1.00 38.84 402 GLN A N 1
ATOM 3348 C CA . GLN A 1 402 ? -189.107 -36.174 223.048 1.00 38.84 402 GLN A CA 1
ATOM 3349 C C . GLN A 1 402 ? -190.605 -35.940 222.775 1.00 38.84 402 GLN A C 1
ATOM 3351 O O . GLN A 1 402 ? -191.309 -35.346 223.584 1.00 38.84 402 GLN A O 1
ATOM 3356 N N . THR A 1 403 ? -191.073 -36.567 221.695 1.00 35.50 403 THR A N 1
ATOM 3357 C CA . THR A 1 403 ? -192.451 -37.006 221.412 1.00 35.50 403 THR A CA 1
ATOM 3358 C C . THR A 1 403 ? -193.340 -36.161 220.483 1.00 35.50 403 THR A C 1
ATOM 3360 O O . THR A 1 403 ? -193.645 -35.003 220.723 1.00 35.50 403 THR A O 1
ATOM 3363 N N . ASN A 1 404 ? -193.851 -36.905 219.489 1.00 34.06 404 ASN A N 1
ATOM 3364 C CA . ASN A 1 404 ? -195.162 -36.827 218.834 1.00 34.06 404 ASN A CA 1
ATOM 3365 C C . ASN A 1 404 ? -195.365 -35.855 217.658 1.00 34.06 404 ASN A C 1
ATOM 3367 O O . ASN A 1 404 ? -195.645 -34.680 217.819 1.00 34.06 404 ASN A O 1
ATOM 3371 N N . GLY A 1 405 ? -195.354 -36.413 216.441 1.00 43.94 405 GLY A N 1
ATOM 3372 C CA . GLY A 1 405 ? -196.508 -37.163 215.932 1.00 43.94 405 GLY A CA 1
ATOM 3373 C C . GLY A 1 405 ? -197.668 -36.354 215.327 1.00 43.94 405 GLY A C 1
ATOM 3374 O O . GLY A 1 405 ? -198.429 -35.728 216.048 1.00 43.94 405 GLY A O 1
ATOM 3375 N N . ARG A 1 406 ? -197.912 -36.655 214.037 1.00 43.34 406 ARG A N 1
ATOM 3376 C CA . ARG A 1 406 ? -199.209 -36.775 213.324 1.00 43.34 406 ARG A CA 1
ATOM 3377 C C . ARG A 1 406 ? -199.956 -35.527 212.801 1.00 43.34 406 ARG A C 1
ATOM 3379 O O . ARG A 1 406 ? -200.302 -34.628 213.548 1.00 43.34 406 ARG A O 1
ATOM 3386 N N . GLN A 1 407 ? -200.438 -35.734 211.557 1.00 42.22 407 GLN A N 1
ATOM 3387 C CA . GLN A 1 407 ? -201.665 -35.218 210.897 1.00 42.22 407 GLN A CA 1
ATOM 3388 C C . GLN A 1 407 ? -201.618 -33.761 210.383 1.00 42.22 407 GLN A C 1
ATOM 3390 O O . GLN A 1 407 ? -201.010 -32.916 211.009 1.00 42.22 407 GLN A O 1
ATOM 3395 N N . ASN A 1 408 ? -202.237 -33.359 209.260 1.00 35.03 408 ASN A N 1
ATOM 3396 C CA . ASN A 1 408 ? -203.238 -33.955 208.360 1.00 35.03 408 ASN A CA 1
ATOM 3397 C C . ASN A 1 408 ? -203.346 -33.101 207.064 1.00 35.03 408 ASN A C 1
ATOM 3399 O O . ASN A 1 408 ? -203.203 -31.892 207.170 1.00 35.03 408 ASN A O 1
ATOM 3403 N N . LYS A 1 409 ? -203.724 -33.737 205.931 1.00 39.22 409 LYS A N 1
ATOM 3404 C CA . LYS A 1 409 ? -204.734 -33.339 204.898 1.00 39.22 409 LYS A CA 1
ATOM 3405 C C . LYS A 1 409 ? -204.732 -31.892 204.337 1.00 39.22 409 LYS A C 1
ATOM 3407 O O . LYS A 1 409 ? -204.704 -30.935 205.089 1.00 39.22 409 LYS A O 1
ATOM 3412 N N . LYS A 1 410 ? -204.941 -31.618 203.042 1.00 41.91 410 LYS A N 1
ATOM 3413 C CA . LYS A 1 410 ? -205.772 -32.202 201.952 1.00 41.91 410 LYS A CA 1
ATOM 3414 C C . LYS A 1 410 ? -205.083 -31.836 200.609 1.00 41.91 410 LYS A C 1
ATOM 3416 O O . LYS A 1 410 ? -204.392 -30.824 200.588 1.00 41.91 410 LYS A O 1
ATOM 3421 N N . CYS A 1 411 ? -205.218 -32.521 199.475 1.00 39.88 411 CYS A N 1
ATOM 3422 C CA . CYS A 1 411 ? -206.245 -33.441 198.978 1.00 39.88 411 CYS A CA 1
ATOM 3423 C C . CYS A 1 411 ? -205.682 -34.813 198.615 1.00 39.88 411 CYS A C 1
ATOM 3425 O O . CYS A 1 411 ? -204.476 -34.886 198.296 1.00 39.88 411 CYS A O 1
#

Sequence (411 aa):
MLRSWRKIGSESRNREFKRGGGKYAYDHLKTDVGVYVCAFLNSEEEGTLFIGVNDEGTVEGIECEQRKEDTIRKDIIDPGIKAIKPDIFPKSYTVKFTHVCDKNKWQIGNLKVIEITVKKVEQLTQLYEVFNGDVYIRRDGSKQGPLKVNQIQEWHNQKKKTGLKKDRIKEKEDRIKEKEDRIKEKEERIKEREERIQSLEKQNNEMARAKSRLGHRIDDTEKQMEEKEKILEQKLEEEKKIKEELKEEKEVLEQKMEQEKTTAEQKIRNMEKREKKFKQHISNLKNDIQKFEEQHNTTTADKAALEQRITVNEQEKIELARRAEELENEKMRLEHQIKDTKNEVEKSKNMSSGVDEDRKLLVQHVEDMYLKMKQLEEDIDTTEEEKSRLQQKNDDMEIGKQTNGRQNKKC

pLDDT: mean 81.69, std 14.96, range [30.02, 97.19]

Radius of gyration: 128.08 Å; Cα contacts (8 Å, |Δi|>4): 327; chains: 1; bounding box: 269×66×299 Å

Foldseek 3Di:
DAEQADQPDAFWLAEAEEEQDDCCLPPPQLVCLLQVLLQQQQDQAKHKYKYQADNRRGRNFHQADPVRVCVSVPVRNVNSQCQKPPHDDPVQKDWDWAFYAYPVRHGDHRGTMIMIMGHGDNDCQAGMAGNVRFGWHGDTRDIDISDDPVRRVVVNVVSVVVVVVVVVVVVVVVVVVVVVVVVVVVVVVVVVVVVVVVVVVVVVVVVVVVVVVVVVVVVVVVVVVVVVVVVVVVVVVVVVVVVVVVVVVVVVVVVVVVVVVVVVVVVVVVVVVVVVVVVVVVVVVVVVVVVVVVVVVVVVVVVVVVVVVVVVVVVVVVVVVVVVVVVVVVVVVVVVVVVVVVVVVVVVVVVPVVVVVVVVVVVVVVVVVVVVVVVVPCVVVVVVVVVVVVPDVPPPDDDDDDDDDDDDDDD

Organism: Mytilus edulis (NCBI:txid6550)

InterPro domains:
  IPR007421 Schlafen, AlbA_2 domain [PF04326] (11-144)
  IPR029684 Schlafen family [PTHR12155] (8-205)
  IPR038461 Schlafen, AlbA_2 domain superfamily [G3DSA:3.30.950.30] (6-146)